Protein AF-0000000086528792 (afdb_homodimer)

Secondary structure (DSSP, 8-state):
--S-S-SEEEEEEE-SS-TT-HHHHHHHHHHHHHEEEEEEEEESS--TT-TT----SS-B-EEEEETTEEEESS-HHHHHHHIIIIITTTS--SEEEEEEEES---TTHHHH-HHHHHHHHHHHTT--EEEEEE--SSTTS--HHHHHHHHHHHHHHHHHH---TT-EEEEEE-SS-GGG--EEEE-B----SEEEEEEEEEE-TTS-EEEEEEEEE------TTBHHHHHHTTEEEEEEE-S--B-HHHHHHHHHHH-/-TT-S-SEEEEEEE-SS-TT-HHHHHHHHHHHTTEEEEEEEEESS--TT-TT----SS-B-EEEEETTEEEESS-HHHHHHHIIIIITTTS--SEEEEEEEES---TTHHHH-HHHHHHHHHHHTT--EEEEEE--SSTTS--HHHHHHHHHHHHHHHHHH---TT-EEEEEE-SS-GGG--EEEE-B----SEEEEEEEEEE-TTS-EEEEEEEEE------TTBHHHHHHTTEEEEEEE-S--B-HHHHHHHHHHH-

Organism: NCBI:txid488447

Structure (mmCIF, N/CA/C/O backbone):
data_AF-0000000086528792-model_v1
#
loop_
_entity.id
_entity.type
_entity.pdbx_description
1 polymer "5'-nucleotidase SurE"
#
loop_
_atom_site.group_PDB
_atom_site.id
_atom_site.type_symbol
_atom_site.label_atom_id
_atom_site.label_alt_id
_atom_site.label_comp_id
_atom_site.label_asym_id
_atom_site.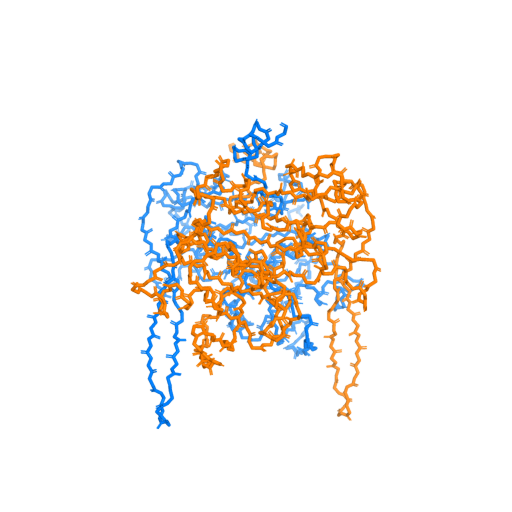label_entity_id
_atom_site.label_seq_id
_atom_site.pdbx_PDB_ins_code
_atom_site.Cartn_x
_atom_site.Cartn_y
_atom_site.Cartn_z
_atom_site.occupancy
_atom_site.B_iso_or_equiv
_atom_site.auth_seq_id
_atom_site.auth_comp_id
_atom_site.auth_asym_id
_atom_site.auth_atom_id
_atom_site.pdbx_PDB_model_num
ATOM 1 N N . MET A 1 1 ? -2.377 -44.906 -7.41 1 34.69 1 MET A N 1
ATOM 2 C CA . MET A 1 1 ? -2.549 -43.844 -8.383 1 34.69 1 MET A CA 1
ATOM 3 C C . MET A 1 1 ? -2.898 -42.531 -7.691 1 34.69 1 MET A C 1
ATOM 5 O O . MET A 1 1 ? -3.914 -41.906 -8.008 1 34.69 1 MET A O 1
ATOM 9 N N . GLN A 1 2 ? -2.846 -42.281 -6.426 1 41.78 2 GLN A N 1
ATOM 10 C CA . GLN A 1 2 ? -3.35 -41.562 -5.27 1 41.78 2 GLN A CA 1
ATOM 11 C C . GLN A 1 2 ? -3.084 -40.062 -5.406 1 41.78 2 GLN A C 1
ATOM 13 O O . GLN A 1 2 ? -3.379 -39.281 -4.496 1 41.78 2 GLN A O 1
ATOM 18 N N . GLU A 1 3 ? -1.89 -39.5 -6.199 1 46.59 3 GLU A N 1
ATOM 19 C CA . GLU A 1 3 ? -0.98 -38.469 -6.652 1 46.59 3 GLU A CA 1
ATOM 20 C C . GLU A 1 3 ? -1.749 -37.281 -7.25 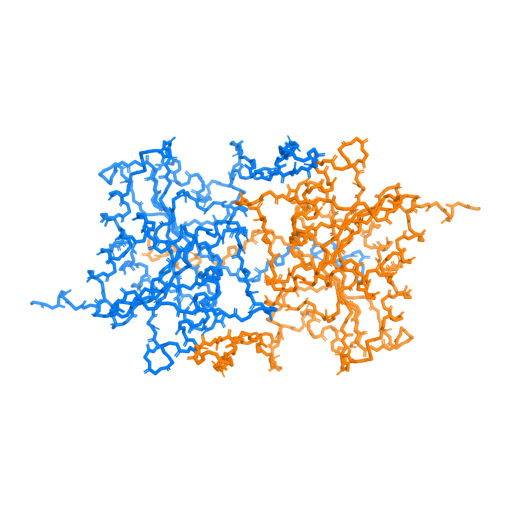1 46.59 3 GLU A C 1
ATOM 22 O O . GLU A 1 3 ? -1.312 -36.125 -7.148 1 46.59 3 GLU A O 1
ATOM 27 N N . ASN A 1 4 ? -2.588 -37.531 -8.414 1 55.22 4 ASN A N 1
ATOM 28 C CA . ASN A 1 4 ? -2.959 -36.625 -9.492 1 55.22 4 ASN A CA 1
ATOM 29 C C . ASN A 1 4 ? -4.043 -35.625 -9.047 1 55.22 4 ASN A C 1
ATOM 31 O O . ASN A 1 4 ? -4.844 -35.188 -9.867 1 55.22 4 ASN A O 1
ATOM 35 N N . ARG A 1 5 ? -4.355 -35.625 -7.895 1 74.75 5 ARG A N 1
ATOM 36 C CA . ARG A 1 5 ? -5.465 -34.75 -7.52 1 74.75 5 ARG A CA 1
ATOM 37 C C . ARG A 1 5 ? -5.02 -33.312 -7.465 1 74.75 5 ARG A C 1
ATOM 39 O O . ARG A 1 5 ? -3.98 -33 -6.879 1 74.75 5 ARG A O 1
ATOM 46 N N . PRO A 1 6 ? -5.785 -32.594 -8.047 1 91.69 6 PRO A N 1
ATOM 47 C CA . PRO A 1 6 ? -5.457 -31.156 -7.992 1 91.69 6 PRO A CA 1
ATOM 48 C C . PRO A 1 6 ? -5.383 -30.625 -6.562 1 91.69 6 PRO A C 1
ATOM 50 O O . PRO A 1 6 ? -6.133 -31.078 -5.691 1 91.69 6 PRO A O 1
ATOM 53 N N . LEU A 1 7 ? -4.355 -30 -6.277 1 96.94 7 LEU A N 1
ATOM 54 C CA . LEU A 1 7 ? -4.152 -29.375 -4.973 1 96.94 7 LEU A CA 1
ATOM 55 C C . LEU A 1 7 ? -5.301 -28.422 -4.641 1 96.94 7 LEU A C 1
ATOM 57 O O . LEU A 1 7 ? -5.688 -28.297 -3.477 1 96.94 7 LEU A O 1
ATOM 61 N N . PHE A 1 8 ? -5.852 -27.75 -5.668 1 98.19 8 PHE A N 1
ATOM 62 C CA . PHE A 1 8 ? -6.93 -26.781 -5.52 1 98.19 8 PHE A CA 1
ATOM 63 C C . PHE A 1 8 ? -8.086 -27.109 -6.457 1 98.19 8 PHE A C 1
ATOM 65 O O . PHE A 1 8 ? -7.875 -27.625 -7.555 1 98.19 8 PHE A O 1
ATOM 72 N N . ASP A 1 9 ? -9.305 -26.828 -6.016 1 97.94 9 ASP A N 1
ATOM 73 C CA . ASP A 1 9 ? -10.422 -26.859 -6.949 1 97.94 9 ASP A CA 1
ATOM 74 C C . ASP A 1 9 ? -10.383 -25.672 -7.902 1 97.94 9 ASP A C 1
ATOM 76 O O . ASP A 1 9 ? -10.461 -25.844 -9.125 1 97.94 9 ASP A O 1
ATOM 80 N N . ARG A 1 10 ? -10.203 -24.438 -7.281 1 98.38 10 ARG A N 1
ATOM 81 C CA . ARG A 1 10 ? -10.18 -23.203 -8.062 1 98.38 10 ARG A CA 1
ATOM 82 C C . ARG A 1 10 ? -9.062 -22.281 -7.598 1 98.38 10 ARG A C 1
ATOM 84 O O . ARG A 1 10 ? -8.883 -22.062 -6.398 1 98.38 10 ARG A O 1
ATOM 91 N N . VAL A 1 11 ? -8.352 -21.734 -8.555 1 98.75 11 VAL A N 1
ATOM 92 C CA . VAL A 1 11 ? -7.32 -20.75 -8.242 1 98.75 11 VAL A CA 1
ATOM 93 C C . VAL A 1 11 ? -7.574 -19.469 -9.047 1 98.75 11 VAL A C 1
ATOM 95 O O . VAL A 1 11 ? -8.109 -19.531 -10.156 1 98.75 11 VAL A O 1
ATOM 98 N N . LEU A 1 12 ? -7.324 -18.328 -8.453 1 98.94 12 LEU A N 1
ATOM 99 C CA . LEU A 1 12 ? -7.348 -17.031 -9.133 1 98.94 12 LEU A CA 1
ATOM 100 C C . LEU A 1 12 ? -5.93 -16.516 -9.352 1 98.94 12 LEU A C 1
ATOM 102 O O . LEU A 1 12 ? -5.152 -16.406 -8.398 1 98.94 12 LEU A O 1
ATOM 106 N N . LEU A 1 13 ? -5.617 -16.266 -10.609 1 98.94 13 LEU A N 1
ATOM 107 C CA . LEU A 1 13 ? -4.328 -15.672 -10.969 1 98.94 13 LEU A CA 1
ATOM 108 C C . LEU A 1 13 ? -4.48 -14.188 -11.289 1 98.94 13 LEU A C 1
ATOM 110 O O . LEU A 1 13 ? -5.457 -13.781 -11.922 1 98.94 13 LEU A O 1
ATOM 114 N N . THR A 1 14 ? -3.521 -13.406 -10.852 1 98.81 14 THR A N 1
ATOM 115 C CA . THR A 1 14 ? -3.379 -12.008 -11.242 1 98.81 14 THR A CA 1
ATOM 116 C C . THR A 1 14 ? -1.906 -11.609 -11.305 1 98.81 14 THR A C 1
ATOM 118 O O . THR A 1 14 ? -1.024 -12.469 -11.242 1 98.81 14 THR A O 1
ATOM 121 N N . ASN A 1 15 ? -1.61 -10.406 -11.695 1 96.88 15 ASN A N 1
ATOM 122 C CA . ASN A 1 15 ? -0.267 -9.844 -11.781 1 96.88 15 ASN A CA 1
ATOM 123 C C . ASN A 1 15 ? -0.305 -8.336 -12.016 1 96.88 15 ASN A C 1
ATOM 125 O O . ASN A 1 15 ? -1.295 -7.805 -12.523 1 96.88 15 ASN A O 1
ATOM 129 N N . ASP A 1 16 ? 0.797 -7.676 -11.594 1 97.38 16 ASP A N 1
ATOM 130 C CA . ASP A 1 16 ? 0.776 -6.234 -11.82 1 97.38 16 ASP A CA 1
ATOM 131 C C . ASP A 1 16 ? 1.464 -5.883 -13.141 1 97.38 16 ASP A C 1
ATOM 133 O O . ASP A 1 16 ? 1.341 -4.758 -13.625 1 97.38 16 ASP A O 1
ATOM 137 N N . ASP A 1 17 ? 2.043 -6.867 -13.844 1 97.38 17 ASP A N 1
ATOM 138 C CA . ASP A 1 17 ? 2.771 -6.586 -15.078 1 97.38 17 ASP A CA 1
ATOM 139 C C . ASP A 1 17 ? 1.818 -6.469 -16.266 1 97.38 17 ASP A C 1
ATOM 141 O O . ASP A 1 17 ? 2.227 -6.074 -17.359 1 97.38 17 ASP A O 1
ATOM 145 N N . GLY A 1 18 ? 0.584 -6.816 -16.031 1 97.62 18 GLY A N 1
ATOM 146 C CA . GLY A 1 18 ? -0.399 -6.738 -17.094 1 97.62 18 GLY A CA 1
ATOM 147 C C . GLY A 1 18 ? -0.848 -8.102 -17.594 1 97.62 18 GLY A C 1
ATOM 148 O O . GLY A 1 18 ? -0.172 -9.109 -17.359 1 97.62 18 GLY A O 1
ATOM 149 N N . PHE A 1 19 ? -1.94 -8.164 -18.328 1 98.44 19 PHE A N 1
ATOM 150 C CA . PHE A 1 19 ? -2.641 -9.383 -18.719 1 98.44 19 PHE A CA 1
ATOM 151 C C . PHE A 1 19 ? -1.787 -10.219 -19.672 1 98.44 19 PHE A C 1
ATOM 153 O O . PHE A 1 19 ? -1.825 -11.445 -19.625 1 98.44 19 PHE A O 1
ATOM 160 N N . ASP A 1 20 ? -0.999 -9.555 -20.5 1 97.81 20 ASP A N 1
ATOM 161 C CA . ASP A 1 20 ? -0.251 -10.258 -21.531 1 97.81 20 ASP A CA 1
ATOM 162 C C . ASP A 1 20 ? 1.207 -10.453 -21.125 1 97.81 20 ASP A C 1
ATOM 164 O O . ASP A 1 20 ? 2.053 -10.789 -21.953 1 97.81 20 ASP A O 1
ATOM 168 N N . ALA A 1 21 ? 1.5 -10.242 -19.922 1 97.88 21 ALA A N 1
ATOM 169 C CA . ALA A 1 21 ? 2.881 -10.32 -19.453 1 97.88 21 ALA A CA 1
ATOM 170 C C . ALA A 1 21 ? 3.373 -11.766 -19.438 1 97.88 21 ALA A C 1
ATOM 172 O O . ALA A 1 21 ? 2.621 -12.68 -19.094 1 97.88 21 ALA A O 1
ATOM 173 N N . PRO A 1 22 ? 4.629 -12.023 -19.781 1 98.19 22 PRO A N 1
ATOM 174 C CA . PRO A 1 22 ? 5.18 -13.383 -19.812 1 98.19 22 PRO A CA 1
ATOM 175 C C . PRO A 1 22 ? 5.102 -14.07 -18.453 1 98.19 22 PRO A C 1
ATOM 177 O O . PRO A 1 22 ? 4.906 -15.289 -18.375 1 98.19 22 PRO A O 1
ATOM 180 N N . GLY A 1 23 ? 5.246 -13.336 -17.375 1 98.62 23 GLY A N 1
ATOM 181 C CA . GLY A 1 23 ? 5.191 -13.922 -16.047 1 98.62 23 GLY A CA 1
ATOM 182 C C . GLY A 1 23 ? 3.842 -14.539 -15.719 1 98.62 23 GLY A C 1
ATOM 183 O O . GLY A 1 23 ? 3.766 -15.539 -15.008 1 98.62 23 GLY A O 1
ATOM 184 N N . LEU A 1 24 ? 2.773 -13.898 -16.219 1 98.75 24 LEU A N 1
ATOM 185 C CA . LEU A 1 24 ? 1.44 -14.453 -16.016 1 98.75 24 LEU A CA 1
ATOM 186 C C . LEU A 1 24 ? 1.272 -15.773 -16.766 1 98.75 24 LEU A C 1
ATOM 188 O O . LEU A 1 24 ? 0.606 -16.688 -16.281 1 98.75 24 LEU A O 1
ATOM 192 N N . ASP A 1 25 ? 1.879 -15.883 -17.906 1 98.56 25 ASP A N 1
ATOM 193 C CA . ASP A 1 25 ? 1.882 -17.141 -18.656 1 98.56 25 ASP A CA 1
ATOM 194 C C . ASP A 1 25 ? 2.572 -18.25 -17.875 1 98.56 25 ASP A C 1
ATOM 196 O O . ASP A 1 25 ? 2.082 -19.375 -17.812 1 98.56 25 ASP A O 1
ATOM 200 N N . VAL A 1 26 ? 3.688 -17.906 -17.359 1 98.81 26 VAL A N 1
ATOM 201 C CA . VAL A 1 26 ? 4.414 -18.859 -16.516 1 98.81 26 VAL A CA 1
ATOM 202 C C . VAL A 1 26 ? 3.531 -19.312 -15.359 1 98.81 26 VAL A C 1
ATOM 204 O O . VAL A 1 26 ? 3.438 -20.5 -15.062 1 98.81 26 VAL A O 1
ATOM 207 N N . LEU A 1 27 ? 2.877 -18.391 -14.727 1 98.88 27 LEU A N 1
ATOM 208 C CA . LEU A 1 27 ? 2.033 -18.688 -13.578 1 98.88 27 LEU A CA 1
ATOM 209 C C . LEU A 1 27 ? 0.869 -19.578 -13.977 1 98.88 27 LEU A C 1
ATOM 211 O O . LEU A 1 27 ? 0.477 -20.469 -13.211 1 98.88 27 LEU A O 1
ATOM 215 N N . GLU A 1 28 ? 0.305 -19.328 -15.07 1 98.81 28 GLU A N 1
ATOM 216 C CA . GLU A 1 28 ? -0.781 -20.172 -15.555 1 98.81 28 GLU A CA 1
ATOM 217 C C . GLU A 1 28 ? -0.314 -21.609 -15.758 1 98.81 28 GLU A C 1
ATOM 219 O O . GLU A 1 28 ? -1.024 -22.547 -15.398 1 98.81 28 GLU A O 1
ATOM 224 N N . GLN A 1 29 ? 0.833 -21.766 -16.344 1 98.75 29 GLN A N 1
ATOM 225 C CA . GLN A 1 29 ? 1.393 -23.094 -16.531 1 98.75 29 GLN A CA 1
ATOM 226 C C . GLN A 1 29 ? 1.563 -23.812 -15.188 1 98.75 29 GLN A C 1
ATOM 228 O O . GLN A 1 29 ? 1.266 -25 -15.07 1 98.75 29 GLN A O 1
ATOM 233 N N . VAL A 1 30 ? 2.014 -23.094 -14.25 1 98.69 30 VAL A N 1
ATOM 234 C CA . VAL A 1 30 ? 2.176 -23.625 -12.906 1 98.69 30 VAL A CA 1
ATOM 235 C C . VAL A 1 30 ? 0.813 -24 -12.328 1 98.69 30 VAL A C 1
ATOM 237 O O . VAL A 1 30 ? 0.62 -25.125 -11.852 1 98.69 30 VAL A O 1
ATOM 240 N N . ALA A 1 31 ? -0.137 -23.094 -12.406 1 98.75 31 ALA A N 1
ATOM 241 C CA . ALA A 1 31 ? -1.45 -23.266 -11.789 1 98.75 31 ALA A CA 1
ATOM 242 C C . ALA A 1 31 ? -2.209 -24.438 -12.406 1 98.75 31 ALA A C 1
ATOM 244 O O . ALA A 1 31 ? -2.957 -25.125 -11.719 1 98.75 31 ALA A O 1
ATOM 245 N N . THR A 1 32 ? -2.039 -24.656 -13.656 1 98.06 32 THR A N 1
ATOM 246 C CA . THR A 1 32 ? -2.742 -25.719 -14.359 1 98.06 32 THR A CA 1
ATOM 247 C C . THR A 1 32 ? -2.322 -27.094 -13.828 1 98.06 32 THR A C 1
ATOM 249 O O . THR A 1 32 ? -3.094 -28.047 -13.891 1 98.06 32 THR A O 1
ATOM 252 N N . GLN A 1 33 ? -1.165 -27.156 -13.297 1 97.69 33 GLN A N 1
ATOM 253 C CA . GLN A 1 33 ? -0.684 -28.391 -12.711 1 97.69 33 GLN A CA 1
ATOM 254 C C . GLN A 1 33 ? -1.29 -28.609 -11.328 1 97.69 33 GLN A C 1
ATOM 256 O O . GLN A 1 33 ? -1.263 -29.734 -10.805 1 97.69 33 GLN A O 1
ATOM 261 N N . LEU A 1 34 ? -1.803 -27.594 -10.766 1 98.31 34 LEU A N 1
ATOM 262 C CA . LEU A 1 34 ? -2.102 -27.641 -9.336 1 98.31 34 LEU A CA 1
ATOM 263 C C . LEU A 1 34 ? -3.605 -27.578 -9.094 1 98.31 34 LEU A C 1
ATOM 265 O O . LEU A 1 34 ? -4.078 -27.906 -8 1 98.31 34 LEU A O 1
ATOM 269 N N . ALA A 1 35 ? -4.352 -27.078 -10.078 1 98.31 35 ALA A N 1
ATOM 270 C CA . ALA A 1 35 ? -5.754 -26.766 -9.812 1 98.31 35 ALA A CA 1
ATOM 271 C C . ALA A 1 35 ? -6.664 -27.375 -10.883 1 98.31 35 ALA A C 1
ATOM 273 O O . ALA A 1 35 ? -6.262 -27.531 -12.031 1 98.31 35 ALA A O 1
ATOM 274 N N . ARG A 1 36 ? -7.91 -27.625 -10.531 1 97.75 36 ARG A N 1
ATOM 275 C CA . ARG A 1 36 ? -8.922 -28.078 -11.484 1 97.75 36 ARG A CA 1
ATOM 276 C C . ARG A 1 36 ? -9.367 -26.922 -12.383 1 97.75 36 ARG A C 1
ATOM 278 O O . ARG A 1 36 ? -9.516 -27.109 -13.594 1 97.75 36 ARG A O 1
ATOM 285 N N . GLU A 1 37 ? -9.617 -25.797 -11.758 1 97.69 37 GLU A N 1
ATOM 286 C CA . GLU A 1 37 ? -10.039 -24.594 -12.484 1 97.69 37 GLU A CA 1
ATOM 287 C C . GLU A 1 37 ? -9.062 -23.453 -12.258 1 97.69 37 GLU A C 1
ATOM 289 O O . GLU A 1 37 ? -8.703 -23.141 -11.117 1 97.69 37 GLU A O 1
ATOM 294 N N . VAL A 1 38 ? -8.688 -22.859 -13.367 1 98.62 38 VAL A N 1
ATOM 295 C CA . VAL A 1 38 ? -7.793 -21.719 -13.312 1 98.62 38 VAL A CA 1
ATOM 296 C C . VAL A 1 38 ? -8.5 -20.484 -13.859 1 98.62 38 VAL A C 1
ATOM 298 O O . VAL A 1 38 ? -8.969 -20.484 -15 1 98.62 38 VAL A O 1
ATOM 301 N N . TRP A 1 39 ? -8.648 -19.453 -12.992 1 98.81 39 TRP A N 1
ATOM 302 C CA . TRP A 1 39 ? -9.188 -18.156 -13.383 1 98.81 39 TRP A CA 1
ATOM 303 C C . TRP A 1 39 ? -8.07 -17.109 -13.492 1 98.81 39 TRP A C 1
ATOM 305 O O . TRP A 1 39 ? -7.168 -17.078 -12.656 1 98.81 39 TRP A O 1
ATOM 315 N N . ILE A 1 40 ? -8.156 -16.312 -14.555 1 98.88 40 ILE A N 1
ATOM 316 C CA . ILE A 1 40 ? -7.215 -15.211 -14.734 1 98.88 40 ILE A CA 1
ATOM 317 C C . ILE A 1 40 ? -7.977 -13.883 -14.773 1 98.88 40 ILE A C 1
ATOM 319 O O . ILE A 1 40 ? -8.82 -13.672 -15.641 1 98.88 40 ILE A O 1
ATOM 323 N N . VAL A 1 41 ? -7.773 -13.047 -13.812 1 98.88 41 VAL A N 1
ATOM 324 C CA . VAL A 1 41 ? -8.242 -11.664 -13.781 1 98.88 41 VAL A CA 1
ATOM 325 C C . VAL A 1 41 ? -7.07 -10.727 -13.492 1 98.88 41 VAL A C 1
ATOM 327 O O . VAL A 1 41 ? -6.566 -10.68 -12.367 1 98.88 41 VAL A O 1
ATOM 330 N N . ALA A 1 42 ? -6.633 -9.984 -14.453 1 98.88 42 ALA A N 1
ATOM 331 C CA . ALA A 1 42 ? -5.418 -9.18 -14.336 1 98.88 42 ALA A CA 1
ATOM 332 C C . ALA A 1 42 ? -5.598 -7.816 -15.008 1 98.88 42 ALA A C 1
ATOM 334 O O . ALA A 1 42 ? -6.488 -7.641 -15.836 1 98.88 42 ALA A O 1
ATOM 335 N N . PRO A 1 43 ? -4.773 -6.863 -14.578 1 98.62 43 PRO A N 1
ATOM 336 C CA . PRO A 1 43 ? -4.848 -5.555 -15.234 1 98.62 43 PRO A CA 1
ATOM 337 C C . PRO A 1 43 ? -4.586 -5.637 -16.734 1 98.62 43 PRO A C 1
ATOM 339 O O . PRO A 1 43 ? -3.725 -6.402 -17.172 1 98.62 43 PRO A O 1
ATOM 342 N N . ALA A 1 44 ? -5.27 -4.805 -17.438 1 97.88 44 ALA A N 1
ATOM 343 C CA . ALA A 1 44 ? -5.098 -4.773 -18.891 1 97.88 44 ALA A CA 1
ATOM 344 C C . ALA A 1 44 ? -3.691 -4.312 -19.266 1 97.88 44 ALA A C 1
ATOM 346 O O . ALA A 1 44 ? -3.125 -4.773 -20.266 1 97.88 44 ALA A O 1
ATOM 347 N N . GLU A 1 45 ? -3.178 -3.447 -18.469 1 96.19 45 GLU A N 1
ATOM 348 C CA . GLU A 1 45 ? -1.859 -2.871 -18.719 1 96.19 45 GLU A CA 1
ATOM 349 C C . GLU A 1 45 ? -0.954 -3.012 -17.5 1 96.19 45 GLU A C 1
ATOM 351 O O . GLU A 1 45 ? -1.414 -3.383 -16.422 1 96.19 45 GLU A O 1
ATOM 356 N N . ASP A 1 46 ? 0.343 -2.752 -17.75 1 95.81 46 ASP A N 1
ATOM 357 C CA . ASP A 1 46 ? 1.313 -2.773 -16.656 1 95.81 46 ASP A CA 1
ATOM 358 C C . ASP A 1 46 ? 0.921 -1.795 -15.555 1 95.81 46 ASP A C 1
ATOM 360 O O . ASP A 1 46 ? 0.664 -0.619 -15.82 1 95.81 46 ASP A O 1
ATOM 364 N N . GLN A 1 47 ? 0.872 -2.27 -14.336 1 95.5 47 GLN A N 1
ATOM 365 C CA . GLN A 1 47 ? 0.466 -1.498 -13.172 1 95.5 47 GLN A CA 1
ATOM 366 C C . GLN A 1 47 ? 1.533 -1.55 -12.078 1 95.5 47 GLN A C 1
ATOM 368 O O . GLN A 1 47 ? 1.211 -1.59 -10.891 1 95.5 47 GLN A O 1
ATOM 373 N N . SER A 1 48 ? 2.738 -1.639 -12.5 1 93.25 48 SER A N 1
ATOM 374 C CA . SER A 1 48 ? 3.824 -1.604 -11.523 1 93.25 48 SER A CA 1
ATOM 375 C C . SER A 1 48 ? 3.779 -0.33 -10.688 1 93.25 48 SER A C 1
ATOM 377 O O . SER A 1 48 ? 3.498 0.751 -11.211 1 93.25 48 SER A O 1
ATOM 379 N N . GLY A 1 49 ? 4.055 -0.447 -9.352 1 94.5 49 GLY A N 1
ATOM 380 C CA . GLY A 1 49 ? 4.113 0.711 -8.477 1 94.5 49 GLY A CA 1
ATOM 381 C C . GLY A 1 49 ? 2.77 1.078 -7.879 1 94.5 49 GLY A C 1
ATOM 382 O O . GLY A 1 49 ? 2.674 2.018 -7.086 1 94.5 49 GLY A O 1
ATOM 383 N N . THR A 1 50 ? 1.717 0.264 -8.102 1 95.81 50 THR A N 1
ATOM 384 C CA . THR A 1 50 ? 0.375 0.645 -7.672 1 95.81 50 THR A CA 1
ATOM 385 C C . THR A 1 50 ? 0.123 0.22 -6.23 1 95.81 50 THR A C 1
ATOM 387 O O . THR A 1 50 ? -0.893 0.589 -5.637 1 95.81 50 THR A O 1
ATOM 390 N N . SER A 1 51 ? 1.055 -0.506 -5.699 1 97.38 51 SER A N 1
ATOM 391 C CA . SER A 1 51 ? 0.923 -0.915 -4.305 1 97.38 51 SER A CA 1
ATOM 392 C C . SER A 1 51 ? -0.413 -1.605 -4.055 1 97.38 51 SER A C 1
ATOM 394 O O . SER A 1 51 ? -0.83 -2.465 -4.836 1 97.38 51 SER A O 1
ATOM 396 N N . HIS A 1 52 ? -1.081 -1.3 -2.871 1 97.31 52 HIS A N 1
ATOM 397 C CA . HIS A 1 52 ? -2.365 -1.878 -2.488 1 97.31 52 HIS A CA 1
ATOM 398 C C . HIS A 1 52 ? -3.523 -1.001 -2.949 1 97.31 52 HIS A C 1
ATOM 400 O O . HIS A 1 52 ? -4.59 -0.997 -2.33 1 97.31 52 HIS A O 1
ATOM 406 N N . SER A 1 53 ? -3.338 -0.345 -4.016 1 97.31 53 SER A N 1
ATOM 407 C CA . SER A 1 53 ? -4.297 0.663 -4.457 1 97.31 53 SER A CA 1
ATOM 408 C C . SER A 1 53 ? -5.594 0.021 -4.938 1 97.31 53 SER A C 1
ATOM 410 O O . SER A 1 53 ? -5.57 -1.023 -5.59 1 97.31 53 SER A O 1
ATOM 412 N N . LEU A 1 54 ? -6.715 0.621 -4.602 1 97.19 54 LEU A N 1
ATOM 413 C CA . LEU A 1 54 ? -8.062 0.304 -5.074 1 97.19 54 LEU A CA 1
ATOM 414 C C . LEU A 1 54 ? -8.703 1.52 -5.73 1 97.19 54 LEU A C 1
ATOM 416 O O . LEU A 1 54 ? -8.594 2.639 -5.227 1 97.19 54 LEU A O 1
ATOM 420 N N . SER A 1 55 ? -9.289 1.328 -6.875 1 95.56 55 SER A N 1
ATOM 421 C CA . SER A 1 55 ? -9.984 2.398 -7.582 1 95.56 55 SER A CA 1
ATOM 422 C C . SER A 1 55 ? -11.344 2.686 -6.953 1 95.56 55 SER A C 1
ATOM 424 O O . SER A 1 55 ? -12.336 2.023 -7.273 1 95.56 55 SER A O 1
ATOM 426 N N . LEU A 1 56 ? -11.367 3.734 -6.191 1 93.94 56 LEU A N 1
ATOM 427 C CA . LEU A 1 56 ? -12.594 4.023 -5.461 1 93.94 56 LEU A CA 1
ATOM 428 C C . LEU A 1 56 ? -13.383 5.145 -6.137 1 93.94 56 LEU A C 1
ATOM 430 O O . LEU A 1 56 ? -14.562 5.352 -5.84 1 93.94 56 LEU A O 1
ATOM 434 N N . HIS A 1 57 ? -12.742 5.875 -7.098 1 91 57 HIS A N 1
ATOM 435 C CA . HIS A 1 57 ? -13.359 7.09 -7.625 1 91 57 HIS A CA 1
ATOM 436 C C . HIS A 1 57 ? -13.797 6.898 -9.07 1 91 57 HIS A C 1
ATOM 438 O O . HIS A 1 57 ? -14.391 7.797 -9.672 1 91 57 HIS A O 1
ATOM 444 N N . GLU A 1 58 ? -13.438 5.867 -9.617 1 91.5 58 GLU A N 1
ATOM 445 C CA . GLU A 1 58 ? -13.828 5.559 -10.992 1 91.5 58 GLU A CA 1
ATOM 446 C C . GLU A 1 58 ? -14.336 4.125 -11.109 1 91.5 58 GLU A C 1
ATOM 448 O O . GLU A 1 58 ? -13.844 3.227 -10.422 1 91.5 58 GLU A O 1
ATOM 453 N N . PRO A 1 59 ? -15.336 3.969 -11.961 1 95.62 59 PRO A N 1
ATOM 454 C CA . PRO A 1 59 ? -15.797 2.596 -12.172 1 95.62 59 PRO A CA 1
ATOM 455 C C . PRO A 1 59 ? -14.789 1.752 -12.953 1 95.62 59 PRO A C 1
ATOM 457 O O . PRO A 1 59 ? -14.008 2.289 -13.75 1 95.62 59 PRO A O 1
ATOM 460 N N . LEU A 1 60 ? -14.875 0.505 -12.742 1 96.94 60 LEU A N 1
ATOM 461 C CA . LEU A 1 60 ? -14.008 -0.442 -13.438 1 96.94 60 LEU A CA 1
ATOM 462 C 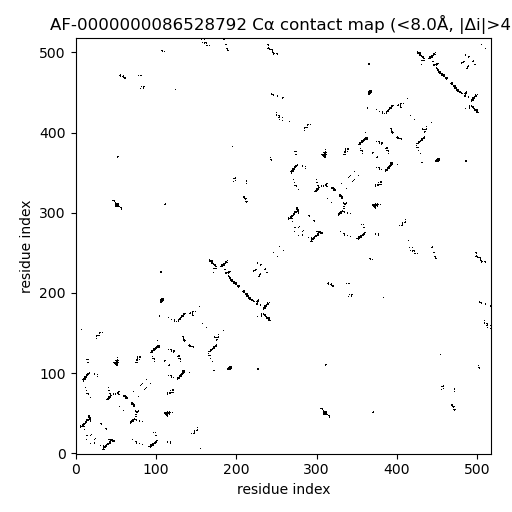C . LEU A 1 60 ? -14.719 -1.064 -14.633 1 96.94 60 LEU A C 1
ATOM 464 O O . LEU A 1 60 ? -15.93 -1.299 -14.586 1 96.94 60 LEU A O 1
ATOM 468 N N . ARG A 1 61 ? -13.977 -1.278 -15.633 1 96.88 61 ARG A N 1
ATOM 469 C CA . ARG A 1 61 ? -14.438 -2.029 -16.797 1 96.88 61 ARG A CA 1
ATOM 470 C C . ARG A 1 61 ? -13.703 -3.363 -16.906 1 96.88 61 ARG A C 1
ATOM 472 O O . ARG A 1 61 ? -12.484 -3.418 -16.781 1 96.88 61 ARG A O 1
ATOM 479 N N . VAL A 1 62 ? -14.461 -4.41 -17.078 1 97.69 62 VAL A N 1
ATOM 480 C CA . VAL A 1 62 ? -13.93 -5.766 -17.203 1 97.69 62 VAL A CA 1
ATOM 481 C C . VAL A 1 62 ? -14.109 -6.262 -18.641 1 97.69 62 VAL A C 1
ATOM 483 O O . VAL A 1 62 ? -15.219 -6.242 -19.172 1 97.69 62 VAL A O 1
ATOM 486 N N . HIS A 1 63 ? -13.008 -6.699 -19.219 1 97.5 63 HIS A N 1
ATOM 487 C CA . HIS A 1 63 ? -13.039 -7.219 -20.578 1 97.5 63 HIS A CA 1
ATOM 488 C C . HIS A 1 63 ? -12.805 -8.727 -20.594 1 97.5 63 HIS A C 1
ATOM 490 O O . HIS A 1 63 ? -11.742 -9.195 -20.172 1 97.5 63 HIS A O 1
ATOM 496 N N . ARG A 1 64 ? -13.734 -9.43 -21.172 1 97.56 64 ARG A N 1
ATOM 497 C CA . ARG A 1 64 ? -13.586 -10.875 -21.312 1 97.56 64 ARG A CA 1
ATOM 498 C C . ARG A 1 64 ? -12.609 -11.227 -22.422 1 97.56 64 ARG A C 1
ATOM 500 O O . ARG A 1 64 ? -12.773 -10.781 -23.562 1 97.56 64 ARG A O 1
ATOM 507 N N . LYS A 1 65 ? -11.641 -12.062 -22.062 1 98 65 LYS A N 1
ATOM 508 C CA . LYS A 1 65 ? -10.602 -12.461 -23.016 1 98 65 LYS A CA 1
ATOM 509 C C . LYS A 1 65 ? -10.734 -13.938 -23.375 1 98 65 LYS A C 1
ATOM 511 O O . LYS A 1 65 ? -10.039 -14.43 -24.266 1 98 65 LYS A O 1
ATOM 516 N N . GLY A 1 66 ? -11.602 -14.711 -22.75 1 97.25 66 GLY A N 1
ATOM 517 C CA . GLY A 1 66 ? -11.828 -16.141 -22.875 1 97.25 66 GLY A CA 1
ATOM 518 C C . GLY A 1 66 ? -12.523 -16.75 -21.672 1 97.25 66 GLY A C 1
ATOM 519 O O . GLY A 1 66 ? -13.039 -16.031 -20.812 1 97.25 66 GLY A O 1
ATOM 520 N N . GLU A 1 67 ? -12.562 -18.062 -21.734 1 97.38 67 GLU A N 1
ATOM 521 C CA . GLU A 1 67 ? -13.156 -18.75 -20.578 1 97.38 67 GLU A CA 1
ATOM 522 C C . GLU A 1 67 ? -12.344 -18.5 -19.312 1 97.38 67 GLU A C 1
ATOM 524 O O . GLU A 1 67 ? -11.156 -18.828 -19.266 1 97.38 67 GLU A O 1
ATOM 529 N N . ARG A 1 68 ? -12.945 -17.922 -18.297 1 97.94 68 ARG A N 1
ATOM 530 C CA . ARG A 1 68 ? -12.336 -17.641 -17 1 97.94 68 ARG A CA 1
ATOM 531 C C . ARG A 1 68 ? -11.133 -16.719 -17.141 1 97.94 68 ARG A C 1
ATOM 533 O O . ARG A 1 68 ? -10.18 -16.797 -16.359 1 97.94 68 ARG A O 1
ATOM 540 N N . ARG A 1 69 ? -11.164 -15.914 -18.203 1 98.56 69 ARG A N 1
ATOM 541 C CA . ARG A 1 69 ? -10.07 -14.984 -18.484 1 98.56 69 ARG A CA 1
ATOM 542 C C . ARG A 1 69 ? -10.602 -13.562 -18.672 1 98.56 69 ARG A C 1
ATOM 544 O O . ARG A 1 69 ? -11.414 -13.312 -19.562 1 98.56 69 ARG A O 1
ATOM 551 N N . PHE A 1 70 ? -10.117 -12.641 -17.812 1 98.75 70 PHE A N 1
ATOM 552 C CA . PHE A 1 70 ? -10.641 -11.281 -17.844 1 98.75 70 PHE A CA 1
ATOM 553 C C . PHE A 1 70 ? -9.523 -10.258 -17.672 1 98.75 70 PHE A C 1
ATOM 555 O O . PHE A 1 70 ? -8.648 -10.422 -16.828 1 98.75 70 PHE A O 1
ATOM 562 N N . ALA A 1 71 ? -9.508 -9.25 -18.484 1 98.75 71 ALA A N 1
ATOM 563 C CA . ALA A 1 71 ? -8.656 -8.07 -18.328 1 98.75 71 ALA A CA 1
ATOM 564 C C . ALA A 1 71 ? -9.438 -6.91 -17.719 1 98.75 71 ALA A C 1
ATOM 566 O O . ALA A 1 71 ? -10.555 -6.621 -18.141 1 98.75 71 ALA A O 1
ATOM 567 N N . VAL A 1 72 ? -8.875 -6.305 -16.75 1 98.38 72 VAL A N 1
ATOM 568 C CA . VAL A 1 72 ? -9.531 -5.211 -16.047 1 98.38 72 VAL A CA 1
ATOM 569 C C . VAL A 1 72 ? -8.75 -3.914 -16.25 1 98.38 72 VAL A C 1
ATOM 571 O O . VAL A 1 72 ? -7.523 -3.898 -16.125 1 98.38 72 VAL A O 1
ATOM 574 N N . ARG A 1 73 ? -9.398 -2.875 -16.625 1 96.62 73 ARG A N 1
ATOM 575 C CA . ARG A 1 73 ? -8.781 -1.558 -16.547 1 96.62 73 ARG A CA 1
ATOM 576 C C . ARG A 1 73 ? -8.75 -1.05 -15.109 1 96.62 73 ARG A C 1
ATOM 578 O O . ARG A 1 73 ? -9.641 -0.305 -14.695 1 96.62 73 ARG A O 1
ATOM 585 N N . GLY A 1 74 ? -7.742 -1.359 -14.398 1 97.06 74 GLY A N 1
ATOM 586 C CA . GLY A 1 74 ? -7.59 -1.092 -12.977 1 97.06 74 GLY A CA 1
ATOM 587 C C . GLY A 1 74 ? -6.305 -1.646 -12.398 1 97.06 74 GLY A C 1
ATOM 588 O O . GLY A 1 74 ? -5.418 -2.072 -13.141 1 97.06 74 GLY A O 1
ATOM 589 N N . THR A 1 75 ? -6.176 -1.552 -11.117 1 97.75 75 THR A N 1
ATOM 590 C CA . THR A 1 75 ? -4.992 -2.014 -10.406 1 97.75 75 THR A CA 1
ATOM 591 C C . THR A 1 75 ? -5.078 -3.512 -10.125 1 97.75 75 THR A C 1
ATOM 593 O O . THR A 1 75 ? -6.145 -4.113 -10.266 1 97.75 75 THR A O 1
ATOM 596 N N . PRO A 1 76 ? -3.932 -4.141 -9.773 1 98.5 76 PRO A N 1
ATOM 597 C CA . PRO A 1 76 ? -4.008 -5.547 -9.383 1 98.5 76 PRO A CA 1
ATOM 598 C C . PRO A 1 76 ? -4.953 -5.781 -8.203 1 98.5 76 PRO A C 1
ATOM 600 O O . PRO A 1 76 ? -5.641 -6.805 -8.156 1 98.5 76 PRO A O 1
ATOM 603 N N . GLY A 1 77 ? -4.965 -4.82 -7.242 1 98.25 77 GLY A N 1
ATOM 604 C CA . GLY A 1 77 ? -5.945 -4.902 -6.168 1 98.25 77 GLY A CA 1
ATOM 605 C C . GLY A 1 77 ? -7.379 -4.898 -6.668 1 98.25 77 GLY A C 1
ATOM 606 O O . GLY A 1 77 ? -8.211 -5.656 -6.172 1 98.25 77 GLY A O 1
ATOM 607 N N . ASP A 1 78 ? -7.672 -4.066 -7.645 1 98.38 78 ASP A N 1
ATOM 608 C CA . ASP A 1 78 ? -8.992 -4.035 -8.273 1 98.38 78 ASP A CA 1
ATOM 609 C C . ASP A 1 78 ? -9.359 -5.395 -8.859 1 98.38 78 ASP A C 1
ATOM 611 O O . ASP A 1 78 ? -10.492 -5.852 -8.719 1 98.38 78 ASP A O 1
ATOM 615 N N . CYS A 1 79 ? -8.406 -5.98 -9.523 1 98.75 79 CYS A N 1
ATOM 616 C CA . CYS A 1 79 ? -8.633 -7.262 -10.188 1 98.75 79 CYS A CA 1
ATOM 617 C C . CYS A 1 79 ? -9.039 -8.328 -9.172 1 98.75 79 CYS A C 1
ATOM 619 O O . CYS A 1 79 ? -9.992 -9.07 -9.406 1 98.75 79 CYS A O 1
ATOM 621 N N . VAL A 1 80 ? -8.336 -8.359 -8.094 1 98.69 80 VAL A N 1
ATOM 622 C CA . VAL A 1 80 ? -8.641 -9.336 -7.055 1 98.69 80 VAL A CA 1
ATOM 623 C C . VAL A 1 80 ? -10.023 -9.055 -6.469 1 98.69 80 VAL A C 1
ATOM 625 O O . VAL A 1 80 ? -10.844 -9.969 -6.336 1 98.69 80 VAL A O 1
ATOM 628 N N . ALA A 1 81 ? -10.273 -7.812 -6.16 1 97.75 81 ALA A N 1
ATOM 629 C CA . ALA A 1 81 ? -11.539 -7.43 -5.543 1 97.75 81 ALA A CA 1
ATOM 630 C C . ALA A 1 81 ? -12.719 -7.785 -6.449 1 97.75 81 ALA A C 1
ATOM 632 O O . ALA A 1 81 ? -13.68 -8.406 -6.008 1 97.75 81 ALA A O 1
ATOM 633 N N . ILE A 1 82 ? -12.617 -7.434 -7.703 1 97.69 82 ILE A N 1
ATOM 634 C CA . ILE A 1 82 ? -13.742 -7.648 -8.609 1 97.69 82 ILE A CA 1
ATOM 635 C C . ILE A 1 82 ? -13.898 -9.141 -8.891 1 97.69 82 ILE A C 1
ATOM 637 O O . ILE A 1 82 ? -15.016 -9.641 -9.047 1 97.69 82 ILE A O 1
ATOM 641 N N . ALA A 1 83 ? -12.766 -9.859 -9.016 1 98.5 83 ALA A N 1
ATOM 642 C CA . ALA A 1 83 ? -12.836 -11.297 -9.258 1 98.5 83 ALA A CA 1
ATOM 643 C C . ALA A 1 83 ? -13.586 -12.008 -8.141 1 98.5 83 ALA A C 1
ATOM 645 O O . ALA A 1 83 ? -14.578 -12.703 -8.383 1 98.5 83 ALA A O 1
ATOM 646 N N . ILE A 1 84 ? -13.164 -11.766 -6.938 1 97.5 84 ILE A N 1
ATOM 647 C CA . ILE A 1 84 ? -13.648 -12.539 -5.801 1 97.5 84 ILE A CA 1
ATOM 648 C C . ILE A 1 84 ? -15.055 -12.07 -5.422 1 97.5 84 ILE A C 1
ATOM 650 O O . ILE A 1 84 ? -15.922 -12.883 -5.082 1 97.5 84 ILE A O 1
ATOM 654 N N . SER A 1 85 ? -15.281 -10.773 -5.504 1 94.5 85 SER A N 1
ATOM 655 C CA . SER A 1 85 ? -16.531 -10.227 -4.984 1 94.5 85 SER A CA 1
ATOM 656 C C . SER A 1 85 ? -17.609 -10.164 -6.074 1 94.5 85 SER A C 1
ATOM 658 O O . SER A 1 85 ? -18.781 -9.914 -5.785 1 94.5 85 SER A O 1
ATOM 660 N N . HIS A 1 86 ? -17.25 -10.43 -7.332 1 95.12 86 HIS A N 1
ATOM 661 C CA . HIS A 1 86 ? -18.25 -10.297 -8.391 1 95.12 86 HIS A CA 1
ATOM 662 C C . HIS A 1 86 ? -18.156 -11.453 -9.383 1 95.12 86 HIS A C 1
ATOM 664 O O . HIS A 1 86 ? -19.062 -12.281 -9.461 1 95.12 86 HIS A O 1
ATOM 670 N N . LEU A 1 87 ? -17.047 -11.602 -10.086 1 97 87 LEU A N 1
ATOM 671 C CA . LEU A 1 87 ? -16.938 -12.578 -11.164 1 97 87 LEU A CA 1
ATOM 672 C C . LEU A 1 87 ? -17.062 -14 -10.625 1 97 87 LEU A C 1
ATOM 674 O O . LEU A 1 87 ? -17.625 -14.867 -11.289 1 97 87 LEU A O 1
ATOM 678 N N . MET A 1 88 ? -16.484 -14.203 -9.445 1 97 88 MET A N 1
ATOM 679 C CA . MET A 1 88 ? -16.406 -15.547 -8.875 1 97 88 MET A CA 1
ATOM 680 C C . MET A 1 88 ? -17.281 -15.656 -7.637 1 97 88 MET A C 1
ATOM 682 O O . MET A 1 88 ? -17.016 -16.453 -6.742 1 97 88 MET A O 1
ATOM 686 N N . LYS A 1 89 ? -18.25 -14.836 -7.484 1 92.31 89 LYS A N 1
ATOM 687 C CA . LYS A 1 89 ? -19.062 -14.742 -6.277 1 92.31 89 LYS A CA 1
ATOM 688 C C . LYS A 1 89 ? -19.672 -16.094 -5.914 1 92.31 89 LYS A C 1
ATOM 690 O O . LYS A 1 89 ? -19.828 -16.406 -4.734 1 92.31 89 LYS A O 1
ATOM 695 N N . ASP A 1 90 ? -20.016 -16.922 -6.895 1 93.25 90 ASP A N 1
ATOM 696 C CA . ASP A 1 90 ? -20.656 -18.203 -6.652 1 93.25 90 ASP A CA 1
ATOM 697 C C . ASP A 1 90 ? -19.641 -19.344 -6.711 1 93.25 90 ASP A C 1
ATOM 699 O O . ASP A 1 90 ? -20 -20.516 -6.57 1 93.25 90 ASP A O 1
ATOM 703 N N . ALA A 1 91 ? -18.453 -19.109 -7.027 1 93.81 91 ALA A N 1
ATOM 704 C CA . ALA A 1 91 ? -17.359 -20.062 -7.117 1 93.81 91 ALA A CA 1
ATOM 705 C C . ALA A 1 91 ? -16.047 -19.438 -6.633 1 93.81 91 ALA A C 1
ATOM 707 O O . ALA A 1 91 ? -15.109 -19.266 -7.414 1 93.81 91 ALA A O 1
ATOM 708 N N . ARG A 1 92 ? -15.992 -19.203 -5.375 1 96.88 92 ARG A N 1
ATOM 709 C CA . ARG A 1 92 ? -14.836 -18.5 -4.816 1 96.88 92 ARG A CA 1
ATOM 710 C C . ARG A 1 92 ? -13.562 -19.312 -4.992 1 96.88 92 ARG A C 1
ATOM 712 O O . ARG A 1 92 ? -13.586 -20.547 -4.93 1 96.88 92 ARG A O 1
ATOM 719 N N . PRO A 1 93 ? -12.477 -18.703 -5.242 1 98.62 93 PRO A N 1
ATOM 720 C CA . PRO A 1 93 ? -11.219 -19.438 -5.355 1 98.62 93 PRO A CA 1
ATOM 721 C C . PRO A 1 93 ? -10.711 -19.953 -4.008 1 98.62 93 PRO A C 1
ATOM 723 O O . PRO A 1 93 ? -11.008 -19.359 -2.967 1 98.62 93 PRO A O 1
ATOM 726 N N . ASP A 1 94 ? -9.938 -21.031 -4.086 1 98.38 94 ASP A N 1
ATOM 727 C CA . ASP A 1 94 ? -9.273 -21.562 -2.904 1 98.38 94 ASP A CA 1
ATOM 728 C C . ASP A 1 94 ? -8.062 -20.734 -2.521 1 98.38 94 ASP A C 1
ATOM 730 O O . ASP A 1 94 ? -7.688 -20.656 -1.349 1 98.38 94 ASP A O 1
ATOM 73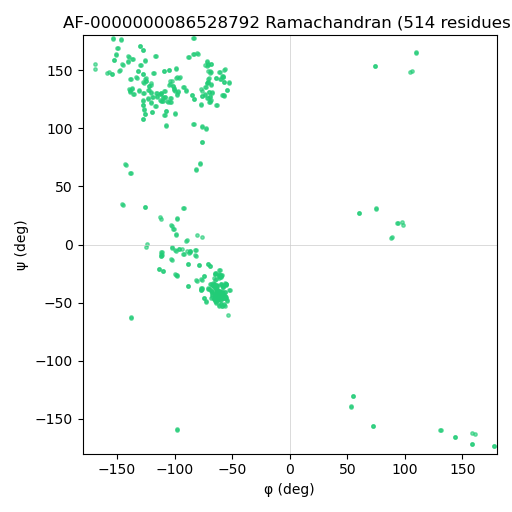4 N N . ILE A 1 95 ? -7.469 -20.141 -3.514 1 98.75 95 ILE A N 1
ATOM 735 C CA . ILE A 1 95 ? -6.242 -19.391 -3.305 1 98.75 95 ILE A CA 1
ATOM 736 C C . ILE A 1 95 ? -6.055 -18.391 -4.438 1 98.75 95 ILE A C 1
ATOM 738 O O . ILE A 1 95 ? -6.531 -18.609 -5.555 1 98.75 95 ILE A O 1
ATOM 742 N N . VAL A 1 96 ? -5.453 -17.266 -4.117 1 98.88 96 VAL A N 1
ATOM 743 C CA . VAL A 1 96 ? -5.004 -16.312 -5.125 1 98.88 96 VAL A CA 1
ATOM 744 C C . VAL A 1 96 ? -3.492 -16.422 -5.301 1 98.88 96 VAL A C 1
ATOM 746 O O . VAL A 1 96 ? -2.744 -16.406 -4.32 1 98.88 96 VAL A O 1
ATOM 749 N N . LEU A 1 97 ? -3.064 -16.609 -6.488 1 98.94 97 LEU A N 1
ATOM 750 C CA . LEU A 1 97 ? -1.656 -16.531 -6.859 1 98.94 97 LEU A CA 1
ATOM 751 C C . LEU A 1 97 ? -1.386 -15.258 -7.672 1 98.94 97 LEU A C 1
ATOM 753 O O . LEU A 1 97 ? -1.926 -15.094 -8.766 1 98.94 97 LEU A O 1
ATOM 757 N N . SER A 1 98 ? -0.612 -14.383 -7.137 1 98.94 98 SER A N 1
ATOM 758 C CA . SER A 1 98 ? -0.248 -13.133 -7.793 1 98.94 98 SER A CA 1
ATOM 759 C C . SER A 1 98 ? 1.172 -13.195 -8.344 1 98.94 98 SER A C 1
ATOM 761 O O . SER A 1 98 ? 2.127 -13.414 -7.602 1 98.94 98 SER A O 1
ATOM 763 N N . GLY A 1 99 ? 1.415 -12.992 -9.609 1 98.44 99 GLY A N 1
ATOM 764 C CA . GLY A 1 99 ? 2.711 -13.094 -10.266 1 98.44 99 GLY A CA 1
ATOM 765 C C . GLY A 1 99 ? 2.678 -13.93 -11.531 1 98.44 99 GLY A C 1
ATOM 766 O O . GLY A 1 99 ? 1.648 -14 -12.203 1 98.44 99 GLY A O 1
ATOM 767 N N . VAL A 1 100 ? 3.73 -14.461 -12.047 1 98.81 100 VAL A N 1
ATOM 768 C CA . VAL A 1 100 ? 5.078 -14.273 -11.516 1 98.81 100 VAL A CA 1
ATOM 769 C C . VAL A 1 100 ? 5.598 -12.891 -11.906 1 98.81 100 VAL A C 1
ATOM 771 O O . VAL A 1 100 ? 5.676 -12.562 -13.094 1 98.81 100 VAL A O 1
ATOM 774 N N . ASN A 1 101 ? 5.906 -12.117 -10.977 1 98.75 101 ASN A N 1
ATOM 775 C CA . ASN A 1 101 ? 6.387 -10.758 -11.203 1 98.75 101 ASN A CA 1
ATOM 776 C C . ASN A 1 101 ? 7.77 -10.758 -11.852 1 98.75 101 ASN A C 1
ATOM 778 O O . ASN A 1 101 ? 8.633 -11.547 -11.477 1 98.75 101 ASN A O 1
ATOM 782 N N . ARG A 1 102 ? 7.941 -9.836 -12.859 1 98.19 102 ARG A N 1
ATOM 783 C CA . ARG A 1 102 ? 9.258 -9.594 -13.43 1 98.19 102 ARG A CA 1
ATOM 784 C C . ARG A 1 102 ? 10.141 -8.82 -12.461 1 98.19 102 ARG A C 1
ATOM 786 O O . ARG A 1 102 ? 10.117 -7.586 -12.438 1 98.19 102 ARG A O 1
ATOM 793 N N . GLY A 1 103 ? 11.031 -9.539 -11.734 1 97.31 103 GLY A N 1
ATOM 794 C CA . GLY A 1 103 ? 11.867 -8.938 -10.711 1 97.31 103 GLY A CA 1
ATOM 795 C C . GLY A 1 103 ? 11.422 -9.281 -9.305 1 97.31 103 GLY A C 1
ATOM 796 O O . GLY A 1 103 ? 10.227 -9.414 -9.039 1 97.31 103 GLY A O 1
ATOM 797 N N . GLY A 1 104 ? 12.352 -9.344 -8.438 1 97.5 104 GLY A N 1
ATOM 798 C CA . GLY A 1 104 ? 12.062 -9.68 -7.051 1 97.5 104 GLY A CA 1
ATOM 799 C C . GLY A 1 104 ? 11.328 -8.586 -6.305 1 97.5 104 GLY A C 1
ATOM 800 O O . GLY A 1 104 ? 11.406 -7.414 -6.676 1 97.5 104 GLY A O 1
ATOM 801 N N . ASN A 1 105 ? 10.523 -8.93 -5.359 1 97.94 105 ASN A N 1
ATOM 802 C CA . ASN A 1 105 ? 9.922 -8.039 -4.375 1 97.94 105 ASN A CA 1
ATOM 803 C C . ASN A 1 105 ? 10.547 -8.227 -2.992 1 97.94 105 ASN A C 1
ATOM 805 O O . ASN A 1 105 ? 10.164 -9.141 -2.258 1 97.94 105 ASN A O 1
ATOM 809 N N . LEU A 1 106 ? 11.422 -7.309 -2.646 1 98.19 106 LEU A N 1
ATOM 810 C CA . LEU A 1 106 ? 12.289 -7.496 -1.483 1 98.19 106 LEU A CA 1
ATOM 811 C C . LEU A 1 106 ? 12.188 -6.305 -0.536 1 98.19 106 LEU A C 1
ATOM 813 O O . LEU A 1 106 ? 12.188 -5.152 -0.977 1 98.19 106 LEU A O 1
ATOM 817 N N . GLY A 1 107 ? 12.164 -6.637 0.747 1 97.81 107 GLY A N 1
ATOM 818 C CA . GLY A 1 107 ? 12.242 -5.598 1.763 1 97.81 107 GLY A CA 1
ATOM 819 C C . GLY A 1 107 ? 11.172 -4.531 1.606 1 97.81 107 GLY A C 1
ATOM 820 O O . GLY A 1 107 ? 9.984 -4.848 1.487 1 97.81 107 GLY A O 1
ATOM 821 N N . THR A 1 108 ? 11.602 -3.293 1.64 1 97.06 108 THR A N 1
ATOM 822 C CA . THR A 1 108 ? 10.734 -2.123 1.588 1 97.06 108 THR A CA 1
ATOM 823 C C . THR A 1 108 ? 9.945 -2.096 0.284 1 97.06 108 THR A C 1
ATOM 825 O O . THR A 1 108 ? 8.805 -1.626 0.255 1 97.06 108 THR A O 1
ATOM 828 N N . GLU A 1 109 ? 10.469 -2.699 -0.707 1 96.25 109 GLU A N 1
ATOM 829 C CA . GLU A 1 109 ? 9.828 -2.695 -2.018 1 96.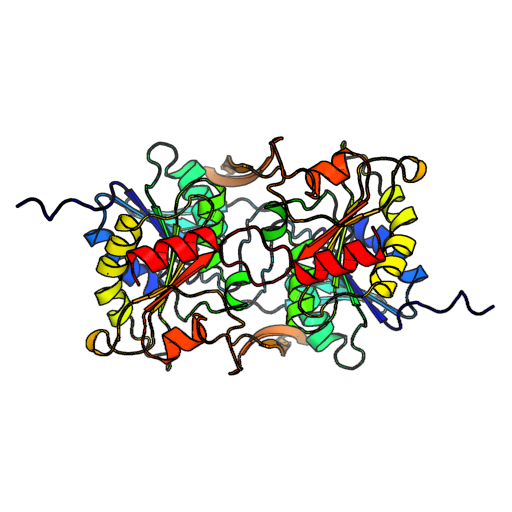25 109 GLU A CA 1
ATOM 830 C C . GLU A 1 109 ? 8.484 -3.422 -1.979 1 96.25 109 GLU A C 1
ATOM 832 O O . GLU A 1 109 ? 7.598 -3.145 -2.789 1 96.25 109 GLU A O 1
ATOM 837 N N . THR A 1 110 ? 8.273 -4.34 -1.041 1 97.88 110 THR A N 1
ATOM 838 C CA . THR A 1 110 ? 7.031 -5.098 -0.934 1 97.88 110 THR A CA 1
ATOM 839 C C . THR A 1 110 ? 5.852 -4.164 -0.674 1 97.88 110 THR A C 1
ATOM 841 O O . THR A 1 110 ? 4.723 -4.461 -1.066 1 97.88 110 THR A O 1
ATOM 844 N N . VAL A 1 111 ? 6.102 -3.014 -0.061 1 97.12 111 VAL A N 1
ATOM 845 C CA . VAL A 1 111 ? 5.059 -2.062 0.307 1 97.12 111 VAL A CA 1
ATOM 846 C C . VAL A 1 111 ? 4.566 -1.327 -0.938 1 97.12 111 VAL A C 1
ATOM 848 O O . VAL A 1 111 ? 3.395 -0.953 -1.022 1 97.12 111 VAL A O 1
ATOM 851 N N . PHE A 1 112 ? 5.379 -1.191 -1.948 1 96.31 112 PHE A N 1
ATOM 852 C CA . PHE A 1 112 ? 5.059 -0.427 -3.148 1 96.31 112 PHE A CA 1
ATOM 853 C C . PHE A 1 112 ? 4.68 -1.355 -4.297 1 96.31 112 PHE A C 1
ATOM 855 O O . PHE A 1 112 ? 4.32 -0.894 -5.383 1 96.31 112 PHE A O 1
ATOM 862 N N . SER A 1 113 ? 4.734 -2.596 -4.125 1 97.75 113 SER A N 1
ATOM 863 C CA . SER A 1 113 ? 4.59 -3.609 -5.168 1 97.75 113 SER A CA 1
ATOM 864 C C . SER A 1 113 ? 3.119 -3.924 -5.426 1 97.75 113 SER A C 1
ATOM 866 O O . SER A 1 113 ? 2.387 -4.305 -4.512 1 97.75 113 SER A O 1
ATOM 868 N N . GLY A 1 114 ? 2.742 -3.863 -6.656 1 98.31 114 GLY A N 1
ATOM 869 C CA . GLY A 1 114 ? 1.403 -4.285 -7.039 1 98.31 114 GLY A CA 1
ATOM 870 C C . GLY A 1 114 ? 1.188 -5.781 -6.906 1 98.31 114 GLY A C 1
ATOM 871 O O . GLY A 1 114 ? 0.08 -6.23 -6.609 1 98.31 114 GLY A O 1
ATOM 872 N N . THR A 1 115 ? 2.215 -6.633 -7.156 1 98.69 115 THR A N 1
ATOM 873 C CA . THR A 1 115 ? 2.156 -8.086 -6.996 1 98.69 115 THR A CA 1
ATOM 874 C C . THR A 1 115 ? 1.827 -8.453 -5.555 1 98.69 115 THR A C 1
ATOM 876 O O . THR A 1 115 ? 0.882 -9.203 -5.301 1 98.69 115 THR A O 1
ATOM 879 N N . VAL A 1 116 ? 2.557 -7.898 -4.621 1 98.75 116 VAL A N 1
ATOM 880 C CA . VAL A 1 116 ? 2.312 -8.141 -3.205 1 98.75 116 VAL A CA 1
ATOM 881 C C . VAL A 1 116 ? 0.998 -7.488 -2.785 1 98.75 116 VAL A C 1
ATOM 883 O O . VAL A 1 116 ? 0.247 -8.047 -1.982 1 98.75 116 VAL A O 1
ATOM 886 N N . GLY A 1 117 ? 0.765 -6.309 -3.342 1 98.5 117 GLY A N 1
ATOM 887 C CA . GLY A 1 117 ? -0.488 -5.629 -3.057 1 98.5 117 GLY A CA 1
ATOM 888 C C . GLY A 1 117 ? -1.71 -6.461 -3.395 1 98.5 117 GLY A C 1
ATOM 889 O O . GLY A 1 117 ? -2.697 -6.453 -2.656 1 98.5 117 GLY A O 1
ATOM 890 N N . ALA A 1 118 ? -1.673 -7.152 -4.5 1 98.75 118 ALA A N 1
ATOM 891 C CA . ALA A 1 118 ? -2.781 -8.016 -4.895 1 98.75 118 ALA A CA 1
ATOM 892 C C . ALA A 1 118 ? -2.99 -9.141 -3.881 1 98.75 118 ALA A C 1
ATOM 894 O O . ALA A 1 118 ? -4.125 -9.438 -3.504 1 98.75 118 ALA A O 1
ATOM 895 N N . ALA A 1 119 ? -1.908 -9.719 -3.465 1 98.62 119 ALA A N 1
ATOM 896 C CA . ALA A 1 119 ? -1.987 -10.781 -2.463 1 98.62 119 ALA A CA 1
ATOM 897 C C . ALA A 1 119 ? -2.576 -10.25 -1.156 1 98.62 119 ALA A C 1
ATOM 899 O O . ALA A 1 119 ? -3.402 -10.922 -0.527 1 98.62 119 ALA A O 1
ATOM 900 N N . MET A 1 120 ? -2.184 -9.086 -0.797 1 97.62 120 MET A N 1
ATOM 901 C CA . MET A 1 120 ? -2.684 -8.484 0.434 1 97.62 120 MET A CA 1
ATOM 902 C C . MET A 1 120 ? -4.168 -8.148 0.313 1 97.62 120 MET A C 1
ATOM 904 O O . MET A 1 120 ? -4.926 -8.32 1.269 1 97.62 120 MET A O 1
ATOM 908 N N . THR A 1 121 ? -4.559 -7.656 -0.851 1 97.75 121 THR A N 1
ATOM 909 C CA . THR A 1 121 ? -5.973 -7.395 -1.082 1 97.75 121 THR A CA 1
ATOM 910 C C . THR A 1 121 ? -6.785 -8.68 -0.969 1 97.75 121 THR A C 1
ATOM 912 O O . THR A 1 121 ? -7.898 -8.68 -0.434 1 97.75 121 THR A O 1
ATOM 915 N N . SER A 1 122 ? -6.223 -9.758 -1.495 1 98 122 SER A N 1
ATOM 916 C CA . SER A 1 122 ? -6.879 -11.055 -1.371 1 98 122 SER A CA 1
ATOM 917 C C . SER A 1 122 ? -7.141 -11.406 0.09 1 98 122 SER A C 1
ATOM 919 O O . SER A 1 122 ? -8.234 -11.859 0.438 1 98 122 SER A O 1
ATOM 921 N N . MET A 1 123 ? -6.16 -11.18 0.934 1 96.19 123 MET A N 1
ATOM 922 C CA . MET A 1 123 ? -6.316 -11.414 2.367 1 96.19 123 MET A CA 1
ATOM 923 C C . MET A 1 123 ? -7.449 -10.57 2.936 1 96.19 123 MET A C 1
ATOM 925 O O . MET A 1 123 ? -8.211 -11.031 3.781 1 96.19 123 MET A O 1
ATOM 929 N N . LEU A 1 124 ? -7.523 -9.375 2.48 1 95.25 124 LEU A N 1
ATOM 930 C CA . LEU A 1 124 ? -8.57 -8.477 2.945 1 95.25 124 LEU A CA 1
ATOM 931 C C . LEU A 1 124 ? -9.953 -9.047 2.664 1 95.25 124 LEU A C 1
ATOM 933 O O . LEU A 1 124 ? -10.875 -8.883 3.469 1 95.25 124 LEU A O 1
ATOM 937 N N . VAL A 1 125 ? -10.062 -9.742 1.521 1 94.88 125 VAL A N 1
ATOM 938 C CA . VAL A 1 125 ? -11.375 -10.25 1.143 1 94.88 125 VAL A CA 1
ATOM 939 C C . VAL A 1 125 ? -11.5 -11.719 1.54 1 94.88 125 VAL A C 1
ATOM 941 O O . VAL A 1 125 ? -12.398 -12.422 1.075 1 94.88 125 VAL A O 1
ATOM 944 N N . GLY A 1 126 ? -10.555 -12.266 2.279 1 95 126 GLY A N 1
ATOM 945 C CA . GLY A 1 126 ? -10.719 -13.516 2.996 1 95 126 GLY A CA 1
ATOM 946 C C . GLY A 1 126 ? -10.227 -14.719 2.217 1 95 126 GLY A C 1
ATOM 947 O O . GLY A 1 126 ? -10.688 -15.844 2.438 1 95 126 GLY A O 1
ATOM 948 N N . VAL A 1 127 ? -9.422 -14.578 1.239 1 97.81 127 VAL A N 1
ATOM 949 C CA . VAL A 1 127 ? -8.867 -15.68 0.466 1 97.81 127 VAL A CA 1
ATOM 950 C C . VAL A 1 127 ? -7.355 -15.742 0.653 1 97.81 127 VAL A C 1
ATOM 952 O O . VAL A 1 127 ? -6.668 -14.727 0.53 1 97.81 127 VAL A O 1
ATOM 955 N N . PRO A 1 128 ? -6.781 -16.953 1.032 1 98.31 128 PRO A N 1
ATOM 956 C CA . PRO A 1 128 ? -5.324 -17.062 1.139 1 98.31 128 PRO A CA 1
ATOM 957 C C . PRO A 1 128 ? -4.609 -16.703 -0.161 1 98.31 128 PRO A C 1
ATOM 959 O O . PRO A 1 128 ? -5.16 -16.891 -1.248 1 98.31 128 PRO A O 1
ATOM 962 N N . ALA A 1 129 ? -3.381 -16.188 -0.018 1 98.75 129 ALA A N 1
ATOM 963 C CA . ALA A 1 129 ? -2.725 -15.727 -1.235 1 98.75 129 ALA A CA 1
ATOM 964 C C . ALA A 1 129 ? -1.213 -15.914 -1.151 1 98.75 129 ALA A C 1
ATOM 966 O O . ALA A 1 129 ? -0.635 -15.875 -0.063 1 98.75 129 ALA A O 1
ATOM 967 N N . ILE A 1 130 ? -0.584 -16.125 -2.23 1 98.88 130 ILE A N 1
ATOM 968 C CA . ILE A 1 130 ? 0.86 -16.172 -2.428 1 98.88 130 ILE A CA 1
ATOM 969 C C . ILE A 1 130 ? 1.26 -15.234 -3.559 1 98.88 130 ILE A C 1
ATOM 971 O O . ILE A 1 130 ? 0.69 -15.289 -4.652 1 98.88 130 ILE A O 1
ATOM 975 N N . ALA A 1 131 ? 2.123 -14.328 -3.287 1 98.94 131 ALA A N 1
ATOM 976 C CA . ALA A 1 131 ? 2.783 -13.539 -4.324 1 98.94 131 ALA A CA 1
ATOM 977 C C . ALA A 1 131 ? 4.074 -14.211 -4.785 1 98.94 131 ALA A C 1
ATOM 979 O O . ALA A 1 131 ? 4.879 -14.656 -3.965 1 98.94 131 ALA A O 1
ATOM 980 N N . LEU A 1 132 ? 4.273 -14.305 -6.078 1 98.94 132 LEU A N 1
ATOM 981 C CA . LEU A 1 132 ? 5.453 -14.961 -6.637 1 98.94 132 LEU A CA 1
ATOM 982 C C . LEU A 1 132 ? 6.227 -14 -7.535 1 98.94 132 LEU A C 1
ATOM 984 O O . LEU A 1 132 ? 5.637 -13.297 -8.359 1 98.94 132 LEU A O 1
ATOM 988 N N . SER A 1 133 ? 7.543 -14 -7.398 1 98.94 133 SER A N 1
ATOM 989 C CA . SER A 1 133 ? 8.414 -13.133 -8.18 1 98.94 133 SER A CA 1
ATOM 990 C C . SER A 1 133 ? 9.656 -13.883 -8.648 1 98.94 133 SER A C 1
ATOM 992 O O . SER A 1 133 ? 10.195 -14.727 -7.93 1 98.94 133 SER A O 1
ATOM 994 N N . GLN A 1 134 ? 10.094 -13.602 -9.828 1 98.94 134 GLN A N 1
ATOM 995 C CA . GLN A 1 134 ? 11.352 -14.109 -10.367 1 98.94 134 GLN A CA 1
ATOM 996 C C . GLN A 1 134 ? 12.391 -13 -10.469 1 98.94 134 GLN A C 1
ATOM 998 O O . GLN A 1 134 ? 12.266 -12.094 -11.297 1 98.94 134 GLN A O 1
ATOM 1003 N N . ALA A 1 135 ? 13.43 -13.117 -9.617 1 98.56 135 ALA A N 1
ATOM 1004 C CA . ALA A 1 135 ? 14.547 -12.18 -9.719 1 98.56 135 ALA A CA 1
ATOM 1005 C C . ALA A 1 135 ? 15.328 -12.398 -11.008 1 98.56 135 ALA A C 1
ATOM 1007 O O . ALA A 1 135 ? 15.297 -13.492 -11.586 1 98.56 135 ALA A O 1
ATOM 1008 N N . PHE A 1 136 ? 16.031 -11.32 -11.469 1 97.94 136 PHE A N 1
ATOM 1009 C CA . PHE A 1 136 ? 16.875 -11.422 -12.656 1 97.94 136 PHE A CA 1
ATOM 1010 C C . PHE A 1 136 ? 18.109 -10.539 -12.523 1 97.94 136 PHE A C 1
ATOM 1012 O O . PHE A 1 136 ? 18.141 -9.633 -11.688 1 97.94 136 PHE A O 1
ATOM 1019 N N . THR A 1 137 ? 19.125 -10.875 -13.203 1 95.56 137 THR A N 1
ATOM 1020 C CA . THR A 1 137 ? 20.312 -10.031 -13.336 1 95.56 137 THR A CA 1
ATOM 1021 C C . THR A 1 137 ? 20.266 -9.25 -14.648 1 95.56 137 THR A C 1
ATOM 1023 O O . THR A 1 137 ? 20.859 -8.172 -14.758 1 95.56 137 THR A O 1
ATOM 1026 N N . ASP A 1 138 ? 19.594 -9.773 -15.625 1 95.38 138 ASP A N 1
ATOM 1027 C CA . ASP A 1 138 ? 19.375 -9.156 -16.938 1 95.38 138 ASP A CA 1
ATOM 1028 C C . ASP A 1 138 ? 17.891 -9.086 -17.266 1 95.38 138 ASP A C 1
ATOM 1030 O O . ASP A 1 138 ? 17.234 -10.109 -17.484 1 95.38 138 ASP A O 1
ATOM 1034 N N . ARG A 1 139 ? 17.406 -7.902 -17.312 1 92.31 139 ARG A N 1
ATOM 1035 C CA . ARG A 1 139 ? 15.969 -7.68 -17.5 1 92.31 139 ARG A CA 1
ATOM 1036 C C . ARG A 1 139 ? 15.492 -8.273 -18.812 1 92.31 139 ARG A C 1
ATOM 1038 O O . ARG A 1 139 ? 14.312 -8.609 -18.953 1 92.31 139 ARG A O 1
ATOM 1045 N N . ASN A 1 140 ? 16.312 -8.367 -19.781 1 94.31 140 ASN A N 1
ATOM 1046 C CA . ASN A 1 140 ? 15.961 -8.883 -21.109 1 94.31 140 ASN A CA 1
ATOM 1047 C C . ASN A 1 140 ? 16.094 -10.398 -21.172 1 94.31 140 ASN A C 1
ATOM 1049 O O . ASN A 1 140 ? 15.734 -11.016 -22.172 1 94.31 140 ASN A O 1
ATOM 1053 N N . ALA A 1 141 ? 16.578 -10.945 -20.125 1 96.25 141 ALA A N 1
ATOM 1054 C CA . ALA A 1 141 ? 16.75 -12.391 -20.062 1 96.25 141 ALA A CA 1
ATOM 1055 C C . ALA A 1 141 ? 16.344 -12.945 -18.703 1 96.25 141 ALA A C 1
ATOM 1057 O O . ALA A 1 141 ? 17.125 -13.586 -18.016 1 96.25 141 ALA A O 1
ATOM 1058 N N . VAL A 1 142 ? 15.125 -12.766 -18.391 1 97.62 142 VAL A N 1
ATOM 1059 C CA . VAL A 1 142 ? 14.586 -13.242 -17.109 1 97.62 142 VAL A CA 1
ATOM 1060 C C . VAL A 1 142 ? 14.539 -14.766 -17.109 1 97.62 142 VAL A C 1
ATOM 1062 O O . VAL A 1 142 ? 14.039 -15.375 -18.062 1 97.62 142 VAL A O 1
ATOM 1065 N N . PRO A 1 143 ? 15.094 -15.406 -16.125 1 98.38 143 PRO A N 1
ATOM 1066 C CA . PRO A 1 143 ? 15.055 -16.859 -16.078 1 98.38 143 PRO A CA 1
ATOM 1067 C C . PRO A 1 143 ? 13.703 -17.406 -15.617 1 98.38 143 PRO A C 1
ATOM 1069 O O . PRO A 1 143 ? 13.633 -18.078 -14.586 1 98.38 143 PRO A O 1
ATOM 1072 N N . TRP A 1 144 ? 12.695 -17.25 -16.438 1 98.56 144 TRP A N 1
ATOM 1073 C CA . TRP A 1 144 ? 11.336 -17.656 -16.109 1 98.56 144 TRP A CA 1
ATOM 1074 C C . TRP A 1 144 ? 11.258 -19.156 -15.805 1 98.56 144 TRP A C 1
ATOM 1076 O O . TRP A 1 144 ? 10.398 -19.594 -15.039 1 98.56 144 TRP A O 1
ATOM 1086 N N . ASP A 1 145 ? 12.172 -19.891 -16.375 1 98.5 145 ASP A N 1
ATOM 1087 C CA . ASP A 1 145 ? 12.164 -21.344 -16.219 1 98.5 145 ASP A CA 1
ATOM 1088 C C . ASP A 1 145 ? 12.391 -21.75 -14.773 1 98.5 145 ASP A C 1
ATOM 1090 O O . ASP A 1 145 ? 11.906 -22.797 -14.336 1 98.5 145 ASP A O 1
ATOM 1094 N N . THR A 1 146 ? 13.125 -20.938 -14.039 1 98.81 146 THR A N 1
ATOM 1095 C CA . THR A 1 146 ? 13.359 -21.25 -12.633 1 98.81 146 THR A CA 1
ATOM 1096 C C . THR A 1 146 ? 12.047 -21.281 -11.859 1 98.81 146 THR A C 1
ATOM 1098 O O . THR A 1 146 ? 11.711 -22.281 -11.234 1 98.81 146 THR A O 1
ATOM 1101 N N . ALA A 1 147 ? 11.273 -20.219 -11.961 1 98.88 147 ALA A N 1
ATOM 1102 C CA . ALA A 1 147 ? 9.969 -20.203 -11.305 1 98.88 147 ALA A CA 1
ATOM 1103 C C . ALA A 1 147 ? 9.055 -21.281 -11.859 1 98.88 147 ALA A C 1
ATOM 1105 O O . ALA A 1 147 ? 8.375 -21.984 -11.094 1 98.88 147 ALA A O 1
ATOM 1106 N N . ARG A 1 148 ? 9.039 -21.453 -13.164 1 98.75 148 ARG A N 1
ATOM 1107 C CA . ARG A 1 148 ? 8.18 -22.438 -13.797 1 98.75 148 ARG A CA 1
ATOM 1108 C C . ARG A 1 148 ? 8.453 -23.828 -13.242 1 98.75 148 ARG A C 1
ATOM 1110 O O . ARG A 1 148 ? 7.52 -24.578 -12.945 1 98.75 148 ARG A O 1
ATOM 1117 N N . ALA A 1 149 ? 9.664 -24.141 -13.109 1 98.75 149 ALA A N 1
ATOM 1118 C CA . ALA A 1 149 ? 10.078 -25.484 -12.711 1 98.75 149 ALA A CA 1
ATOM 1119 C C . ALA A 1 149 ? 9.859 -25.703 -11.219 1 98.75 149 ALA A C 1
ATOM 1121 O O . ALA A 1 149 ? 9.469 -26.797 -10.797 1 98.75 149 ALA A O 1
ATOM 1122 N N . LEU A 1 150 ? 10.102 -24.688 -10.391 1 98.88 150 LEU A N 1
ATOM 1123 C CA . LEU A 1 150 ? 10.188 -24.906 -8.953 1 98.88 150 LEU A CA 1
ATOM 1124 C C . LEU A 1 150 ? 8.867 -24.547 -8.273 1 98.88 150 LEU A C 1
ATOM 1126 O O . LEU A 1 150 ? 8.555 -25.094 -7.203 1 98.88 150 LEU A O 1
ATOM 1130 N N . ALA A 1 151 ? 8.055 -23.656 -8.844 1 98.88 151 ALA A N 1
ATOM 1131 C CA . ALA A 1 151 ? 6.898 -23.078 -8.164 1 98.88 151 ALA A CA 1
ATOM 1132 C C . ALA A 1 151 ? 5.891 -24.172 -7.781 1 98.88 151 ALA A C 1
ATOM 1134 O O . ALA A 1 151 ? 5.316 -24.141 -6.691 1 98.88 151 ALA A O 1
ATOM 1135 N N . PRO A 1 152 ? 5.594 -25.156 -8.68 1 98.62 152 PRO A N 1
ATOM 1136 C CA . PRO A 1 152 ? 4.613 -26.172 -8.289 1 98.62 152 PRO A CA 1
ATOM 1137 C C . PRO A 1 152 ? 4.969 -26.859 -6.977 1 98.62 152 PRO A C 1
ATOM 1139 O O . PRO A 1 152 ? 4.125 -26.984 -6.082 1 98.62 152 PRO A O 1
ATOM 1142 N N . ASP A 1 153 ? 6.164 -27.281 -6.852 1 98.12 153 ASP A N 1
ATOM 1143 C CA . ASP A 1 153 ? 6.598 -27.969 -5.637 1 98.12 153 ASP A CA 1
ATOM 1144 C C . ASP A 1 153 ? 6.613 -27.016 -4.441 1 98.12 153 ASP A C 1
ATOM 1146 O O . ASP A 1 153 ? 6.23 -27.391 -3.334 1 98.12 153 ASP A O 1
ATOM 1150 N N . VAL A 1 154 ? 7.121 -25.797 -4.625 1 98.56 154 VAL A N 1
ATOM 1151 C CA . VAL A 1 154 ? 7.152 -24.797 -3.561 1 98.56 154 VAL A CA 1
ATOM 1152 C C . VAL A 1 154 ? 5.742 -24.562 -3.027 1 98.56 154 VAL A C 1
ATOM 1154 O O . VAL A 1 154 ? 5.516 -24.594 -1.815 1 98.56 154 VAL A O 1
ATOM 1157 N N . ILE A 1 155 ? 4.777 -24.406 -3.918 1 98.69 155 ILE A N 1
ATOM 1158 C CA . ILE A 1 155 ? 3.398 -24.141 -3.527 1 98.69 155 ILE A CA 1
ATOM 1159 C C . ILE A 1 155 ? 2.832 -25.344 -2.775 1 98.69 155 ILE A C 1
ATOM 1161 O O . ILE A 1 155 ? 2.174 -25.188 -1.745 1 98.69 155 ILE A O 1
ATOM 1165 N N . ARG A 1 156 ? 3.059 -26.562 -3.277 1 98.06 156 ARG A N 1
ATOM 1166 C CA . ARG A 1 156 ? 2.594 -27.766 -2.596 1 98.06 156 ARG A CA 1
ATOM 1167 C C . ARG A 1 156 ? 3.121 -27.812 -1.166 1 98.06 156 ARG A C 1
ATOM 1169 O O . ARG A 1 156 ? 2.373 -28.109 -0.233 1 98.06 156 ARG A O 1
ATOM 1176 N N . ARG A 1 157 ? 4.402 -27.531 -1.009 1 97.94 157 ARG A N 1
ATOM 1177 C CA . ARG A 1 157 ? 5.031 -27.594 0.308 1 97.94 157 ARG A CA 1
ATOM 1178 C C . ARG A 1 157 ? 4.438 -26.531 1.235 1 97.94 157 ARG A C 1
ATOM 1180 O O . ARG A 1 157 ? 4.223 -26.797 2.422 1 97.94 157 ARG A O 1
ATOM 1187 N N . LEU A 1 158 ? 4.246 -25.359 0.733 1 98.31 158 LEU A N 1
ATOM 1188 C CA . LEU A 1 158 ? 3.674 -24.297 1.536 1 98.31 158 LEU A CA 1
ATOM 1189 C C . LEU A 1 158 ? 2.256 -24.641 1.976 1 98.31 158 LEU A C 1
ATOM 1191 O O . LEU A 1 158 ? 1.891 -24.422 3.133 1 98.31 158 LEU A O 1
ATOM 1195 N N . VAL A 1 159 ? 1.461 -25.156 1.072 1 97.25 159 VAL A N 1
ATOM 1196 C CA . VAL A 1 159 ? 0.082 -25.531 1.375 1 97.25 159 VAL A CA 1
ATOM 1197 C C . VAL A 1 159 ? 0.062 -26.641 2.418 1 97.25 159 VAL A C 1
ATOM 1199 O O . VAL A 1 159 ? -0.752 -26.625 3.344 1 97.25 159 VAL A O 1
ATOM 1202 N N . ALA A 1 160 ? 0.929 -27.578 2.244 1 96.5 160 ALA A N 1
ATOM 1203 C CA . ALA A 1 160 ? 1.015 -28.672 3.203 1 96.5 160 ALA A CA 1
ATOM 1204 C C . ALA A 1 160 ? 1.393 -28.172 4.59 1 96.5 160 ALA A C 1
ATOM 1206 O O . ALA A 1 160 ? 0.863 -28.641 5.598 1 96.5 160 ALA A O 1
ATOM 1207 N N . ALA A 1 161 ? 2.34 -27.25 4.688 1 96.56 161 ALA A N 1
ATOM 1208 C CA . ALA A 1 161 ? 2.762 -26.672 5.957 1 96.56 161 ALA A CA 1
ATOM 1209 C C . ALA A 1 161 ? 1.639 -25.859 6.586 1 96.56 161 ALA A C 1
ATOM 1211 O O . ALA A 1 161 ? 1.462 -25.859 7.809 1 96.56 161 ALA A O 1
ATOM 1212 N N . GLY A 1 162 ? 0.894 -25.203 5.766 1 94.75 162 GLY A N 1
ATOM 1213 C CA . GLY A 1 162 ? -0.162 -24.328 6.242 1 94.75 162 GLY A CA 1
ATOM 1214 C C . GLY A 1 162 ? 0.36 -23.031 6.828 1 94.75 162 GLY A C 1
ATOM 1215 O O . GLY A 1 162 ? 1.513 -22.953 7.262 1 94.75 162 GLY A O 1
ATOM 1216 N N . TRP A 1 163 ? -0.453 -22 6.781 1 92.06 163 TRP A N 1
ATOM 1217 C CA . TRP A 1 163 ? -0.12 -20.766 7.457 1 92.06 163 TRP A CA 1
ATOM 1218 C C . TRP A 1 163 ? -1.381 -20.031 7.918 1 92.06 163 TRP A C 1
ATOM 1220 O O . TRP A 1 163 ? -2.494 -20.438 7.566 1 92.06 163 TRP A O 1
ATOM 1230 N N . ASP A 1 164 ? -1.187 -19.016 8.742 1 92.75 164 ASP A N 1
ATOM 1231 C CA . ASP A 1 164 ? -2.279 -18.266 9.352 1 92.75 164 ASP A CA 1
ATOM 1232 C C . ASP A 1 164 ? -3.037 -17.453 8.312 1 92.75 164 ASP A C 1
ATOM 1234 O O . ASP A 1 164 ? -2.436 -16.922 7.375 1 92.75 164 ASP A O 1
ATOM 1238 N N . SER A 1 165 ? -4.355 -17.281 8.555 1 93.25 165 SER A N 1
ATOM 1239 C CA . SER A 1 165 ? -5.223 -16.609 7.598 1 93.25 165 SER A CA 1
ATOM 1240 C C . SER A 1 165 ? -4.922 -15.109 7.547 1 93.25 165 SER A C 1
ATOM 1242 O O . SER A 1 165 ? -5.344 -14.414 6.621 1 93.25 165 SER A O 1
ATOM 1244 N N . ASP A 1 166 ? -4.254 -14.57 8.5 1 95.25 166 ASP A N 1
ATOM 1245 C CA . ASP A 1 166 ? -3.963 -13.133 8.531 1 95.25 166 ASP A CA 1
ATOM 1246 C C . ASP A 1 166 ? -2.557 -12.852 8.008 1 95.25 166 ASP A C 1
ATOM 1248 O O . ASP A 1 166 ? -1.944 -11.844 8.375 1 95.25 166 ASP A O 1
ATOM 1252 N N . ALA A 1 167 ? -2.033 -13.805 7.219 1 97.94 167 ALA A N 1
ATOM 1253 C CA . ALA A 1 167 ? -0.77 -13.617 6.512 1 97.94 167 ALA A CA 1
ATOM 1254 C C . ALA A 1 167 ? -0.896 -14.016 5.047 1 97.94 167 ALA A C 1
ATOM 1256 O O . ALA A 1 167 ? -1.714 -14.875 4.699 1 97.94 167 ALA A O 1
ATOM 1257 N N . CYS A 1 168 ? -0.177 -13.406 4.254 1 98.12 168 CYS A N 1
ATOM 1258 C CA . CYS A 1 168 ? 0.07 -13.898 2.9 1 98.12 168 CYS A CA 1
ATOM 1259 C C . CYS A 1 168 ? 1.545 -14.219 2.699 1 98.12 168 CYS A C 1
ATOM 1261 O O . CYS A 1 168 ? 2.385 -13.852 3.523 1 98.12 168 CYS A O 1
ATOM 1263 N N . LEU A 1 169 ? 1.849 -14.977 1.694 1 98.88 169 LEU A N 1
ATOM 1264 C CA . LEU A 1 169 ? 3.225 -15.414 1.479 1 98.88 169 LEU A CA 1
ATOM 1265 C C . LEU A 1 169 ? 3.834 -14.711 0.27 1 98.88 169 LEU A C 1
ATOM 1267 O O . LEU A 1 169 ? 3.211 -14.641 -0.792 1 98.88 169 LEU A O 1
ATOM 1271 N N . ASN A 1 170 ? 4.957 -14.125 0.509 1 98.94 170 ASN A N 1
ATOM 1272 C CA . ASN A 1 170 ? 5.785 -13.531 -0.537 1 98.94 170 ASN A CA 1
ATOM 1273 C C . ASN A 1 170 ? 6.93 -14.453 -0.94 1 98.94 170 ASN A C 1
ATOM 1275 O O . ASN A 1 170 ? 7.859 -14.672 -0.163 1 98.94 170 ASN A O 1
ATOM 1279 N N . VAL A 1 171 ? 6.879 -14.953 -2.15 1 98.94 171 VAL A N 1
ATOM 1280 C CA . VAL A 1 171 ? 7.863 -15.922 -2.625 1 98.94 171 VAL A CA 1
ATOM 1281 C C . VAL A 1 171 ? 8.727 -15.289 -3.715 1 98.94 171 VAL A C 1
ATOM 1283 O O . VAL A 1 171 ? 8.203 -14.734 -4.684 1 98.94 171 VAL A O 1
ATOM 1286 N N . ASN A 1 172 ? 10.016 -15.383 -3.592 1 98.94 172 ASN A N 1
ATOM 1287 C CA . ASN A 1 172 ? 10.977 -14.891 -4.578 1 98.94 172 ASN A CA 1
ATOM 1288 C C . ASN A 1 172 ? 11.898 -16.016 -5.059 1 98.94 172 ASN A C 1
ATOM 1290 O O . ASN A 1 172 ? 12.547 -16.688 -4.25 1 98.94 172 ASN A O 1
ATOM 1294 N N . PHE A 1 173 ? 11.961 -16.203 -6.32 1 98.94 173 PHE A N 1
ATOM 1295 C CA . PHE A 1 173 ? 12.891 -17.156 -6.926 1 98.94 173 PHE A CA 1
ATOM 1296 C C . PHE A 1 173 ? 14.195 -16.469 -7.312 1 98.94 173 PHE A C 1
ATOM 1298 O O . PHE A 1 173 ? 14.18 -15.367 -7.867 1 98.94 173 PHE A O 1
ATOM 1305 N N . PRO A 1 174 ? 15.367 -17.078 -7.031 1 98.81 174 PRO A N 1
ATOM 1306 C CA . PRO A 1 174 ? 16.656 -16.453 -7.312 1 98.81 174 PRO A CA 1
ATOM 1307 C C . PRO A 1 174 ? 16.969 -16.406 -8.805 1 98.81 174 PRO A C 1
ATOM 1309 O O . PRO A 1 174 ? 16.406 -17.172 -9.586 1 98.81 174 PRO A O 1
ATOM 1312 N N . PRO A 1 175 ? 17.844 -15.484 -9.211 1 98.31 175 PRO A N 1
ATOM 1313 C CA . PRO A 1 175 ? 18.203 -15.336 -10.625 1 98.31 175 PRO A CA 1
ATOM 1314 C C . PRO A 1 175 ? 19.25 -16.344 -11.078 1 98.31 175 PRO A C 1
ATOM 1316 O O . PRO A 1 175 ? 20.328 -15.969 -11.516 1 98.31 175 PRO A O 1
ATOM 1319 N N . ARG A 1 176 ? 18.906 -17.562 -11.055 1 97.62 176 ARG A N 1
ATOM 1320 C CA . ARG A 1 176 ? 19.766 -18.641 -11.508 1 97.62 176 ARG A CA 1
ATOM 1321 C C . ARG A 1 176 ? 18.938 -19.812 -12.047 1 97.62 176 ARG A C 1
ATOM 1323 O O . ARG A 1 176 ? 17.734 -19.891 -11.797 1 97.62 176 ARG A O 1
ATOM 1330 N N . PRO A 1 177 ? 19.594 -20.703 -12.789 1 98 177 PRO A N 1
ATOM 1331 C CA . PRO A 1 177 ? 18.859 -21.875 -13.289 1 98 177 PRO A CA 1
ATOM 1332 C C . PRO A 1 177 ? 18.312 -22.75 -12.164 1 98 177 PRO A C 1
ATOM 1334 O O . PRO A 1 177 ? 18.938 -22.859 -11.109 1 98 177 PRO A O 1
ATOM 1337 N N . ALA A 1 178 ? 17.188 -23.375 -12.445 1 98.56 178 ALA A N 1
ATOM 1338 C CA . ALA A 1 178 ? 16.484 -24.172 -11.445 1 98.56 178 ALA A CA 1
ATOM 1339 C C . ALA A 1 178 ? 17.438 -25.188 -10.797 1 98.56 178 ALA A C 1
ATOM 1341 O O . ALA A 1 178 ? 17.375 -25.406 -9.578 1 98.56 178 ALA A O 1
ATOM 1342 N N . GLN A 1 179 ? 18.312 -25.781 -11.586 1 98.12 179 GLN A N 1
ATOM 1343 C CA . GLN A 1 179 ? 19.188 -26.828 -11.094 1 98.12 179 GLN A CA 1
ATOM 1344 C C . GLN A 1 179 ? 20.234 -26.266 -10.125 1 98.12 179 GLN A C 1
ATOM 1346 O O . GLN A 1 179 ? 20.844 -27.016 -9.367 1 98.12 179 GLN A O 1
ATOM 1351 N N . ASP A 1 180 ? 20.453 -24.922 -10.164 1 98.38 180 ASP A N 1
ATOM 1352 C CA . ASP A 1 180 ? 21.469 -24.297 -9.328 1 98.38 180 ASP A CA 1
ATOM 1353 C C . ASP A 1 180 ? 20.859 -23.734 -8.055 1 98.38 180 ASP A C 1
ATOM 1355 O O . ASP A 1 180 ? 21.562 -23.156 -7.215 1 98.38 180 ASP A O 1
ATOM 1359 N N . VAL A 1 181 ? 19.562 -23.812 -7.926 1 98.69 181 VAL A N 1
ATOM 1360 C CA . VAL A 1 181 ? 18.875 -23.312 -6.734 1 98.69 181 VAL A CA 1
ATOM 1361 C C . VAL A 1 181 ? 19.141 -24.266 -5.562 1 98.69 181 VAL A C 1
ATOM 1363 O O . VAL A 1 181 ? 19.047 -25.484 -5.711 1 98.69 181 VAL A O 1
ATOM 1366 N N . ARG A 1 182 ? 19.438 -23.719 -4.398 1 98.31 182 ARG A N 1
ATOM 1367 C CA . ARG A 1 182 ? 19.969 -24.484 -3.271 1 98.31 182 ARG A CA 1
ATOM 1368 C C . ARG A 1 182 ? 18.828 -25.047 -2.418 1 98.31 182 ARG A C 1
ATOM 1370 O O . ARG A 1 182 ? 19.047 -25.953 -1.614 1 98.31 182 ARG A O 1
ATOM 1377 N N . GLY A 1 183 ? 17.656 -24.547 -2.572 1 98.06 183 GLY A N 1
ATOM 1378 C CA . GLY A 1 183 ? 16.531 -24.969 -1.761 1 98.06 183 GLY A CA 1
ATOM 1379 C C . GLY A 1 183 ? 15.586 -23.828 -1.425 1 98.06 183 GLY A C 1
ATOM 1380 O O . GLY A 1 183 ? 15.547 -22.812 -2.133 1 98.06 183 GLY A O 1
ATOM 1381 N N . LEU A 1 184 ? 14.758 -24.094 -0.498 1 98.31 184 LEU A N 1
ATOM 1382 C CA . LEU A 1 184 ? 13.773 -23.141 -0.005 1 98.31 184 LEU A CA 1
ATOM 1383 C C . LEU A 1 184 ? 14.141 -22.656 1.39 1 98.31 184 LEU A C 1
ATOM 1385 O O . LEU A 1 184 ? 14.562 -23.438 2.24 1 98.31 184 LEU A O 1
ATOM 1389 N N . LYS A 1 185 ? 14.102 -21.391 1.589 1 98.38 185 LYS A N 1
ATOM 1390 C CA . LYS A 1 185 ? 14.359 -20.797 2.896 1 98.38 185 LYS A CA 1
ATOM 1391 C C . LYS A 1 185 ? 13.219 -19.859 3.307 1 98.38 185 LYS A C 1
ATOM 1393 O O . LYS A 1 185 ? 12.773 -19.031 2.516 1 98.38 185 LYS A O 1
ATOM 1398 N N . VAL A 1 186 ? 12.703 -20.047 4.562 1 98.69 186 VAL A N 1
ATOM 1399 C CA . VAL A 1 186 ? 11.727 -19.125 5.137 1 98.69 186 VAL A CA 1
ATOM 1400 C C . VAL A 1 186 ? 12.438 -17.922 5.754 1 98.69 186 VAL A C 1
ATOM 1402 O O . VAL A 1 186 ? 13.359 -18.094 6.559 1 98.69 186 VAL A O 1
ATOM 1405 N N . THR A 1 187 ? 12.055 -16.75 5.344 1 98.75 187 THR A N 1
ATOM 1406 C CA . THR A 1 187 ? 12.805 -15.547 5.668 1 98.75 187 THR A CA 1
ATOM 1407 C C . THR A 1 187 ? 11.891 -14.508 6.324 1 98.75 187 THR A C 1
ATOM 1409 O O . THR A 1 187 ? 10.664 -14.633 6.273 1 98.75 187 THR A O 1
ATOM 1412 N N . ASN A 1 188 ? 12.516 -13.57 7.066 1 98.56 188 ASN A N 1
ATOM 1413 C CA . ASN A 1 188 ? 11.844 -12.336 7.445 1 98.56 188 ASN A CA 1
ATOM 1414 C C . ASN A 1 188 ? 12.008 -11.258 6.383 1 98.56 188 ASN A C 1
ATOM 1416 O O . ASN A 1 188 ? 12.867 -11.367 5.504 1 98.56 188 ASN A O 1
ATOM 1420 N N . GLN A 1 189 ? 11.141 -10.25 6.445 1 98.62 189 GLN A N 1
ATOM 1421 C CA . GLN A 1 189 ? 11.305 -9.094 5.566 1 98.62 189 GLN A CA 1
ATOM 1422 C C . GLN A 1 189 ? 12.5 -8.25 5.988 1 98.62 189 GLN A C 1
ATOM 1424 O O . GLN A 1 189 ? 12.609 -7.852 7.152 1 98.62 189 GLN A O 1
ATOM 1429 N N . GLY A 1 190 ? 13.43 -7.961 5.109 1 98 190 GLY A N 1
ATOM 1430 C CA . GLY A 1 190 ? 14.562 -7.078 5.348 1 98 190 GLY A CA 1
ATOM 1431 C C . GLY A 1 190 ? 14.344 -5.672 4.824 1 98 190 GLY A C 1
ATOM 1432 O O . GLY A 1 190 ? 13.203 -5.215 4.707 1 98 190 GLY A O 1
ATOM 1433 N N . ALA A 1 191 ? 15.477 -4.98 4.625 1 96.31 191 ALA A N 1
ATOM 1434 C CA . ALA A 1 191 ? 15.438 -3.633 4.059 1 96.31 191 ALA A CA 1
ATOM 1435 C C . ALA A 1 191 ? 15.312 -3.678 2.541 1 96.31 191 ALA A C 1
ATOM 1437 O O . ALA A 1 191 ? 14.664 -2.818 1.939 1 96.31 191 ALA A O 1
ATOM 1438 N N . GLY A 1 192 ? 15.883 -4.742 1.965 1 97.06 192 GLY A N 1
ATOM 1439 C CA . GLY A 1 192 ? 15.914 -4.852 0.515 1 97.06 192 GLY A CA 1
ATOM 1440 C C . GLY A 1 192 ? 16.891 -3.883 -0.135 1 97.06 192 GLY A C 1
ATOM 1441 O O . GLY A 1 192 ? 17.906 -3.525 0.459 1 97.06 192 GLY A O 1
ATOM 1442 N N . THR A 1 193 ? 16.625 -3.566 -1.437 1 95.81 193 THR A N 1
ATOM 1443 C CA . THR A 1 193 ? 17.578 -2.766 -2.191 1 95.81 193 THR A CA 1
ATOM 1444 C C . THR A 1 193 ? 17 -1.387 -2.504 1 95.81 193 THR A C 1
ATOM 1446 O O . THR A 1 193 ? 17.734 -0.489 -2.938 1 95.81 193 THR A O 1
ATOM 1449 N N . LEU A 1 194 ? 15.758 -1.176 -2.271 1 94.81 194 LEU A N 1
ATOM 1450 C CA . LEU A 1 194 ? 15.125 0.099 -2.584 1 94.81 194 LEU A CA 1
ATOM 1451 C C . LEU A 1 194 ? 15.633 1.201 -1.661 1 94.81 194 LEU A C 1
ATOM 1453 O O . LEU A 1 194 ? 15.531 1.088 -0.438 1 94.81 194 LEU A O 1
ATOM 1457 N N . GLN A 1 195 ? 16.203 2.33 -2.207 1 89.94 195 GLN A N 1
ATOM 1458 C CA . GLN A 1 195 ? 16.812 3.363 -1.378 1 89.94 195 GLN A CA 1
ATOM 1459 C C . GLN A 1 195 ? 16.188 4.727 -1.651 1 89.94 195 GLN A C 1
ATOM 1461 O O . GLN A 1 195 ? 16.469 5.699 -0.949 1 89.94 195 GLN A O 1
ATOM 1466 N N . GLY A 1 196 ? 15.242 4.84 -2.527 1 92.62 196 GLY A N 1
ATOM 1467 C CA . GLY A 1 196 ? 14.633 6.141 -2.76 1 92.62 196 GLY A CA 1
ATOM 1468 C C . GLY A 1 196 ? 13.945 6.246 -4.109 1 92.62 196 GLY A C 1
ATOM 1469 O O . GLY A 1 196 ? 13.523 5.234 -4.676 1 92.62 196 GLY A O 1
ATOM 1470 N N . VAL A 1 197 ? 13.719 7.566 -4.477 1 94.19 197 VAL A N 1
ATOM 1471 C CA . VAL A 1 197 ? 13.055 7.883 -5.734 1 94.19 197 VAL A CA 1
ATOM 1472 C C . VAL A 1 197 ? 13.852 8.945 -6.488 1 94.19 197 VAL A C 1
ATOM 1474 O O . VAL A 1 197 ? 14.328 9.914 -5.891 1 94.19 197 VAL A O 1
ATOM 1477 N N . GLU A 1 198 ? 14.055 8.727 -7.703 1 94.88 198 GLU A N 1
ATOM 1478 C CA . GLU A 1 198 ? 14.695 9.688 -8.594 1 94.88 198 GLU A CA 1
ATOM 1479 C C . GLU A 1 198 ? 13.68 10.352 -9.516 1 94.88 198 GLU A C 1
ATOM 1481 O O . GLU A 1 198 ? 12.672 9.742 -9.883 1 94.88 198 GLU A O 1
ATOM 1486 N N . ILE A 1 199 ? 14 11.594 -9.883 1 95.88 199 ILE A N 1
ATOM 1487 C CA . ILE A 1 199 ? 13.141 12.352 -10.781 1 95.88 199 ILE A CA 1
ATOM 1488 C C . ILE A 1 199 ? 13.914 12.711 -12.047 1 95.88 199 ILE A C 1
ATOM 1490 O O . ILE A 1 199 ? 15.039 13.211 -11.977 1 95.88 199 ILE A O 1
ATOM 1494 N N . VAL A 1 200 ? 13.352 12.375 -13.141 1 95.88 200 VAL A N 1
ATOM 1495 C CA . VAL A 1 200 ? 13.867 12.82 -14.43 1 95.88 200 VAL A CA 1
ATOM 1496 C C . VAL A 1 200 ? 12.883 13.797 -15.078 1 95.88 200 VAL A C 1
ATOM 1498 O O . VAL A 1 200 ? 11.719 13.453 -15.305 1 95.88 200 VAL A O 1
ATOM 1501 N N . SER A 1 201 ? 13.422 15 -15.391 1 96.06 201 SER A N 1
ATOM 1502 C CA . SER A 1 201 ? 12.539 16.047 -15.914 1 96.06 201 SER A CA 1
ATOM 1503 C C . SER A 1 201 ? 12.812 16.297 -17.391 1 96.06 201 SER A C 1
ATOM 1505 O O . SER A 1 201 ? 13.906 16.016 -17.891 1 96.06 201 SER A O 1
ATOM 1507 N N . GLY A 1 202 ? 11.766 16.672 -18.031 1 95.75 202 GLY A N 1
ATOM 1508 C CA . GLY A 1 202 ? 11.844 17.094 -19.422 1 95.75 202 GLY A CA 1
ATOM 1509 C C . GLY A 1 202 ? 10.742 18.062 -19.797 1 95.75 202 GLY A C 1
ATOM 1510 O O . GLY A 1 202 ? 10.031 18.578 -18.938 1 95.75 202 GLY A O 1
ATOM 1511 N N . ARG A 1 203 ? 10.766 18.531 -21.047 1 96.25 203 ARG A N 1
ATOM 1512 C CA . ARG A 1 203 ? 9.734 19.375 -21.641 1 96.25 203 ARG A CA 1
ATOM 1513 C C . ARG A 1 203 ? 9.117 18.734 -22.875 1 96.25 203 ARG A C 1
ATOM 1515 O O . ARG A 1 203 ? 9.82 18.109 -23.656 1 96.25 203 ARG A O 1
ATOM 1522 N N . ASP A 1 204 ? 7.887 18.859 -22.922 1 94.75 204 ASP A N 1
ATOM 1523 C CA . ASP A 1 204 ? 7.207 18.281 -24.062 1 94.75 204 ASP A CA 1
ATOM 1524 C C . ASP A 1 204 ? 7.254 19.219 -25.266 1 94.75 204 ASP A C 1
ATOM 1526 O O . ASP A 1 204 ? 7.828 20.297 -25.188 1 94.75 204 ASP A O 1
ATOM 1530 N N . PRO A 1 205 ? 6.637 18.719 -26.5 1 95.31 205 PRO A N 1
ATOM 1531 C CA . PRO A 1 205 ? 6.719 19.547 -27.703 1 95.31 205 PRO A CA 1
ATOM 1532 C C . PRO A 1 205 ? 6.027 20.906 -27.531 1 95.31 205 PRO A C 1
ATOM 1534 O O . PRO A 1 205 ? 6.293 21.828 -28.312 1 95.31 205 PRO A O 1
ATOM 1537 N N . ARG A 1 206 ? 5.148 21.125 -26.688 1 96.06 206 ARG A N 1
ATOM 1538 C CA . ARG A 1 206 ? 4.484 22.406 -26.406 1 96.06 206 ARG A CA 1
ATOM 1539 C C . ARG A 1 206 ? 5.246 23.188 -25.344 1 96.06 206 ARG A C 1
ATOM 1541 O O . ARG A 1 206 ? 4.719 24.156 -24.781 1 96.06 206 ARG A O 1
ATOM 1548 N N . ASP A 1 207 ? 6.316 22.719 -24.922 1 95.19 207 ASP A N 1
ATOM 1549 C CA . ASP A 1 207 ? 7.238 23.359 -23.984 1 95.19 207 ASP A CA 1
ATOM 1550 C C . ASP A 1 207 ? 6.684 23.312 -22.562 1 95.19 207 ASP A C 1
ATOM 1552 O O . ASP A 1 207 ? 6.922 24.234 -21.781 1 95.19 207 ASP A O 1
ATOM 1556 N N . ILE A 1 208 ? 5.98 22.328 -22.281 1 94.56 208 ILE A N 1
ATOM 1557 C CA . ILE A 1 208 ? 5.441 22.141 -20.938 1 94.56 208 ILE A CA 1
ATOM 1558 C C . ILE A 1 208 ? 6.285 21.125 -20.188 1 94.56 208 ILE A C 1
ATOM 1560 O O . ILE A 1 208 ? 6.566 20.031 -20.703 1 94.56 208 ILE A O 1
ATOM 1564 N N . GLU A 1 209 ? 6.598 21.453 -19.016 1 95.38 209 GLU A N 1
ATOM 1565 C CA . GLU A 1 209 ? 7.465 20.625 -18.188 1 95.38 209 GLU A CA 1
ATOM 1566 C C . GLU A 1 209 ? 6.746 19.359 -17.734 1 95.38 209 GLU A C 1
ATOM 1568 O O . GLU A 1 209 ? 5.555 19.391 -17.422 1 95.38 209 GLU A O 1
ATOM 1573 N N . TYR A 1 210 ? 7.438 18.188 -17.734 1 96.44 210 TYR A N 1
ATOM 1574 C CA . TYR A 1 210 ? 6.953 16.922 -17.172 1 96.44 210 TYR A CA 1
ATOM 1575 C C . TYR A 1 210 ? 8.055 16.234 -16.375 1 96.44 210 TYR A C 1
ATOM 1577 O O . TYR A 1 210 ? 9.234 16.531 -16.531 1 96.44 210 TYR A O 1
ATOM 1585 N N . HIS A 1 211 ? 7.629 15.32 -15.477 1 97.44 211 HIS A N 1
ATOM 1586 C CA . HIS A 1 211 ? 8.562 14.664 -14.562 1 97.44 211 HIS A CA 1
ATOM 1587 C C . HIS A 1 211 ? 8.281 13.164 -14.477 1 97.44 211 HIS A C 1
ATOM 1589 O O . HIS A 1 211 ? 7.148 12.75 -14.25 1 97.44 211 HIS A O 1
ATOM 1595 N N . TRP A 1 212 ? 9.328 12.375 -14.656 1 97.06 212 TRP A N 1
ATOM 1596 C CA . TRP A 1 212 ? 9.25 10.922 -14.484 1 97.06 212 TRP A CA 1
ATOM 1597 C C . TRP A 1 212 ? 9.836 10.5 -13.141 1 97.06 212 TRP A C 1
ATOM 1599 O O . TRP A 1 212 ? 10.875 11.016 -12.719 1 97.06 212 TRP A O 1
ATOM 1609 N N . LEU A 1 213 ? 9.109 9.602 -12.523 1 96.62 213 LEU A N 1
ATOM 1610 C CA . LEU A 1 213 ? 9.641 8.992 -11.305 1 96.62 213 LEU A CA 1
ATOM 1611 C C . LEU A 1 213 ? 10.312 7.66 -11.617 1 96.62 213 LEU A C 1
ATOM 1613 O O . LEU A 1 213 ? 9.812 6.891 -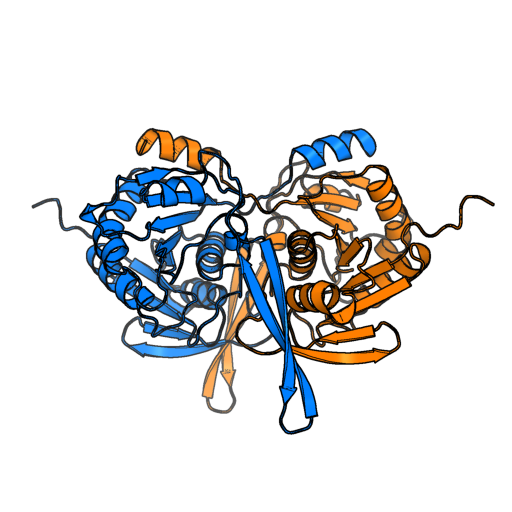12.445 1 96.62 213 LEU A O 1
ATOM 1617 N N . LYS A 1 214 ? 11.359 7.441 -10.898 1 93.94 214 LYS A N 1
ATOM 1618 C CA . LYS A 1 214 ? 12.062 6.16 -10.961 1 93.94 214 LYS A CA 1
ATOM 1619 C C . LYS A 1 214 ? 12.484 5.699 -9.562 1 93.94 214 LYS A C 1
ATOM 1621 O O . LYS A 1 214 ? 13.008 6.488 -8.773 1 93.94 214 LYS A O 1
ATOM 1626 N N . LEU A 1 215 ? 12.172 4.426 -9.289 1 93.75 215 LEU A N 1
ATOM 1627 C CA . LEU A 1 215 ? 12.656 3.863 -8.039 1 93.75 215 LEU A CA 1
ATOM 1628 C C . LEU A 1 215 ? 14.172 3.66 -8.086 1 93.75 215 LEU A C 1
ATOM 1630 O O . LEU A 1 215 ? 14.703 3.156 -9.078 1 93.75 215 LEU A O 1
ATOM 1634 N N . ALA A 1 216 ? 14.797 4.133 -7.047 1 94.56 216 ALA A N 1
ATOM 1635 C CA . ALA A 1 216 ? 16.25 3.998 -6.949 1 94.56 216 ALA A CA 1
ATOM 1636 C C . ALA A 1 216 ? 16.625 2.805 -6.078 1 94.56 216 ALA A C 1
ATOM 1638 O O . ALA A 1 216 ? 16.125 2.654 -4.961 1 94.56 216 ALA A O 1
ATOM 1639 N N . ARG A 1 217 ? 17.516 1.95 -6.625 1 93.62 217 ARG A N 1
ATOM 1640 C CA . ARG A 1 217 ? 17.953 0.741 -5.934 1 93.62 217 ARG A CA 1
ATOM 1641 C C . ARG A 1 217 ? 19.469 0.695 -5.816 1 93.62 217 ARG A C 1
ATOM 1643 O O . ARG A 1 217 ? 20.188 1.136 -6.723 1 93.62 217 ARG A O 1
ATOM 1650 N N . SER A 1 218 ? 19.906 0.243 -4.688 1 92.44 218 SER A N 1
ATOM 1651 C CA . SER A 1 218 ? 21.328 0.014 -4.461 1 92.44 218 SER A CA 1
ATOM 1652 C C . SER A 1 218 ? 21.547 -1.05 -3.391 1 92.44 218 SER A C 1
ATOM 1654 O O . SER A 1 218 ? 20.734 -1.203 -2.479 1 92.44 218 SER A O 1
ATOM 1656 N N . PRO A 1 219 ? 22.625 -1.787 -3.609 1 90.38 219 PRO A N 1
ATOM 1657 C CA . PRO A 1 219 ? 22.922 -2.764 -2.559 1 90.38 219 PRO A CA 1
ATOM 1658 C C . PRO A 1 219 ? 23.109 -2.119 -1.187 1 90.38 219 PRO A C 1
ATOM 1660 O O . PRO A 1 219 ? 23.625 -1.002 -1.089 1 90.38 219 PRO A O 1
ATOM 1663 N N . ARG A 1 220 ? 22.672 -2.807 -0.175 1 91.19 220 ARG A N 1
ATOM 1664 C CA . ARG A 1 220 ? 22.875 -2.393 1.209 1 91.19 220 ARG A CA 1
ATOM 1665 C C . ARG A 1 220 ? 22.891 -3.596 2.145 1 91.19 220 ARG A C 1
ATOM 1667 O O . ARG A 1 220 ? 22.438 -4.68 1.776 1 91.19 220 ARG A O 1
ATOM 1674 N N . ASP A 1 221 ? 23.5 -3.367 3.307 1 92.75 221 ASP A N 1
ATOM 1675 C CA . ASP A 1 221 ? 23.469 -4.414 4.324 1 92.75 221 ASP A CA 1
ATOM 1676 C C . ASP A 1 221 ? 22.031 -4.746 4.719 1 92.75 221 ASP A C 1
ATOM 1678 O O . ASP A 1 221 ? 21.172 -3.859 4.762 1 92.75 221 ASP A O 1
ATOM 1682 N N . ASP A 1 222 ? 21.797 -6.078 4.953 1 96.25 222 ASP A N 1
ATOM 1683 C CA . ASP A 1 222 ? 20.469 -6.555 5.324 1 96.25 222 ASP A CA 1
ATOM 1684 C C . ASP A 1 222 ? 20.562 -7.629 6.406 1 96.25 222 ASP A C 1
ATOM 1686 O O . ASP A 1 222 ? 21.641 -8.164 6.676 1 96.25 222 ASP A O 1
ATOM 1690 N N . ASP A 1 223 ? 19.438 -7.844 7.066 1 96.12 223 ASP A N 1
ATOM 1691 C CA . ASP A 1 223 ? 19.375 -8.938 8.031 1 96.12 223 ASP A CA 1
ATOM 1692 C C . ASP A 1 223 ? 19.828 -10.258 7.402 1 96.12 223 ASP A C 1
ATOM 1694 O O . ASP A 1 223 ? 19.484 -10.547 6.254 1 96.12 223 ASP A O 1
ATOM 1698 N N . ALA A 1 224 ? 20.578 -11.062 8.109 1 97.12 224 ALA A N 1
ATOM 1699 C CA . ALA A 1 224 ? 21.125 -12.312 7.594 1 97.12 224 ALA A CA 1
ATOM 1700 C C . ALA A 1 224 ? 20 -13.258 7.168 1 97.12 224 ALA A C 1
ATOM 1702 O O . ALA A 1 224 ? 20.172 -14.07 6.254 1 97.12 224 ALA A O 1
ATOM 1703 N N . ASP A 1 225 ? 18.797 -13.156 7.746 1 97.44 225 ASP A N 1
ATOM 1704 C CA . ASP A 1 225 ? 17.688 -14.055 7.449 1 97.44 225 ASP A CA 1
ATOM 1705 C C . ASP A 1 225 ? 16.672 -13.383 6.535 1 97.44 225 ASP A C 1
ATOM 1707 O O . ASP A 1 225 ? 15.531 -13.844 6.426 1 97.44 225 ASP A O 1
ATOM 1711 N N . SER A 1 226 ? 17.062 -12.312 5.902 1 98.44 226 SER A N 1
ATOM 1712 C CA . SER A 1 226 ? 16.172 -11.57 5.023 1 98.44 226 SER A CA 1
ATOM 1713 C C . SER A 1 226 ? 16.062 -12.234 3.654 1 98.44 226 SER A C 1
ATOM 1715 O O . SER A 1 226 ? 16.906 -13.062 3.297 1 98.44 226 SER A O 1
ATOM 1717 N N . GLU A 1 227 ? 15.062 -11.859 2.879 1 98.19 227 GLU A N 1
ATOM 1718 C CA . GLU A 1 227 ? 14.852 -12.359 1.521 1 98.19 227 GLU A CA 1
ATOM 1719 C C . GLU A 1 227 ? 16.047 -12.047 0.631 1 98.19 227 GLU A C 1
ATOM 1721 O O . GLU A 1 227 ? 16.469 -12.883 -0.174 1 98.19 227 GLU A O 1
ATOM 1726 N N . THR A 1 228 ? 16.531 -10.82 0.811 1 98.19 228 THR A N 1
ATOM 1727 C CA . THR A 1 228 ? 17.609 -10.352 -0.059 1 98.19 228 THR A CA 1
ATOM 1728 C C . THR A 1 228 ? 18.844 -11.242 0.084 1 98.19 228 THR A C 1
ATOM 1730 O O . THR A 1 228 ? 19.438 -11.664 -0.915 1 98.19 228 THR A O 1
ATOM 1733 N N . VAL A 1 229 ? 19.188 -11.531 1.303 1 98.38 229 VAL A N 1
ATOM 1734 C CA . VAL A 1 229 ? 20.375 -12.352 1.566 1 98.38 229 VAL A CA 1
ATOM 1735 C C . VAL A 1 229 ? 20.125 -13.781 1.082 1 98.38 229 VAL A C 1
ATOM 1737 O O . VAL A 1 229 ? 20.969 -14.359 0.395 1 98.38 229 VAL A O 1
ATOM 1740 N N . ALA A 1 230 ? 18.969 -14.375 1.379 1 98.5 230 ALA A N 1
ATOM 1741 C CA . ALA A 1 230 ? 18.625 -15.734 0.954 1 98.5 230 ALA A CA 1
ATOM 1742 C C . ALA A 1 230 ? 18.672 -15.859 -0.566 1 98.5 230 ALA A C 1
ATOM 1744 O O . ALA A 1 230 ? 19.234 -16.812 -1.102 1 98.5 230 ALA A O 1
ATOM 1745 N N . LEU A 1 231 ? 18.109 -14.93 -1.236 1 98.25 231 LEU A N 1
ATOM 1746 C CA . LEU A 1 231 ? 18.094 -14.945 -2.695 1 98.25 231 LEU A CA 1
ATOM 1747 C C . LEU A 1 231 ? 19.5 -14.883 -3.26 1 98.25 231 LEU A C 1
ATOM 1749 O O . LEU A 1 231 ? 19.828 -15.586 -4.219 1 98.25 231 LEU A O 1
ATOM 1753 N N . GLY A 1 232 ? 20.25 -13.945 -2.701 1 97.19 232 GLY A N 1
ATOM 1754 C CA . GLY A 1 232 ? 21.641 -13.828 -3.115 1 97.19 232 GLY A CA 1
ATOM 1755 C C . GLY A 1 232 ? 22.422 -15.117 -2.959 1 97.19 232 GLY A C 1
ATOM 1756 O O . GLY A 1 232 ? 23.312 -15.414 -3.764 1 97.19 232 GLY A O 1
ATOM 1757 N N . ASP A 1 233 ? 22.078 -15.883 -1.928 1 97.88 233 ASP A N 1
ATOM 1758 C CA . ASP A 1 233 ? 22.75 -17.141 -1.639 1 97.88 233 ASP A CA 1
ATOM 1759 C C . ASP A 1 233 ? 22.188 -18.281 -2.508 1 97.88 233 ASP A C 1
ATOM 1761 O O . ASP A 1 233 ? 22.672 -19.406 -2.441 1 97.88 233 ASP A O 1
ATOM 1765 N N . GLY A 1 234 ? 21.156 -18.031 -3.295 1 98.44 234 GLY A N 1
ATOM 1766 C CA . GLY A 1 234 ? 20.672 -19 -4.262 1 98.44 234 GLY A CA 1
ATOM 1767 C C . GLY A 1 234 ? 19.469 -19.781 -3.762 1 98.44 234 GLY A C 1
ATOM 1768 O O . GLY A 1 234 ? 19.188 -20.875 -4.27 1 98.44 234 GLY A O 1
ATOM 1769 N N . TYR A 1 235 ? 18.812 -19.312 -2.756 1 98.75 235 TYR A N 1
ATOM 1770 C CA . TYR A 1 235 ? 17.641 -19.984 -2.229 1 98.75 235 TYR A CA 1
ATOM 1771 C C . TYR A 1 235 ? 16.359 -19.344 -2.768 1 98.75 235 TYR A C 1
ATOM 1773 O O . TYR A 1 235 ? 16.344 -18.172 -3.115 1 98.75 235 TYR A O 1
ATOM 1781 N N . VAL A 1 236 ? 15.266 -20.141 -2.887 1 98.88 236 VAL A N 1
ATOM 1782 C CA . VAL A 1 236 ? 13.93 -19.562 -2.949 1 98.88 236 VAL A CA 1
ATOM 1783 C C . VAL A 1 236 ? 13.547 -18.984 -1.591 1 98.88 236 VAL A C 1
ATOM 1785 O O . VAL A 1 236 ? 13.633 -19.672 -0.569 1 98.88 236 VAL A O 1
ATOM 1788 N N . ALA A 1 237 ? 13.227 -17.734 -1.566 1 98.88 237 ALA A N 1
ATOM 1789 C CA . ALA A 1 237 ? 12.875 -17.078 -0.307 1 98.88 237 ALA A CA 1
ATOM 1790 C C . ALA A 1 237 ? 11.367 -17.016 -0.121 1 98.88 237 ALA A C 1
ATOM 1792 O O . ALA A 1 237 ? 10.633 -16.625 -1.038 1 98.88 237 ALA A O 1
ATOM 1793 N N . VAL A 1 238 ? 10.828 -17.406 1.05 1 98.88 238 VAL A N 1
ATOM 1794 C CA . VAL A 1 238 ? 9.422 -17.297 1.421 1 98.88 238 VAL A CA 1
ATOM 1795 C C . VAL A 1 238 ? 9.273 -16.438 2.668 1 98.88 238 VAL A C 1
ATOM 1797 O O . VAL A 1 238 ? 9.844 -16.734 3.717 1 98.88 238 VAL A O 1
ATOM 1800 N N . THR A 1 239 ? 8.539 -15.414 2.572 1 98.88 239 THR A N 1
ATOM 1801 C CA . THR A 1 239 ? 8.352 -14.484 3.682 1 98.88 239 THR A CA 1
ATOM 1802 C C . THR A 1 239 ? 6.871 -14.281 3.977 1 98.88 239 THR A C 1
ATOM 1804 O O . THR A 1 239 ? 6.125 -13.789 3.127 1 98.88 239 THR A O 1
ATOM 1807 N N . PRO A 1 240 ? 6.352 -14.672 5.168 1 98.88 240 PRO A N 1
ATOM 1808 C CA . PRO A 1 240 ? 4.973 -14.344 5.531 1 98.88 240 PRO A CA 1
ATOM 1809 C C . PRO A 1 240 ? 4.793 -12.875 5.898 1 98.88 240 PRO A C 1
ATOM 1811 O O . PRO A 1 240 ? 5.57 -12.328 6.688 1 98.88 240 PRO A O 1
ATOM 1814 N N . LEU A 1 241 ? 3.836 -12.234 5.289 1 98.75 241 LEU A N 1
ATOM 1815 C CA . LEU A 1 241 ? 3.584 -10.812 5.496 1 98.75 241 LEU A CA 1
ATOM 1816 C C . LEU A 1 241 ? 2.195 -10.594 6.086 1 98.75 241 LEU A C 1
ATOM 1818 O O . LEU A 1 241 ? 1.254 -11.32 5.766 1 98.75 241 LEU A O 1
ATOM 1822 N N . LYS A 1 242 ? 2.055 -9.547 6.918 1 98.44 242 LYS A N 1
ATOM 1823 C CA . LYS A 1 242 ? 0.788 -9.195 7.551 1 98.44 242 LYS A CA 1
ATOM 1824 C C . LYS A 1 242 ? 0.471 -7.715 7.355 1 98.44 242 LYS A C 1
ATOM 1826 O O . LYS A 1 242 ? 1.312 -6.953 6.867 1 98.44 242 LYS A O 1
ATOM 1831 N N . PHE A 1 243 ? -0.768 -7.301 7.734 1 97.56 243 PHE A N 1
ATOM 1832 C CA . PHE A 1 243 ? -1.191 -5.91 7.633 1 97.56 243 PHE A CA 1
ATOM 1833 C C . PHE A 1 243 ? -0.595 -5.078 8.758 1 97.56 243 PHE A C 1
ATOM 1835 O O . PHE A 1 243 ? -0.196 -3.93 8.547 1 97.56 243 PHE A O 1
ATOM 1842 N N . GLU A 1 244 ? -0.542 -5.668 9.945 1 97.62 244 GLU A N 1
ATOM 1843 C CA . GLU A 1 244 ? -0.113 -4.949 11.141 1 97.62 244 GLU A CA 1
ATOM 1844 C C . GLU A 1 244 ? 1.364 -4.578 11.062 1 97.62 244 GLU A C 1
ATOM 1846 O O . GLU A 1 244 ? 2.207 -5.422 10.75 1 97.62 244 GLU A O 1
ATOM 1851 N N . ARG A 1 245 ? 1.694 -3.283 11.352 1 97.44 245 ARG A N 1
ATOM 1852 C CA . ARG A 1 245 ? 3.078 -2.865 11.156 1 97.44 245 ARG A CA 1
ATOM 1853 C C . ARG A 1 245 ? 3.492 -1.839 12.203 1 97.44 245 ARG A C 1
ATOM 1855 O O . ARG A 1 245 ? 4.258 -0.918 11.914 1 97.44 245 ARG A O 1
ATOM 1862 N N . THR A 1 246 ? 3.002 -1.957 13.383 1 98.5 246 THR A N 1
ATOM 1863 C CA . THR A 1 246 ? 3.438 -1.121 14.492 1 98.5 246 THR A CA 1
ATOM 1864 C C . THR A 1 246 ? 4.953 -1.198 14.664 1 98.5 246 THR A C 1
ATOM 1866 O O . THR A 1 246 ? 5.531 -2.285 14.625 1 98.5 246 THR A O 1
ATOM 1869 N N . HIS A 1 247 ? 5.566 -0.035 14.812 1 98.44 247 HIS A N 1
ATOM 1870 C CA . HIS A 1 247 ? 6.973 0.024 15.195 1 98.44 247 HIS A CA 1
ATOM 1871 C C . HIS A 1 247 ? 7.141 -0.089 16.703 1 98.44 247 HIS A C 1
ATOM 1873 O O . HIS A 1 247 ? 7.074 0.915 17.422 1 98.44 247 HIS A O 1
ATOM 1879 N N . ASP A 1 248 ? 7.547 -1.188 17.219 1 97.31 248 ASP A N 1
ATOM 1880 C CA . ASP A 1 248 ? 7.492 -1.503 18.641 1 97.31 248 ASP A CA 1
ATOM 1881 C C . ASP A 1 248 ? 8.453 -0.624 19.438 1 97.31 248 ASP A C 1
ATOM 1883 O O . ASP A 1 248 ? 8.133 -0.172 20.531 1 97.31 248 ASP A O 1
ATOM 1887 N N . GLN A 1 249 ? 9.617 -0.388 18.922 1 97.06 249 GLN A N 1
ATOM 1888 C CA . GLN A 1 249 ? 10.586 0.434 19.641 1 97.06 249 GLN A CA 1
ATOM 1889 C C . GLN A 1 249 ? 10.102 1.875 19.766 1 97.06 249 GLN A C 1
ATOM 1891 O O . GLN A 1 249 ? 10.188 2.471 20.844 1 97.06 249 GLN A O 1
ATOM 1896 N N . ALA A 1 250 ? 9.641 2.412 18.672 1 97.62 250 ALA A N 1
ATOM 1897 C CA . ALA A 1 250 ? 9.086 3.764 18.703 1 97.62 250 ALA A CA 1
ATOM 1898 C C . ALA A 1 250 ? 7.879 3.838 19.641 1 97.62 250 ALA A C 1
ATOM 1900 O O . ALA A 1 250 ? 7.699 4.824 20.359 1 97.62 250 ALA A O 1
ATOM 1901 N N . LEU A 1 251 ? 7.055 2.84 19.609 1 98.19 251 LEU A N 1
ATOM 1902 C CA . LEU A 1 251 ? 5.895 2.77 20.484 1 98.19 251 LEU A CA 1
ATOM 1903 C C . LEU A 1 251 ? 6.309 2.861 21.938 1 98.19 251 LEU A C 1
ATOM 1905 O O . LEU A 1 251 ? 5.746 3.652 22.703 1 98.19 251 LEU A O 1
ATOM 1909 N N . ALA A 1 252 ? 7.234 2.053 22.344 1 97.5 252 ALA A N 1
ATOM 1910 C CA . ALA A 1 252 ? 7.711 2.031 23.719 1 97.5 252 ALA A CA 1
ATOM 1911 C C . ALA A 1 252 ? 8.273 3.389 24.125 1 97.5 252 ALA A C 1
ATOM 1913 O O . ALA A 1 252 ? 7.988 3.881 25.219 1 97.5 252 ALA A O 1
ATOM 1914 N N . ARG A 1 253 ? 9.031 3.996 23.25 1 96.38 253 ARG A N 1
ATOM 1915 C CA . ARG A 1 253 ? 9.641 5.293 23.531 1 96.38 253 ARG A CA 1
ATOM 1916 C C . ARG A 1 253 ? 8.57 6.371 23.703 1 96.38 253 ARG A C 1
ATOM 1918 O O . ARG A 1 253 ? 8.625 7.16 24.656 1 96.38 253 ARG A O 1
ATOM 1925 N N . LEU A 1 254 ? 7.688 6.375 22.781 1 97.56 254 LEU A N 1
ATOM 1926 C CA . LEU A 1 254 ? 6.629 7.379 22.828 1 97.56 254 LEU A CA 1
ATOM 1927 C C . LEU A 1 254 ? 5.766 7.195 24.078 1 97.56 254 LEU A C 1
ATOM 1929 O O . LEU A 1 254 ? 5.344 8.18 24.688 1 97.56 254 LEU A O 1
ATOM 1933 N N . ARG A 1 255 ? 5.473 5.969 24.453 1 97.06 255 ARG A N 1
ATOM 1934 C CA . ARG A 1 255 ? 4.688 5.711 25.656 1 97.06 255 ARG A CA 1
ATOM 1935 C C . ARG A 1 255 ? 5.418 6.195 26.906 1 97.06 255 ARG A C 1
ATOM 1937 O O . ARG A 1 255 ? 4.797 6.723 27.828 1 97.06 255 ARG A O 1
ATOM 1944 N N . SER A 1 256 ? 6.672 6.004 26.891 1 95.94 256 SER A N 1
ATOM 1945 C CA . SER A 1 256 ? 7.469 6.438 28.031 1 95.94 256 SER A CA 1
ATOM 1946 C C . SER A 1 256 ? 7.48 7.961 28.141 1 95.94 256 SER A C 1
ATOM 1948 O O . SER A 1 256 ? 7.477 8.5 29.25 1 95.94 256 SER A O 1
ATOM 1950 N N . SER A 1 257 ? 7.461 8.648 27.062 1 94.69 257 SER A N 1
ATOM 1951 C CA . SER A 1 257 ? 7.594 10.102 27.031 1 94.69 257 SER A CA 1
ATOM 1952 C C . SER A 1 257 ? 6.234 10.781 27.172 1 94.69 257 SER A C 1
ATOM 1954 O O . SER A 1 257 ? 6.137 11.883 27.719 1 94.69 257 SER A O 1
ATOM 1956 N N . LEU A 1 258 ? 5.234 10.172 26.594 1 94.69 258 LEU A N 1
ATOM 1957 C CA . LEU A 1 258 ? 3.951 10.852 26.453 1 94.69 258 LEU A CA 1
ATOM 1958 C C . LEU A 1 258 ? 2.9 10.211 27.359 1 94.69 258 LEU A C 1
ATOM 1960 O O . LEU A 1 258 ? 1.816 10.766 27.547 1 94.69 258 LEU A O 1
ATOM 1964 N N . GLY A 1 259 ? 3.135 8.906 27.75 1 79.88 259 GLY A N 1
ATOM 1965 C CA . GLY A 1 259 ? 2.186 8.195 28.578 1 79.88 259 GLY A CA 1
ATOM 1966 C C . GLY A 1 259 ? 2.266 8.586 30.047 1 79.88 259 GLY A C 1
ATOM 1967 O O . GLY A 1 259 ? 3.221 9.242 30.469 1 79.88 259 GLY A O 1
ATOM 1968 N N . MET B 1 1 ? 10.734 35.812 26.031 1 34.75 1 MET B N 1
ATOM 1969 C CA . MET B 1 1 ? 10.141 35.906 24.703 1 34.75 1 MET B CA 1
ATOM 1970 C C . MET B 1 1 ? 10.445 34.656 23.859 1 34.75 1 MET B C 1
ATOM 1972 O O . MET B 1 1 ? 10.562 34.75 22.641 1 34.75 1 MET B O 1
ATOM 1976 N N . GLN B 1 2 ? 11.109 33.625 24.281 1 42.44 2 GLN B N 1
ATOM 1977 C CA . GLN B 1 2 ? 11.922 32.438 23.953 1 42.44 2 GLN B CA 1
ATOM 1978 C C . GLN B 1 2 ? 11.133 31.438 23.109 1 42.44 2 GLN B C 1
ATOM 1980 O O . GLN B 1 2 ? 11.648 30.375 22.75 1 42.44 2 GLN B O 1
ATOM 1985 N N . GLU B 1 3 ? 9.602 31.297 23.203 1 47.09 3 GLU B N 1
ATOM 1986 C CA . GLU B 1 3 ? 8.32 30.656 22.906 1 47.09 3 GLU B CA 1
ATOM 1987 C C . GLU B 1 3 ? 8.094 30.562 21.406 1 47.09 3 GLU B C 1
ATOM 1989 O O . GLU B 1 3 ? 7.414 29.656 20.922 1 47.09 3 GLU B O 1
ATOM 1994 N N . ASN B 1 4 ? 8.219 31.781 20.625 1 55.53 4 ASN B N 1
ATOM 1995 C CA . ASN B 1 4 ? 7.633 32.031 19.297 1 55.53 4 ASN B CA 1
ATOM 1996 C C . ASN B 1 4 ? 8.461 31.406 18.188 1 55.53 4 ASN B C 1
ATOM 1998 O O . ASN B 1 4 ? 8.477 31.891 17.062 1 55.53 4 ASN B O 1
ATOM 2002 N N . ARG B 1 5 ? 9.391 30.672 18.516 1 74.56 5 ARG B N 1
ATOM 2003 C CA . ARG B 1 5 ? 10.219 30.141 17.422 1 74.56 5 ARG B CA 1
ATOM 2004 C C . ARG B 1 5 ? 9.508 29 16.703 1 74.56 5 ARG B C 1
ATOM 2006 O O . ARG B 1 5 ? 8.969 28.094 17.328 1 74.56 5 ARG B O 1
ATOM 2013 N N . PRO B 1 6 ? 9.586 29.141 15.508 1 91.62 6 PRO B N 1
ATOM 2014 C CA . PRO B 1 6 ? 8.984 28.047 14.734 1 91.62 6 PRO B CA 1
ATOM 2015 C C . PRO B 1 6 ? 9.609 26.688 15.031 1 91.62 6 PRO B C 1
ATOM 2017 O O . PRO B 1 6 ? 10.812 26.609 15.289 1 91.62 6 PRO B O 1
ATOM 2020 N N . LEU B 1 7 ? 8.812 25.781 15.305 1 96.94 7 LEU B N 1
ATOM 2021 C CA . LEU B 1 7 ? 9.25 24.406 15.555 1 96.94 7 LEU B CA 1
ATOM 2022 C C . LEU B 1 7 ? 10.055 23.875 14.375 1 96.94 7 LEU B C 1
ATOM 2024 O O . LEU B 1 7 ? 10.992 23.094 14.562 1 96.94 7 LEU B O 1
ATOM 2028 N N . PHE B 1 8 ? 9.695 24.281 13.141 1 98.12 8 PHE B N 1
ATOM 2029 C CA . PHE B 1 8 ? 10.336 23.844 11.906 1 98.12 8 PHE B CA 1
ATOM 2030 C C . PHE B 1 8 ? 10.766 25.031 11.062 1 98.12 8 PHE B C 1
ATOM 2032 O O . PHE B 1 8 ? 10.109 26.078 11.07 1 98.12 8 PHE B O 1
ATOM 2039 N N . ASP B 1 9 ? 11.875 24.875 10.344 1 97.94 9 ASP B N 1
ATOM 2040 C CA . ASP B 1 9 ? 12.195 25.859 9.312 1 97.94 9 ASP B CA 1
ATOM 2041 C C . ASP B 1 9 ? 11.273 25.719 8.102 1 97.94 9 ASP B C 1
ATOM 2043 O O . ASP B 1 9 ? 10.68 26.703 7.648 1 97.94 9 ASP B O 1
ATOM 2047 N N . ARG B 1 10 ? 11.148 24.422 7.637 1 98.38 10 ARG B N 1
ATOM 2048 C CA . ARG B 1 10 ? 10.336 24.125 6.461 1 98.38 10 ARG B CA 1
ATOM 2049 C C . ARG B 1 10 ? 9.492 22.875 6.668 1 98.38 10 ARG B C 1
ATOM 2051 O O . ARG B 1 10 ? 9.992 21.859 7.137 1 98.38 10 ARG B O 1
ATOM 2058 N N . VAL B 1 11 ? 8.242 22.984 6.297 1 98.75 11 VAL B N 1
ATOM 2059 C CA . VAL B 1 11 ? 7.359 21.812 6.34 1 98.75 11 VAL B CA 1
ATOM 2060 C C . VAL B 1 11 ? 6.727 21.594 4.969 1 98.75 11 VAL B C 1
ATOM 2062 O O . VAL B 1 11 ? 6.516 22.547 4.215 1 98.75 11 VAL B O 1
ATOM 2065 N N . LEU B 1 12 ? 6.551 20.344 4.578 1 98.94 12 LEU B N 1
ATOM 2066 C CA . LEU B 1 12 ? 5.809 19.969 3.381 1 98.94 12 LEU B CA 1
ATOM 2067 C C . LEU B 1 12 ? 4.453 19.375 3.748 1 98.94 12 LEU B C 1
ATOM 2069 O O . LEU B 1 12 ? 4.379 18.422 4.539 1 98.94 12 LEU B O 1
ATOM 2073 N N . LEU B 1 13 ? 3.41 19.984 3.207 1 98.94 13 LEU B N 1
ATOM 2074 C CA . LEU B 1 13 ? 2.055 19.469 3.398 1 98.94 13 LEU B CA 1
ATOM 2075 C C . LEU B 1 13 ? 1.562 18.75 2.148 1 98.94 13 LEU B C 1
ATOM 2077 O O . LEU B 1 13 ? 1.825 19.188 1.026 1 98.94 13 LEU B O 1
ATOM 2081 N N . THR B 1 14 ? 0.858 17.656 2.357 1 98.81 14 THR B N 1
ATOM 2082 C CA . THR B 1 14 ? 0.125 16.953 1.309 1 98.81 14 THR B CA 1
ATOM 2083 C C . THR B 1 14 ? -1.143 16.328 1.87 1 98.81 14 THR B C 1
ATOM 2085 O O . THR B 1 14 ? -1.52 16.578 3.016 1 98.81 14 THR B O 1
ATOM 2088 N N . ASN B 1 15 ? -1.944 15.734 1.028 1 96.94 15 ASN B N 1
ATOM 2089 C CA . ASN B 1 15 ? -3.174 15.039 1.393 1 96.94 15 ASN B CA 1
ATOM 2090 C C . ASN B 1 15 ? -3.727 14.227 0.223 1 96.94 15 ASN B C 1
ATOM 2092 O O . ASN B 1 15 ? -3.531 14.594 -0.938 1 96.94 15 ASN B O 1
ATOM 2096 N N . ASP B 1 16 ? -4.438 13.141 0.576 1 97.38 16 ASP B N 1
ATOM 2097 C CA . ASP B 1 16 ? -4.969 12.344 -0.528 1 97.38 16 ASP B CA 1
ATOM 2098 C C . ASP B 1 16 ? -6.355 12.836 -0.939 1 97.38 16 ASP B C 1
ATOM 2100 O O . ASP B 1 16 ? -6.859 12.461 -2.002 1 97.38 16 ASP B O 1
ATOM 2104 N N . ASP B 1 17 ? -6.941 13.805 -0.208 1 97.31 17 ASP B N 1
ATOM 2105 C CA . ASP B 1 17 ? -8.289 14.273 -0.513 1 97.31 17 ASP B CA 1
ATOM 2106 C C . ASP B 1 17 ? -8.266 15.289 -1.655 1 97.31 17 ASP B C 1
ATOM 2108 O O . ASP B 1 17 ? -9.32 15.664 -2.176 1 97.31 17 ASP B O 1
ATOM 2112 N N . GLY B 1 18 ? -7.098 15.703 -2.016 1 97.56 18 GLY B N 1
ATOM 2113 C CA . GLY B 1 18 ? -6.977 16.656 -3.1 1 97.56 18 GLY B CA 1
ATOM 2114 C C . GLY B 1 18 ? -6.547 18.047 -2.631 1 97.56 18 GLY B C 1
ATOM 2115 O O . GLY B 1 18 ? -6.652 18.359 -1.445 1 97.56 18 GLY B O 1
ATOM 2116 N N . PHE B 1 19 ? -6.133 18.875 -3.535 1 98.44 19 PHE B N 1
ATOM 2117 C CA . PHE B 1 19 ? -5.488 20.156 -3.271 1 98.44 19 PHE B CA 1
ATOM 2118 C C . PHE B 1 19 ? -6.465 21.125 -2.611 1 98.44 19 PHE B C 1
ATOM 2120 O O . PHE B 1 19 ? -6.07 21.938 -1.771 1 98.44 19 PHE B O 1
ATOM 2127 N N . ASP B 1 20 ? -7.742 21.047 -2.982 1 97.69 20 ASP B N 1
ATOM 2128 C CA . ASP B 1 20 ? -8.719 22.031 -2.51 1 97.69 20 ASP B CA 1
ATOM 2129 C C . ASP B 1 20 ? -9.539 21.469 -1.354 1 97.69 20 ASP B C 1
ATOM 2131 O O . ASP B 1 20 ? -10.578 22.016 -0.991 1 97.69 20 ASP B O 1
ATOM 2135 N N . ALA B 1 21 ? -9.125 20.406 -0.812 1 97.81 21 ALA B N 1
ATOM 2136 C CA . ALA B 1 21 ? -9.883 19.75 0.248 1 97.81 21 ALA B CA 1
ATOM 2137 C C . ALA B 1 21 ? -9.844 20.578 1.537 1 97.81 21 ALA B C 1
ATOM 2139 O O . ALA B 1 21 ? -8.82 21.156 1.881 1 97.81 21 ALA B O 1
ATOM 2140 N N . PRO B 1 22 ? -10.93 20.625 2.307 1 98.19 22 PRO B N 1
ATOM 2141 C CA . PRO B 1 22 ? -10.984 21.391 3.553 1 98.19 22 PRO B CA 1
ATOM 2142 C C . PRO B 1 22 ? -9.945 20.938 4.574 1 98.19 22 PRO B C 1
ATOM 2144 O O . PRO B 1 22 ? -9.414 21.766 5.332 1 98.19 22 PRO B O 1
ATOM 2147 N N . GLY B 1 23 ? -9.641 19.672 4.609 1 98.62 23 GLY B N 1
ATOM 2148 C CA . GLY B 1 23 ? -8.656 19.156 5.559 1 98.62 23 GLY B CA 1
ATOM 2149 C C . GLY B 1 23 ? -7.266 19.719 5.336 1 98.62 23 GLY B C 1
ATOM 2150 O O . GLY B 1 23 ? -6.512 19.922 6.289 1 98.62 23 GLY B O 1
ATOM 2151 N N . LEU B 1 24 ? -6.918 19.938 4.062 1 98.75 24 LEU B N 1
ATOM 2152 C CA . LEU B 1 24 ? -5.621 20.531 3.76 1 98.75 24 LEU B CA 1
ATOM 2153 C C . LEU B 1 24 ? -5.559 21.984 4.242 1 98.75 24 LEU B C 1
ATOM 2155 O O . LEU B 1 24 ? -4.512 22.438 4.699 1 98.75 24 LEU B O 1
ATOM 2159 N N . ASP B 1 25 ? -6.66 22.672 4.168 1 98.56 25 ASP B N 1
ATOM 2160 C CA . ASP B 1 25 ? -6.742 24.031 4.711 1 98.56 25 ASP B CA 1
ATOM 2161 C C . ASP B 1 25 ? -6.5 24.031 6.219 1 98.56 25 ASP B C 1
ATOM 2163 O O . ASP B 1 25 ? -5.777 24.891 6.734 1 98.56 25 ASP B O 1
ATOM 2167 N N . VAL B 1 26 ? -7.148 23.141 6.863 1 98.81 26 VAL B N 1
ATOM 2168 C CA . VAL B 1 26 ? -6.953 23 8.305 1 98.81 26 VAL B CA 1
ATOM 2169 C C . VAL B 1 26 ? -5.477 22.75 8.594 1 98.81 26 VAL B C 1
ATOM 2171 O O . VAL B 1 26 ? -4.898 23.359 9.492 1 98.81 26 VAL B O 1
ATOM 2174 N N . LEU B 1 27 ? -4.871 21.875 7.855 1 98.88 27 LEU B N 1
ATOM 2175 C CA . LEU B 1 27 ? -3.473 21.516 8.07 1 98.88 27 LEU B CA 1
ATOM 2176 C C . LEU B 1 27 ? -2.561 22.719 7.84 1 98.88 27 LEU B C 1
ATOM 2178 O O . LEU B 1 27 ? -1.567 22.891 8.555 1 98.88 27 LEU B O 1
ATOM 2182 N N . GLU B 1 28 ? -2.84 23.453 6.859 1 98.81 28 GLU B N 1
ATOM 2183 C CA . GLU B 1 28 ? -2.053 24.656 6.602 1 98.81 28 GLU B CA 1
ATOM 2184 C C . GLU B 1 28 ? -2.119 25.625 7.781 1 98.81 28 GLU B C 1
ATOM 2186 O O . GLU B 1 28 ? -1.105 26.203 8.172 1 98.81 28 GLU B O 1
ATOM 2191 N N . GLN B 1 29 ? -3.297 25.812 8.297 1 98.69 29 GLN B N 1
ATOM 2192 C CA . GLN B 1 29 ? -3.453 26.672 9.469 1 98.69 29 GLN B CA 1
ATOM 2193 C C . GLN B 1 29 ? -2.607 26.172 10.633 1 98.69 29 GLN B C 1
ATOM 2195 O O . GLN B 1 29 ? -1.975 26.969 11.336 1 98.69 29 GLN B O 1
ATOM 2200 N N . VAL B 1 30 ? -2.611 24.922 10.805 1 98.69 30 VAL B N 1
ATOM 2201 C CA . VAL B 1 30 ? -1.803 24.312 11.852 1 98.69 30 VAL B CA 1
ATOM 2202 C C . VAL B 1 30 ? -0.321 24.547 11.57 1 98.69 30 VAL B C 1
ATOM 2204 O O . VAL B 1 30 ? 0.418 25.016 12.438 1 98.69 30 VAL B O 1
ATOM 2207 N N . ALA B 1 31 ? 0.107 24.25 10.352 1 98.75 31 ALA B N 1
ATOM 2208 C CA . ALA B 1 31 ? 1.514 24.312 9.969 1 98.75 31 ALA B CA 1
ATOM 2209 C C . ALA B 1 31 ? 2.062 25.719 10.07 1 98.75 31 ALA B C 1
ATOM 2211 O O . ALA B 1 31 ? 3.232 25.922 10.414 1 98.75 31 ALA B O 1
ATOM 2212 N N . THR B 1 32 ? 1.269 26.703 9.789 1 98.12 32 THR B N 1
ATOM 2213 C CA . THR B 1 32 ? 1.7 28.094 9.812 1 98.12 32 THR B CA 1
ATOM 2214 C C . THR B 1 32 ? 2.068 28.516 11.234 1 98.12 32 THR B C 1
ATOM 2216 O O . THR B 1 32 ? 2.891 29.422 11.422 1 98.12 32 THR B O 1
ATOM 2219 N N . GLN B 1 33 ? 1.51 27.859 12.164 1 97.69 33 GLN B N 1
ATOM 2220 C CA . GLN B 1 33 ? 1.833 28.141 13.562 1 97.69 33 GLN B CA 1
ATOM 2221 C C . GLN B 1 33 ? 3.16 27.5 13.961 1 97.69 33 GLN B C 1
ATOM 2223 O O . GLN B 1 33 ? 3.754 27.875 14.977 1 97.69 33 GLN B O 1
ATOM 2228 N N . LEU B 1 34 ? 3.594 26.578 13.195 1 98.31 34 LEU B N 1
ATOM 2229 C CA . LEU B 1 34 ? 4.664 25.703 13.672 1 98.31 34 LEU B CA 1
ATOM 2230 C C . LEU B 1 34 ? 5.938 25.922 12.859 1 98.31 34 LEU B C 1
ATOM 2232 O O . LEU B 1 34 ? 7.023 25.516 13.289 1 98.31 34 LEU B O 1
ATOM 2236 N N . ALA B 1 35 ? 5.797 26.469 11.656 1 98.31 35 ALA B N 1
ATOM 2237 C CA . ALA B 1 35 ? 6.934 26.469 10.734 1 98.31 35 ALA B CA 1
ATOM 2238 C C . ALA B 1 35 ? 7.18 27.875 10.172 1 98.31 35 ALA B C 1
ATOM 2240 O O . ALA B 1 35 ? 6.242 28.656 10.016 1 98.31 35 ALA B O 1
ATOM 2241 N N . ARG B 1 36 ? 8.414 28.141 9.766 1 97.75 36 ARG B N 1
ATOM 2242 C CA . ARG B 1 36 ? 8.758 29.375 9.078 1 97.75 36 ARG B CA 1
ATOM 2243 C C . ARG B 1 36 ? 8.258 29.359 7.641 1 97.75 36 ARG B C 1
ATOM 2245 O O . ARG B 1 36 ? 7.711 30.359 7.156 1 97.75 36 ARG B O 1
ATOM 2252 N N . GLU B 1 37 ? 8.492 28.25 6.977 1 97.69 37 GLU B N 1
ATOM 2253 C CA . GLU B 1 37 ? 8.055 28.062 5.598 1 97.69 37 GLU B CA 1
ATOM 2254 C C . GLU B 1 37 ? 7.121 26.875 5.465 1 97.69 37 GLU B C 1
ATOM 2256 O O . GLU B 1 37 ? 7.426 25.781 5.957 1 97.69 37 GLU B O 1
ATOM 2261 N N . VAL B 1 38 ? 6.023 27.156 4.801 1 98.62 38 VAL B N 1
ATOM 2262 C CA . VAL B 1 38 ? 5.051 26.094 4.555 1 98.62 38 VAL B CA 1
ATOM 2263 C C . VAL B 1 38 ? 4.922 25.844 3.053 1 98.62 38 VAL B C 1
ATOM 2265 O O . VAL B 1 38 ? 4.617 26.766 2.293 1 98.62 38 VAL B O 1
ATOM 2268 N N . TRP B 1 39 ? 5.254 24.609 2.635 1 98.81 39 TRP B N 1
ATOM 2269 C CA . TRP B 1 39 ? 5.07 24.172 1.258 1 98.81 39 TRP B CA 1
ATOM 2270 C C . TRP B 1 39 ? 3.863 23.25 1.141 1 98.81 39 TRP B C 1
ATOM 2272 O O . TRP B 1 39 ? 3.643 22.391 2 1 98.81 39 TRP B O 1
ATOM 2282 N N . ILE B 1 40 ? 3.084 23.469 0.074 1 98.88 40 ILE B N 1
ATOM 2283 C CA . ILE B 1 40 ? 1.954 22.594 -0.217 1 98.88 40 ILE B CA 1
ATOM 2284 C C . ILE B 1 40 ? 2.139 21.938 -1.591 1 98.88 40 ILE B C 1
ATOM 2286 O O . ILE B 1 40 ? 2.219 22.641 -2.604 1 98.88 40 ILE B O 1
ATOM 2290 N N . VAL B 1 41 ? 2.305 20.672 -1.634 1 98.88 41 VAL B N 1
ATOM 2291 C CA . VAL B 1 41 ? 2.295 19.859 -2.846 1 98.88 41 VAL B CA 1
ATOM 2292 C C . VAL B 1 41 ? 1.304 18.703 -2.689 1 98.88 41 VAL B C 1
ATOM 2294 O O . VAL B 1 41 ? 1.561 17.75 -1.95 1 98.88 41 VAL B O 1
ATOM 2297 N N . ALA B 1 42 ? 0.195 18.75 -3.365 1 98.88 42 ALA B N 1
ATOM 2298 C CA . ALA B 1 42 ? -0.892 17.797 -3.166 1 98.88 42 ALA B CA 1
ATOM 2299 C C . ALA B 1 42 ? -1.526 17.406 -4.496 1 98.88 42 ALA B C 1
ATOM 2301 O O . ALA B 1 42 ? -1.381 18.109 -5.496 1 98.88 42 ALA B O 1
ATOM 2302 N N . PRO B 1 43 ? -2.172 16.234 -4.496 1 98.62 43 PRO B N 1
ATOM 2303 C CA . PRO B 1 43 ? -2.867 15.844 -5.723 1 98.62 43 PRO B CA 1
ATOM 2304 C C . PRO B 1 43 ? -3.916 16.859 -6.164 1 98.62 43 PRO B C 1
ATOM 2306 O O . PRO B 1 43 ? -4.613 17.438 -5.324 1 98.62 43 PRO B O 1
ATOM 2309 N N . ALA B 1 44 ? -4.031 16.984 -7.434 1 97.88 44 ALA B N 1
ATOM 2310 C CA . ALA B 1 44 ? -5.012 17.922 -7.98 1 97.88 44 ALA B CA 1
ATOM 2311 C C . ALA B 1 44 ? -6.434 17.469 -7.648 1 97.88 44 ALA B C 1
ATOM 2313 O O . ALA B 1 44 ? -7.316 18.312 -7.434 1 97.88 44 ALA B O 1
ATOM 2314 N N . GLU B 1 45 ? -6.609 16.203 -7.609 1 96.12 45 GLU B N 1
ATOM 2315 C CA . GLU B 1 45 ? -7.926 15.625 -7.352 1 96.12 45 GLU B CA 1
ATOM 2316 C C . GLU B 1 45 ? -7.867 14.625 -6.203 1 96.12 45 GLU B C 1
ATOM 2318 O O . GLU B 1 45 ? -6.785 14.25 -5.75 1 96.12 45 GLU B O 1
ATOM 2323 N N . ASP B 1 46 ? -9.086 14.258 -5.734 1 95.81 46 ASP B N 1
ATOM 2324 C CA . ASP B 1 46 ? -9.188 13.25 -4.688 1 95.81 46 ASP B CA 1
ATOM 2325 C C . ASP B 1 46 ? -8.516 11.945 -5.117 1 95.81 46 ASP B C 1
ATOM 2327 O O . ASP B 1 46 ? -8.805 11.422 -6.195 1 95.81 46 ASP B O 1
ATOM 2331 N N . GLN B 1 47 ? -7.641 11.43 -4.293 1 95.5 47 GLN B N 1
ATOM 2332 C CA . GLN B 1 47 ? -6.871 10.219 -4.559 1 95.5 47 GLN B CA 1
ATOM 2333 C C . GLN B 1 47 ? -7.039 9.203 -3.434 1 95.5 47 GLN B C 1
ATOM 2335 O O . GLN B 1 47 ? -6.09 8.492 -3.08 1 95.5 47 GLN B O 1
ATOM 2340 N N . SER B 1 48 ? -8.172 9.211 -2.848 1 93.06 48 SER B N 1
ATOM 2341 C CA . SER B 1 48 ? -8.445 8.211 -1.819 1 93.06 48 SER B CA 1
ATOM 2342 C C . SER B 1 48 ? -8.281 6.797 -2.363 1 93.06 48 SER B C 1
ATOM 2344 O O . SER B 1 48 ? -8.664 6.516 -3.5 1 93.06 48 SER B O 1
ATOM 2346 N N . GLY B 1 49 ? -7.688 5.879 -1.549 1 94.5 49 GLY B N 1
ATOM 2347 C CA . GLY B 1 49 ? -7.551 4.484 -1.93 1 94.5 49 GLY B CA 1
ATOM 2348 C C . GLY B 1 49 ? -6.273 4.199 -2.701 1 94.5 49 GLY B C 1
ATOM 2349 O O . GLY B 1 49 ? -6.004 3.053 -3.062 1 94.5 49 GLY B O 1
ATOM 2350 N N . THR B 1 50 ? -5.371 5.184 -2.84 1 95.81 50 THR B N 1
ATOM 2351 C CA . THR B 1 50 ? -4.203 5.012 -3.699 1 95.81 50 THR B CA 1
ATOM 2352 C C . THR B 1 50 ? -3.053 4.367 -2.93 1 95.81 50 THR B C 1
ATOM 2354 O O . THR B 1 50 ? -2.035 3.998 -3.518 1 95.81 50 THR B O 1
ATOM 2357 N N . SER B 1 51 ? -3.248 4.223 -1.662 1 97.38 51 SER B N 1
ATOM 2358 C CA . SER B 1 51 ? -2.221 3.57 -0.858 1 97.38 51 SER B CA 1
ATOM 2359 C C . SER B 1 51 ? -0.861 4.234 -1.052 1 97.38 51 SER B C 1
ATOM 2361 O O . SER B 1 51 ? -0.755 5.461 -1.031 1 97.38 51 SER B O 1
ATOM 2363 N N . HIS B 1 52 ? 0.249 3.4 -1.132 1 97.31 52 HIS B N 1
ATOM 2364 C CA . HIS B 1 52 ? 1.613 3.883 -1.315 1 97.31 52 HIS B CA 1
ATOM 2365 C C . HIS B 1 52 ? 1.984 3.938 -2.793 1 97.31 52 HIS B C 1
ATOM 2367 O O . HIS B 1 52 ? 3.156 3.801 -3.148 1 97.31 52 HIS B O 1
ATOM 2373 N N . SER B 1 53 ? 1.041 4.188 -3.6 1 97.31 53 SER B N 1
ATOM 2374 C CA . SER B 1 53 ? 1.232 4.09 -5.043 1 97.31 53 SER B CA 1
ATOM 2375 C C . SER B 1 53 ? 2.125 5.211 -5.559 1 97.31 53 SER B C 1
ATOM 2377 O O . SER B 1 53 ? 2.018 6.355 -5.109 1 97.31 53 SER B O 1
ATOM 2379 N N . LEU B 1 54 ? 3.006 4.902 -6.488 1 97.19 54 LEU B N 1
ATOM 2380 C CA . LEU B 1 54 ? 3.848 5.816 -7.254 1 97.19 54 LEU B CA 1
ATOM 2381 C C . LEU B 1 54 ? 3.617 5.641 -8.75 1 97.19 54 LEU B C 1
ATOM 2383 O O . LEU B 1 54 ? 3.516 4.512 -9.242 1 97.19 54 LEU B O 1
ATOM 2387 N N . SER B 1 55 ? 3.445 6.715 -9.453 1 95.62 55 SER B N 1
ATOM 2388 C CA . SER B 1 55 ? 3.268 6.684 -10.906 1 95.62 55 SER B CA 1
ATOM 2389 C C . SER B 1 55 ? 4.594 6.438 -11.617 1 95.62 55 SER B C 1
ATOM 2391 O O . SER B 1 55 ? 5.352 7.379 -11.875 1 95.62 55 SER B O 1
ATOM 2393 N N . LEU B 1 56 ? 4.762 5.223 -12.031 1 93.94 56 LEU B N 1
ATOM 2394 C CA . LEU B 1 56 ? 6.043 4.867 -12.633 1 93.94 56 LEU B CA 1
ATOM 2395 C C . LEU B 1 56 ? 5.934 4.797 -14.148 1 93.94 56 LEU B C 1
ATOM 2397 O O . LEU B 1 56 ? 6.949 4.777 -14.852 1 93.94 56 LEU B O 1
ATOM 2401 N N . HIS B 1 57 ? 4.68 4.805 -14.703 1 91.19 57 HIS B N 1
ATOM 2402 C CA . HIS B 1 57 ? 4.5 4.531 -16.125 1 91.19 57 HIS B CA 1
ATOM 2403 C C . HIS B 1 57 ? 4.043 5.777 -16.875 1 91.19 57 HIS B C 1
ATOM 2405 O O . HIS B 1 57 ? 3.883 5.746 -18.094 1 91.19 57 HIS B O 1
ATOM 2411 N N . GLU B 1 58 ? 3.748 6.75 -16.188 1 91.75 58 GLU B N 1
ATOM 2412 C CA . GLU B 1 58 ? 3.336 8.016 -16.797 1 91.75 58 GLU B CA 1
ATOM 2413 C C . GLU B 1 58 ? 4.055 9.195 -16.156 1 91.75 58 GLU B C 1
ATOM 2415 O O . GLU B 1 58 ? 4.332 9.18 -14.945 1 91.75 58 GLU B O 1
ATOM 2420 N N . PRO B 1 59 ? 4.363 10.172 -16.984 1 95.69 59 PRO B N 1
ATOM 2421 C CA . PRO B 1 59 ? 4.977 11.359 -16.406 1 95.69 59 PRO B CA 1
ATOM 2422 C C . PRO B 1 59 ? 3.994 12.18 -15.57 1 95.69 59 PRO B C 1
ATOM 2424 O O . PRO B 1 59 ? 2.787 12.148 -15.82 1 95.69 59 PRO B O 1
ATOM 2427 N N . LEU B 1 60 ? 4.531 12.891 -14.664 1 97 60 LEU B N 1
ATOM 2428 C CA . LEU B 1 60 ? 3.736 13.75 -13.797 1 97 60 LEU B CA 1
ATOM 2429 C C . LEU B 1 60 ? 3.771 15.195 -14.289 1 97 60 LEU B C 1
ATOM 2431 O O . LEU B 1 60 ? 4.793 15.656 -14.805 1 97 60 LEU B O 1
ATOM 2435 N N . ARG B 1 61 ? 2.682 15.828 -14.148 1 96.94 61 ARG B N 1
ATOM 2436 C CA . ARG B 1 61 ? 2.574 17.266 -14.398 1 96.94 61 ARG B CA 1
ATOM 2437 C C . ARG B 1 61 ? 2.318 18.031 -13.102 1 96.94 61 ARG B C 1
ATOM 2439 O O . ARG B 1 61 ? 1.474 17.625 -12.297 1 96.94 61 ARG B O 1
ATOM 2446 N N . VAL B 1 62 ? 3.084 19.047 -12.891 1 97.69 62 VAL B N 1
ATOM 2447 C CA . VAL B 1 62 ? 2.99 19.875 -11.695 1 97.69 62 VAL B CA 1
ATOM 2448 C C . VAL B 1 62 ? 2.434 21.25 -12.078 1 97.69 62 VAL B C 1
ATOM 2450 O O . VAL B 1 62 ? 2.967 21.922 -12.961 1 97.69 62 VAL B O 1
ATOM 2453 N N . HIS B 1 63 ? 1.38 21.641 -11.383 1 97.5 63 HIS B N 1
ATOM 2454 C CA . HIS B 1 63 ? 0.763 22.938 -11.625 1 97.5 63 HIS B CA 1
ATOM 2455 C C . HIS B 1 63 ? 0.995 23.875 -10.453 1 97.5 63 HIS B C 1
ATOM 2457 O O . HIS B 1 63 ? 0.56 23.609 -9.336 1 97.5 63 HIS B O 1
ATOM 2463 N N . ARG B 1 64 ? 1.572 25 -10.758 1 97.56 64 ARG B N 1
ATOM 2464 C CA . ARG B 1 64 ? 1.791 26.016 -9.727 1 97.56 64 ARG B CA 1
ATOM 2465 C C . ARG B 1 64 ? 0.496 26.75 -9.398 1 97.56 64 ARG B C 1
ATOM 2467 O O . ARG B 1 64 ? -0.167 27.281 -10.289 1 97.56 64 ARG B O 1
ATOM 2474 N N . LYS B 1 65 ? 0.187 26.781 -8.102 1 98 65 LYS B N 1
ATOM 2475 C CA . LYS B 1 65 ? -1.041 27.422 -7.633 1 98 65 LYS B CA 1
ATOM 2476 C C . LYS B 1 65 ? -0.734 28.688 -6.844 1 98 65 LYS B C 1
ATOM 2478 O O . LYS B 1 65 ? -1.646 29.438 -6.484 1 98 65 LYS B O 1
ATOM 2483 N N . GLY B 1 66 ? 0.508 29.016 -6.551 1 97.25 66 GLY B N 1
ATOM 2484 C CA . GLY B 1 66 ? 1 30.125 -5.754 1 97.25 66 GLY B CA 1
ATOM 2485 C C . GLY B 1 66 ? 2.4 29.906 -5.215 1 97.25 66 GLY B C 1
ATOM 2486 O O . GLY B 1 66 ? 3.092 28.969 -5.637 1 97.25 66 GLY B O 1
ATOM 2487 N N . GLU B 1 67 ? 2.762 30.828 -4.352 1 97.38 67 GLU B N 1
ATOM 2488 C CA . GLU B 1 67 ? 4.07 30.656 -3.73 1 97.38 67 GLU B CA 1
ATOM 2489 C C . GLU B 1 67 ? 4.121 29.391 -2.879 1 97.38 67 GLU B C 1
ATOM 2491 O O . GLU B 1 67 ? 3.336 29.234 -1.939 1 97.38 67 GLU B O 1
ATOM 2496 N N . ARG B 1 68 ? 5.012 28.469 -3.191 1 97.94 68 ARG B N 1
ATOM 2497 C CA . ARG B 1 68 ? 5.227 27.219 -2.475 1 97.94 68 ARG B CA 1
ATOM 2498 C C . ARG B 1 68 ? 3.965 26.359 -2.479 1 97.94 68 ARG B C 1
ATOM 2500 O O . ARG B 1 68 ? 3.715 25.609 -1.531 1 97.94 68 ARG B O 1
ATOM 2507 N N . ARG B 1 69 ? 3.143 26.547 -3.508 1 98.56 69 ARG B N 1
ATOM 2508 C CA . ARG B 1 69 ? 1.886 25.828 -3.641 1 98.56 69 ARG B CA 1
ATOM 2509 C C . ARG B 1 69 ? 1.781 25.156 -5.008 1 98.56 69 ARG B C 1
ATOM 2511 O O . ARG B 1 69 ? 1.81 25.828 -6.039 1 98.56 69 ARG B O 1
ATOM 2518 N N . PHE B 1 70 ? 1.65 23.828 -4.996 1 98.75 70 PHE B N 1
ATOM 2519 C CA . PHE B 1 70 ? 1.661 23.078 -6.25 1 98.75 70 PHE B CA 1
ATOM 2520 C C . PHE B 1 70 ? 0.612 21.969 -6.238 1 98.75 70 PHE B C 1
ATOM 2522 O O . PHE B 1 70 ? 0.479 21.25 -5.246 1 98.75 70 PHE B O 1
ATOM 2529 N N . ALA B 1 71 ? -0.154 21.859 -7.285 1 98.75 71 ALA B N 1
ATOM 2530 C CA . ALA B 1 71 ? -1.041 20.719 -7.531 1 98.75 71 ALA B CA 1
ATOM 2531 C C . ALA B 1 71 ? -0.422 19.75 -8.523 1 98.75 71 ALA B C 1
ATOM 2533 O O . ALA B 1 71 ? 0.109 20.156 -9.562 1 98.75 71 ALA B O 1
ATOM 2534 N N . VAL B 1 72 ? -0.458 18.5 -8.195 1 98.38 72 VAL B N 1
ATOM 2535 C CA . VAL B 1 72 ? 0.148 17.469 -9.031 1 98.38 72 VAL B CA 1
ATOM 2536 C C . VAL B 1 72 ? -0.935 16.531 -9.562 1 98.38 72 VAL B C 1
ATOM 2538 O O . VAL B 1 72 ? -1.813 16.109 -8.812 1 98.38 72 VAL B O 1
ATOM 2541 N N . ARG B 1 73 ? -0.953 16.281 -10.82 1 96.62 73 ARG B N 1
ATOM 2542 C CA . ARG B 1 73 ? -1.752 15.18 -11.336 1 96.62 73 ARG B CA 1
ATOM 2543 C C . ARG B 1 73 ? -1.078 13.844 -11.055 1 96.62 73 ARG B C 1
ATOM 2545 O O . ARG B 1 73 ? -0.366 13.305 -11.906 1 96.62 73 ARG B O 1
ATOM 2552 N N . GLY B 1 74 ? -1.336 13.273 -9.945 1 97.06 74 GLY B N 1
ATOM 2553 C CA . GLY B 1 74 ? -0.703 12.07 -9.43 1 97.06 74 GLY B CA 1
ATOM 2554 C C . GLY B 1 74 ? -1.199 11.672 -8.047 1 97.06 74 GLY B C 1
ATOM 2555 O O . GLY B 1 74 ? -2.191 12.227 -7.562 1 97.06 74 GLY B O 1
ATOM 2556 N N . THR B 1 75 ? -0.585 10.695 -7.488 1 97.75 75 THR B N 1
ATOM 2557 C CA . THR B 1 75 ? -0.945 10.18 -6.172 1 97.75 75 THR B CA 1
ATOM 2558 C C . THR B 1 75 ? -0.301 11.008 -5.066 1 97.75 75 THR B C 1
ATOM 2560 O O . THR B 1 75 ? 0.601 11.812 -5.332 1 97.75 75 THR B O 1
ATOM 2563 N N . PRO B 1 76 ? -0.795 10.867 -3.82 1 98.5 76 PRO B N 1
ATOM 2564 C CA . PRO B 1 76 ? -0.115 11.562 -2.723 1 98.5 76 PRO B CA 1
ATOM 2565 C C . PRO B 1 76 ? 1.354 11.172 -2.6 1 98.5 76 PRO B C 1
ATOM 2567 O O . PRO B 1 76 ? 2.195 12.008 -2.262 1 98.5 76 PRO B O 1
ATOM 2570 N N . GLY B 1 77 ? 1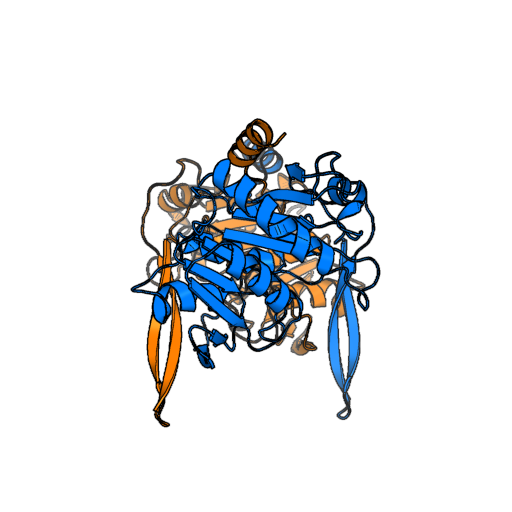.653 9.859 -2.861 1 98.25 77 GLY B N 1
ATOM 2571 C CA . GLY B 1 77 ? 3.047 9.445 -2.912 1 98.25 77 GLY B CA 1
ATOM 2572 C C . GLY B 1 77 ? 3.852 10.195 -3.961 1 98.25 77 GLY B C 1
ATOM 2573 O O . GLY B 1 77 ? 4.988 10.594 -3.709 1 98.25 77 GLY B O 1
ATOM 2574 N N . ASP B 1 78 ? 3.275 10.398 -5.121 1 98.44 78 ASP B N 1
ATOM 2575 C CA . ASP B 1 78 ? 3.91 11.172 -6.18 1 98.44 78 ASP B CA 1
ATOM 2576 C C . ASP B 1 78 ? 4.23 12.586 -5.707 1 98.44 78 ASP B C 1
ATOM 2578 O O . ASP B 1 78 ? 5.309 13.117 -5.992 1 98.44 78 ASP B O 1
ATOM 2582 N N . CYS B 1 79 ? 3.283 13.164 -5.043 1 98.75 79 CYS B N 1
ATOM 2583 C CA . CYS B 1 79 ? 3.432 14.539 -4.57 1 98.75 79 CYS B CA 1
ATOM 2584 C C . CYS B 1 79 ? 4.629 14.664 -3.635 1 98.75 79 CYS B C 1
ATOM 2586 O O . CYS B 1 79 ? 5.434 15.586 -3.773 1 98.75 79 CYS B O 1
ATOM 2588 N N . VAL B 1 80 ? 4.727 13.742 -2.74 1 98.69 80 VAL B N 1
ATOM 2589 C CA . VAL B 1 80 ? 5.836 13.758 -1.793 1 98.69 80 VAL B CA 1
ATOM 2590 C C . VAL B 1 80 ? 7.152 13.555 -2.537 1 98.69 80 VAL B C 1
ATOM 2592 O O . VAL B 1 80 ? 8.109 14.305 -2.326 1 98.69 80 VAL B O 1
ATOM 2595 N N . ALA B 1 81 ? 7.18 12.594 -3.41 1 97.75 81 ALA B N 1
ATOM 2596 C CA . ALA B 1 81 ? 8.398 12.266 -4.145 1 97.75 81 ALA B CA 1
ATOM 2597 C C . ALA B 1 81 ? 8.875 13.461 -4.977 1 97.75 81 ALA B C 1
ATOM 2599 O O . ALA B 1 81 ? 10.047 13.836 -4.918 1 97.75 81 ALA B O 1
ATOM 2600 N N . ILE B 1 82 ? 7.973 14.055 -5.703 1 97.75 82 ILE B N 1
ATOM 2601 C CA . ILE B 1 82 ? 8.359 15.141 -6.598 1 97.75 82 ILE B CA 1
ATOM 2602 C C . ILE B 1 82 ? 8.734 16.375 -5.777 1 97.75 82 ILE B C 1
ATOM 2604 O O . ILE B 1 82 ? 9.641 17.125 -6.152 1 97.75 82 ILE B O 1
ATOM 2608 N N . ALA B 1 83 ? 8 16.625 -4.68 1 98.56 83 ALA B N 1
ATOM 2609 C CA . ALA B 1 83 ? 8.32 17.766 -3.828 1 98.56 83 ALA B CA 1
ATOM 2610 C C . ALA B 1 83 ? 9.742 17.672 -3.289 1 98.56 83 ALA B C 1
ATOM 2612 O O . ALA B 1 83 ? 10.555 18.578 -3.492 1 98.56 83 ALA B O 1
ATOM 2613 N N . ILE B 1 84 ? 10.055 16.562 -2.697 1 97.5 84 ILE B N 1
ATOM 2614 C CA . ILE B 1 84 ? 11.305 16.422 -1.958 1 97.5 84 ILE B CA 1
ATOM 2615 C C . ILE B 1 84 ? 12.461 16.234 -2.936 1 97.5 84 ILE B C 1
ATOM 2617 O O . ILE B 1 84 ? 13.547 16.781 -2.729 1 97.5 84 ILE B O 1
ATOM 2621 N N . SER B 1 85 ? 12.211 15.508 -4.004 1 94.5 85 SER B N 1
ATOM 2622 C CA . SER B 1 85 ? 13.32 15.133 -4.883 1 94.5 85 SER B CA 1
ATOM 2623 C C . SER B 1 85 ? 13.484 16.141 -6.016 1 94.5 85 SER B C 1
ATOM 2625 O O . SER B 1 85 ? 14.477 16.094 -6.746 1 94.5 85 SER B O 1
ATOM 2627 N N . HIS B 1 86 ? 12.562 17.078 -6.168 1 95.12 86 HIS B N 1
ATOM 2628 C CA . HIS B 1 86 ? 12.68 18 -7.293 1 95.12 86 HIS B CA 1
ATOM 2629 C C . HIS B 1 86 ? 12.359 19.438 -6.871 1 95.12 86 HIS B C 1
ATOM 2631 O O . HIS B 1 86 ? 13.242 20.297 -6.855 1 95.12 86 HIS B O 1
ATOM 2637 N N . LEU B 1 87 ? 11.148 19.719 -6.422 1 96.94 87 LEU B N 1
ATOM 2638 C CA . LEU B 1 87 ? 10.703 21.078 -6.145 1 96.94 87 LEU B CA 1
ATOM 2639 C C . LEU B 1 87 ? 11.516 21.688 -5.004 1 96.94 87 LEU B C 1
ATOM 2641 O O . LEU B 1 87 ? 11.812 22.891 -5.023 1 96.94 87 LEU B O 1
ATOM 2645 N N . MET B 1 88 ? 11.812 20.844 -4.02 1 97 88 MET B N 1
ATOM 2646 C CA . MET B 1 88 ? 12.461 21.328 -2.803 1 97 88 MET B CA 1
ATOM 2647 C C . MET B 1 88 ? 13.883 20.781 -2.701 1 97 88 MET B C 1
ATOM 2649 O O . MET B 1 88 ? 14.414 20.625 -1.602 1 97 88 MET B O 1
ATOM 2653 N N . LYS B 1 89 ? 14.492 20.406 -3.766 1 92.31 89 LYS B N 1
ATOM 2654 C CA . LYS B 1 89 ? 15.781 19.734 -3.785 1 92.31 89 LYS B CA 1
ATOM 2655 C C . LYS B 1 89 ? 16.844 20.562 -3.045 1 92.31 89 LYS B C 1
ATOM 2657 O O . LYS B 1 89 ? 17.734 20 -2.408 1 92.31 89 LYS B O 1
ATOM 2662 N N . ASP B 1 90 ? 16.766 21.875 -3.094 1 93.31 90 ASP B N 1
ATOM 2663 C CA . ASP B 1 90 ? 17.75 22.75 -2.471 1 93.31 90 ASP B CA 1
ATOM 2664 C C . ASP B 1 90 ? 17.266 23.266 -1.125 1 93.31 90 ASP B C 1
ATOM 2666 O O . ASP B 1 90 ? 17.938 24.062 -0.474 1 93.31 90 ASP B O 1
ATOM 2670 N N . ALA B 1 91 ? 16.109 23 -0.742 1 93.81 91 ALA B N 1
ATOM 2671 C CA . ALA B 1 91 ? 15.477 23.391 0.514 1 93.81 91 ALA B CA 1
ATOM 2672 C C . ALA B 1 91 ? 14.594 22.281 1.058 1 93.81 91 ALA B C 1
ATOM 2674 O O . ALA B 1 91 ? 13.375 22.438 1.158 1 93.81 91 ALA B O 1
ATOM 2675 N N . ARG B 1 92 ? 15.203 21.234 1.472 1 96.81 92 ARG B N 1
ATOM 2676 C CA . ARG B 1 92 ? 14.461 20.062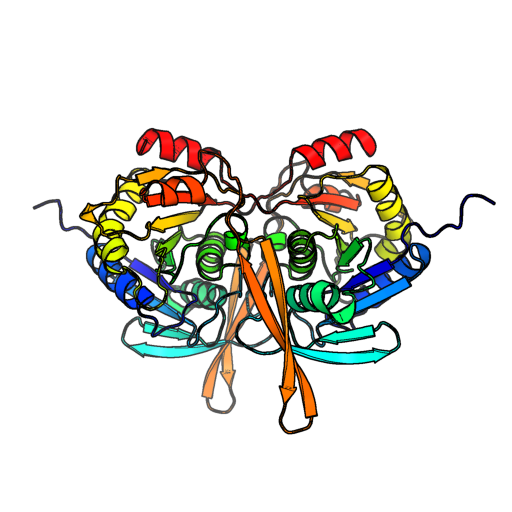 1.896 1 96.81 92 ARG B CA 1
ATOM 2677 C C . ARG B 1 92 ? 13.609 20.359 3.127 1 96.81 92 ARG B C 1
ATOM 2679 O O . ARG B 1 92 ? 14.016 21.141 3.992 1 96.81 92 ARG B O 1
ATOM 2686 N N . PRO B 1 93 ? 12.469 19.812 3.229 1 98.62 93 PRO B N 1
ATOM 2687 C CA . PRO B 1 93 ? 11.648 20.047 4.422 1 98.62 93 PRO B CA 1
ATOM 2688 C C . PRO B 1 93 ? 12.18 19.297 5.648 1 98.62 93 PRO B C 1
ATOM 2690 O O . PRO B 1 93 ? 12.844 18.266 5.512 1 98.62 93 PRO B O 1
ATOM 2693 N N . ASP B 1 94 ? 11.852 19.859 6.805 1 98.31 94 ASP B N 1
ATOM 2694 C CA . ASP B 1 94 ? 12.188 19.219 8.07 1 98.31 94 ASP B CA 1
ATOM 2695 C C . ASP B 1 94 ? 11.242 18.047 8.359 1 98.31 94 ASP B C 1
ATOM 2697 O O . ASP B 1 94 ? 11.625 17.094 9.039 1 98.31 94 ASP B O 1
ATOM 2701 N N . ILE B 1 95 ? 10.047 18.188 7.875 1 98.75 95 ILE B N 1
ATOM 2702 C CA . ILE B 1 95 ? 9.016 17.203 8.156 1 98.75 95 ILE B CA 1
ATOM 2703 C C . ILE B 1 95 ? 7.934 17.266 7.082 1 98.75 95 ILE B C 1
ATOM 2705 O O . ILE B 1 95 ? 7.711 18.312 6.477 1 98.75 95 ILE B O 1
ATOM 2709 N N . VAL B 1 96 ? 7.344 16.125 6.809 1 98.88 96 VAL B N 1
ATOM 2710 C CA . VAL B 1 96 ? 6.148 16.062 5.977 1 98.88 96 VAL B CA 1
ATOM 2711 C C . VAL B 1 96 ? 4.918 15.836 6.852 1 98.88 96 VAL B C 1
ATOM 2713 O O . VAL B 1 96 ? 4.91 14.938 7.695 1 98.88 96 VAL B O 1
ATOM 2716 N N . LEU B 1 97 ? 3.959 16.656 6.719 1 98.94 97 LEU B N 1
ATOM 2717 C CA . LEU B 1 97 ? 2.643 16.469 7.316 1 98.94 97 LEU B CA 1
ATOM 2718 C C . LEU B 1 97 ? 1.61 16.109 6.254 1 98.94 97 LEU B C 1
ATOM 2720 O O . LEU B 1 97 ? 1.333 16.906 5.355 1 98.94 97 LEU B O 1
ATOM 2724 N N . SER B 1 98 ? 1.086 14.938 6.324 1 98.94 98 SER B N 1
ATOM 2725 C CA . SER B 1 98 ? 0.075 14.453 5.391 1 98.94 98 SER B CA 1
ATOM 2726 C C . SER B 1 98 ? -1.315 14.484 6.016 1 98.94 98 SER B C 1
ATOM 2728 O O . SER B 1 98 ? -1.55 13.852 7.047 1 98.94 98 SER B O 1
ATOM 2730 N N . GLY B 1 99 ? -2.289 15.148 5.477 1 98.44 99 GLY B N 1
ATOM 2731 C CA . GLY B 1 99 ? -3.629 15.305 6.012 1 98.44 99 GLY B CA 1
ATOM 2732 C C . GLY B 1 99 ? -4.098 16.75 6.031 1 98.44 99 GLY B C 1
ATOM 2733 O O . GLY B 1 99 ? -3.668 17.547 5.203 1 98.44 99 GLY B O 1
ATOM 2734 N N . VAL B 1 100 ? -5.07 17.172 6.793 1 98.81 100 VAL B N 1
ATOM 2735 C CA . VAL B 1 100 ? -5.84 16.297 7.672 1 98.81 100 VAL B CA 1
ATOM 2736 C C . VAL B 1 100 ? -6.852 15.5 6.852 1 98.81 100 VAL B C 1
ATOM 2738 O O . VAL B 1 100 ? -7.695 16.078 6.164 1 98.81 100 VAL B O 1
ATOM 2741 N N . ASN B 1 101 ? -6.762 14.25 6.902 1 98.75 101 ASN B N 1
ATOM 2742 C CA . ASN B 1 101 ? -7.637 13.367 6.148 1 98.75 101 ASN B CA 1
ATOM 2743 C C . ASN B 1 101 ? -9.07 13.414 6.672 1 98.75 101 ASN B C 1
ATOM 2745 O O . ASN B 1 101 ? -9.297 13.453 7.883 1 98.75 101 ASN B O 1
ATOM 2749 N N . ARG B 1 102 ? -10.047 13.445 5.691 1 98.19 102 ARG B N 1
ATOM 2750 C CA . ARG B 1 102 ? -11.453 13.312 6.047 1 98.19 102 ARG B CA 1
ATOM 2751 C C . ARG B 1 102 ? -11.781 11.875 6.445 1 98.19 102 ARG B C 1
ATOM 2753 O O . ARG B 1 102 ? -12.086 11.039 5.59 1 98.19 102 ARG B O 1
ATOM 2760 N N . GLY B 1 103 ? -11.852 11.625 7.766 1 97.31 103 GLY B N 1
ATOM 2761 C CA . GLY B 1 103 ? -12.07 10.281 8.281 1 97.31 103 GLY B CA 1
ATOM 2762 C C . GLY B 1 103 ? -10.82 9.648 8.859 1 97.31 103 GLY B C 1
ATOM 2763 O O . GLY B 1 103 ? -9.711 9.883 8.367 1 97.31 103 GLY B O 1
ATOM 2764 N N . GLY B 1 104 ? -11 8.844 9.828 1 97.5 104 GLY B N 1
ATOM 2765 C CA . GLY B 1 104 ? -9.883 8.188 10.492 1 97.5 104 GLY B CA 1
ATOM 2766 C C . GLY B 1 104 ? -9.195 7.152 9.625 1 97.5 104 GLY B C 1
ATOM 2767 O O . GLY B 1 104 ? -9.812 6.598 8.711 1 97.5 104 GLY B O 1
ATOM 2768 N N . ASN B 1 105 ? -7.934 6.953 9.797 1 97.94 105 ASN B N 1
ATOM 2769 C CA . ASN B 1 105 ? -7.164 5.844 9.25 1 97.94 105 ASN B CA 1
ATOM 2770 C C . ASN B 1 105 ? -6.777 4.84 10.336 1 97.94 105 ASN B C 1
ATOM 2772 O O . ASN B 1 105 ? -5.801 5.047 11.062 1 97.94 105 ASN B O 1
ATOM 2776 N N . LEU B 1 106 ? -7.5 3.742 10.359 1 98.12 106 LEU B N 1
ATOM 2777 C CA . LEU B 1 106 ? -7.426 2.826 11.492 1 98.12 106 LEU B CA 1
ATOM 2778 C C . LEU B 1 106 ? -7.137 1.403 11.023 1 98.12 106 LEU B C 1
ATOM 2780 O O . LEU B 1 106 ? -7.711 0.942 10.039 1 98.12 106 LEU B O 1
ATOM 2784 N N . GLY B 1 107 ? -6.281 0.749 11.797 1 97.75 107 GLY B N 1
ATOM 2785 C CA . GLY B 1 107 ? -6.043 -0.667 11.562 1 97.75 107 GLY B CA 1
ATOM 2786 C C . GLY B 1 107 ? -5.613 -0.973 10.141 1 97.75 107 GLY B C 1
ATOM 2787 O O . GLY B 1 107 ? -4.684 -0.349 9.617 1 97.75 107 GLY B O 1
ATOM 2788 N N . THR B 1 108 ? -6.27 -1.946 9.547 1 97 108 THR B N 1
ATOM 2789 C CA . THR B 1 108 ? -5.961 -2.447 8.219 1 97 108 THR B CA 1
ATOM 2790 C C . THR B 1 108 ? -6.121 -1.345 7.172 1 97 108 THR B C 1
ATOM 2792 O O . THR B 1 108 ? -5.398 -1.316 6.176 1 97 108 THR B O 1
ATOM 2795 N N . GLU B 1 109 ? -6.926 -0.403 7.473 1 96.19 109 GLU B N 1
ATOM 2796 C CA . GLU B 1 109 ? -7.199 0.68 6.531 1 96.19 109 GLU B CA 1
ATOM 2797 C C . GLU B 1 109 ? -5.945 1.512 6.27 1 96.19 109 GLU B C 1
ATOM 2799 O O . GLU B 1 109 ? -5.812 2.133 5.215 1 96.19 109 GLU B O 1
ATOM 2804 N N . THR B 1 110 ? -4.984 1.533 7.184 1 97.81 110 THR B N 1
ATOM 2805 C CA . THR B 1 110 ? -3.762 2.312 7.031 1 97.81 110 THR B CA 1
ATOM 2806 C C . THR B 1 110 ? -2.969 1.843 5.816 1 97.81 110 THR B C 1
ATOM 2808 O O . THR B 1 110 ? -2.25 2.629 5.195 1 97.81 110 THR B O 1
ATOM 2811 N N . VAL B 1 111 ? -3.123 0.584 5.43 1 97.12 111 VAL B N 1
ATOM 2812 C CA . VAL B 1 111 ? -2.377 -0.009 4.324 1 97.12 111 VAL B CA 1
ATOM 2813 C C . VAL B 1 111 ? -2.932 0.5 2.996 1 97.12 111 VAL B C 1
ATOM 2815 O O . VAL B 1 111 ? -2.191 0.642 2.021 1 97.12 111 VAL B O 1
ATOM 2818 N N . PHE B 1 112 ? -4.188 0.879 2.938 1 96.31 112 PHE B N 1
ATOM 2819 C CA . PHE B 1 112 ? -4.852 1.289 1.707 1 96.31 112 PHE B CA 1
ATOM 2820 C C . PHE B 1 112 ? -4.969 2.807 1.634 1 96.31 112 PHE B C 1
ATOM 2822 O O . PHE B 1 112 ? -5.453 3.35 0.638 1 96.31 112 PHE B O 1
ATOM 2829 N N . SER B 1 113 ? -4.555 3.5 2.594 1 97.69 113 SER B N 1
ATOM 2830 C CA . SER B 1 113 ? -4.762 4.934 2.76 1 97.69 113 SER B CA 1
ATOM 2831 C C . SER B 1 113 ? -3.705 5.738 2.01 1 97.69 113 SER B C 1
ATOM 2833 O O . SER B 1 113 ? -2.508 5.562 2.24 1 97.69 113 SER B O 1
ATOM 2835 N N . GLY B 1 114 ? -4.152 6.656 1.218 1 98.25 114 GLY B N 1
ATOM 2836 C CA . GLY B 1 114 ? -3.234 7.578 0.566 1 98.25 114 GLY B CA 1
ATOM 2837 C C . GLY B 1 114 ? -2.574 8.547 1.53 1 98.25 114 GLY B C 1
ATOM 2838 O O . GLY B 1 114 ? -1.428 8.953 1.324 1 98.25 114 GLY B O 1
ATOM 2839 N N . THR B 1 115 ? -3.264 9 2.605 1 98.69 115 THR B N 1
ATOM 2840 C CA . THR B 1 115 ? -2.719 9.867 3.641 1 98.69 115 THR B CA 1
ATOM 2841 C C . THR B 1 115 ? -1.527 9.211 4.328 1 98.69 115 THR B C 1
ATOM 2843 O O . THR B 1 115 ? -0.447 9.797 4.406 1 98.69 115 THR B O 1
ATOM 2846 N N . VAL B 1 116 ? -1.707 7.992 4.762 1 98.75 116 VAL B N 1
ATOM 2847 C CA . VAL B 1 116 ? -0.63 7.246 5.402 1 98.75 116 VAL B CA 1
ATOM 2848 C C . VAL B 1 116 ? 0.435 6.887 4.367 1 98.75 116 VAL B C 1
ATOM 2850 O O . VAL B 1 116 ? 1.632 6.918 4.664 1 98.75 116 VAL B O 1
ATOM 2853 N N . GLY B 1 117 ? -0.037 6.551 3.176 1 98.5 117 GLY B N 1
ATOM 2854 C CA . GLY B 1 117 ? 0.894 6.25 2.1 1 98.5 117 GLY B CA 1
ATOM 2855 C C . GLY B 1 117 ? 1.866 7.379 1.818 1 98.5 117 GLY B C 1
ATOM 2856 O O . GLY B 1 117 ? 3.047 7.137 1.555 1 98.5 117 GLY B O 1
ATOM 2857 N N . ALA B 1 118 ? 1.389 8.594 1.838 1 98.75 118 ALA B N 1
ATOM 2858 C CA . ALA B 1 118 ? 2.25 9.75 1.619 1 98.75 118 ALA B CA 1
ATOM 2859 C C . ALA B 1 118 ? 3.312 9.859 2.709 1 98.75 118 ALA B C 1
ATOM 2861 O O . ALA B 1 118 ? 4.484 10.117 2.422 1 98.75 118 ALA B O 1
ATOM 2862 N N . ALA B 1 119 ? 2.893 9.656 3.924 1 98.62 119 ALA B N 1
ATOM 2863 C CA . ALA B 1 119 ? 3.832 9.688 5.039 1 98.62 119 ALA B CA 1
ATOM 2864 C C . ALA B 1 119 ? 4.891 8.602 4.902 1 98.62 119 ALA B C 1
ATOM 2866 O O . ALA B 1 119 ? 6.074 8.836 5.152 1 98.62 119 ALA B O 1
ATOM 2867 N N . MET B 1 120 ? 4.461 7.461 4.48 1 97.62 120 MET B N 1
ATOM 2868 C CA . MET B 1 120 ? 5.387 6.348 4.301 1 97.62 120 MET B CA 1
ATOM 2869 C C . MET B 1 120 ? 6.359 6.625 3.156 1 97.62 120 MET B C 1
ATOM 2871 O O . MET B 1 120 ? 7.543 6.293 3.248 1 97.62 120 MET B O 1
ATOM 2875 N N . THR B 1 121 ? 5.852 7.211 2.092 1 97.75 121 THR B N 1
ATOM 2876 C CA . THR B 1 121 ? 6.727 7.594 0.988 1 97.75 121 THR B CA 1
ATOM 2877 C C . THR B 1 121 ? 7.773 8.602 1.452 1 97.75 121 THR B C 1
ATOM 2879 O O . THR B 1 121 ? 8.93 8.539 1.031 1 97.75 121 THR B O 1
ATOM 2882 N N . SER B 1 122 ? 7.348 9.523 2.291 1 98 122 SER B N 1
ATOM 2883 C CA . SER B 1 122 ? 8.281 10.484 2.861 1 98 122 SER B CA 1
ATOM 2884 C C . SER B 1 122 ? 9.438 9.781 3.574 1 98 122 SER B C 1
ATOM 2886 O O . SER B 1 122 ? 10.602 10.148 3.4 1 98 122 SER B O 1
ATOM 2888 N N . MET B 1 123 ? 9.117 8.773 4.352 1 96.25 123 MET B N 1
ATOM 2889 C CA . MET B 1 123 ? 10.133 7.98 5.039 1 96.25 123 MET B CA 1
ATOM 2890 C C . MET B 1 123 ? 11.094 7.348 4.035 1 96.25 123 MET B C 1
ATOM 2892 O O . MET B 1 123 ? 12.297 7.289 4.277 1 96.25 123 MET B O 1
ATOM 2896 N N . LEU B 1 124 ? 10.547 6.891 2.977 1 95.31 124 LEU B N 1
ATOM 2897 C CA . LEU B 1 124 ? 11.367 6.266 1.941 1 95.31 124 LEU B CA 1
ATOM 2898 C C . LEU B 1 124 ? 12.414 7.234 1.414 1 95.31 124 LEU B C 1
ATOM 2900 O O . LEU B 1 124 ? 13.539 6.832 1.107 1 95.31 124 LEU B O 1
ATOM 2904 N N . VAL B 1 125 ? 12.023 8.516 1.348 1 94.88 125 VAL B N 1
ATOM 2905 C CA . VAL B 1 125 ? 12.953 9.492 0.775 1 94.88 125 VAL B CA 1
ATOM 2906 C C . VAL B 1 125 ? 13.68 10.227 1.895 1 94.88 125 VAL B C 1
ATOM 2908 O O . VAL B 1 125 ? 14.297 11.273 1.66 1 94.88 125 VAL B O 1
ATOM 2911 N N . GLY B 1 126 ? 13.547 9.797 3.129 1 95 126 GLY B N 1
ATOM 2912 C CA . GLY B 1 126 ? 14.445 10.18 4.211 1 95 126 GLY B CA 1
ATOM 2913 C C . GLY B 1 126 ? 13.945 11.383 4.996 1 95 126 GLY B C 1
ATOM 2914 O O . GLY B 1 126 ? 14.742 12.102 5.613 1 95 126 GLY B O 1
ATOM 2915 N N . VAL B 1 127 ? 12.727 11.742 4.938 1 97.81 127 VAL B N 1
ATOM 2916 C CA . VAL B 1 127 ? 12.164 12.859 5.691 1 97.81 127 VAL B CA 1
ATOM 2917 C C . VAL B 1 127 ? 11.133 12.344 6.691 1 97.81 127 VAL B C 1
ATOM 2919 O O . VAL B 1 127 ? 10.25 11.555 6.332 1 97.81 127 VAL B O 1
ATOM 2922 N N . PRO B 1 128 ? 11.266 12.719 8.023 1 98.31 128 PRO B N 1
ATOM 2923 C CA . PRO B 1 128 ? 10.242 12.312 8.992 1 98.31 128 PRO B CA 1
ATOM 2924 C C . PRO B 1 128 ? 8.844 12.773 8.602 1 98.31 128 PRO B C 1
ATOM 2926 O O . PRO B 1 128 ? 8.688 13.805 7.941 1 98.31 128 PRO B O 1
ATOM 2929 N N . ALA B 1 129 ? 7.836 11.992 9.031 1 98.75 129 ALA B N 1
ATOM 2930 C CA . ALA B 1 129 ? 6.496 12.336 8.562 1 98.75 129 ALA B CA 1
ATOM 2931 C C . ALA B 1 129 ? 5.441 11.984 9.609 1 98.75 129 ALA B C 1
ATOM 2933 O O . ALA B 1 129 ? 5.617 11.039 10.383 1 98.75 129 ALA B O 1
ATOM 2934 N N . ILE B 1 130 ? 4.395 12.703 9.656 1 98.88 130 ILE B N 1
ATOM 2935 C CA . ILE B 1 130 ? 3.189 12.461 10.445 1 98.88 130 ILE B CA 1
ATOM 2936 C C . ILE B 1 130 ? 1.963 12.508 9.531 1 98.88 130 ILE B C 1
ATOM 2938 O O . ILE B 1 130 ? 1.778 13.461 8.773 1 98.88 130 ILE B O 1
ATOM 2942 N N . ALA B 1 131 ? 1.207 11.477 9.531 1 98.94 131 ALA B N 1
ATOM 2943 C CA . ALA B 1 131 ? -0.12 11.477 8.922 1 98.94 131 ALA B CA 1
ATOM 2944 C C . ALA B 1 131 ? -1.188 11.883 9.938 1 98.94 131 ALA B C 1
ATOM 2946 O O . ALA B 1 131 ? -1.203 11.383 11.062 1 98.94 131 ALA B O 1
ATOM 2947 N N . LEU B 1 132 ? -2.059 12.781 9.57 1 98.94 132 LEU B N 1
ATOM 2948 C CA . LEU B 1 132 ? -3.104 13.273 10.461 1 98.94 132 LEU B CA 1
ATOM 2949 C C . LEU B 1 132 ? -4.488 13.031 9.859 1 98.94 132 LEU B C 1
ATOM 2951 O O . LEU B 1 132 ? -4.711 13.305 8.68 1 98.94 132 LEU B O 1
ATOM 2955 N N . SER B 1 133 ? -5.406 12.57 10.688 1 98.94 133 SER B N 1
ATOM 2956 C CA . SER B 1 133 ? -6.77 12.289 10.258 1 98.94 133 SER B CA 1
ATOM 2957 C C . SER B 1 133 ? -7.785 12.758 11.297 1 98.94 133 SER B C 1
ATOM 2959 O O . SER B 1 133 ? -7.539 12.672 12.5 1 98.94 133 SER B O 1
ATOM 2961 N N . GLN B 1 134 ? -8.883 13.273 10.844 1 98.94 134 GLN B N 1
ATOM 2962 C CA . GLN B 1 134 ? -10.016 13.633 11.695 1 98.94 134 GLN B CA 1
ATOM 2963 C C . GLN B 1 134 ? -11.188 12.672 11.484 1 98.94 134 GLN B C 1
ATOM 2965 O O . GLN B 1 134 ? -11.82 12.68 10.43 1 98.94 134 GLN B O 1
ATOM 2970 N N . ALA B 1 135 ? -11.445 11.867 12.539 1 98.56 135 ALA B N 1
ATOM 2971 C CA . ALA B 1 135 ? -12.625 11 12.492 1 98.56 135 ALA B CA 1
ATOM 2972 C C . ALA B 1 135 ? -13.906 11.82 12.547 1 98.56 135 ALA B C 1
ATOM 2974 O O . ALA B 1 135 ? -13.914 12.953 13.031 1 98.56 135 ALA B O 1
ATOM 2975 N N . PHE B 1 136 ? -15.016 11.227 12.008 1 97.88 136 PHE B N 1
ATOM 2976 C CA . PHE B 1 136 ? -16.312 11.883 12.055 1 97.88 136 PHE B CA 1
ATOM 2977 C C . PHE B 1 136 ? -17.438 10.859 12.227 1 97.88 136 PHE B C 1
ATOM 2979 O O . PHE B 1 136 ? -17.234 9.664 11.969 1 97.88 136 PHE B O 1
ATOM 2986 N N . THR B 1 137 ? -18.516 11.266 12.766 1 95.5 137 THR B N 1
ATOM 2987 C CA . THR B 1 137 ? -19.734 10.469 12.805 1 95.5 137 THR B CA 1
ATOM 2988 C C . THR B 1 137 ? -20.688 10.867 11.68 1 95.5 137 THR B C 1
ATOM 2990 O O . THR B 1 137 ? -21.5 10.055 11.227 1 95.5 137 THR B O 1
ATOM 2993 N N . ASP B 1 138 ? -20.578 12.086 11.227 1 95.38 138 ASP B N 1
ATOM 2994 C CA . ASP B 1 138 ? -21.344 12.641 10.109 1 95.38 138 ASP B CA 1
ATOM 2995 C C . ASP B 1 138 ? -20.422 13.227 9.055 1 95.38 138 ASP B C 1
ATOM 2997 O O . ASP B 1 138 ? -19.766 14.25 9.289 1 95.38 138 ASP B O 1
ATOM 3001 N N . ARG B 1 139 ? -20.406 12.602 7.938 1 92.38 139 ARG B N 1
ATOM 3002 C CA . ARG B 1 139 ? -19.484 12.977 6.867 1 92.38 139 ARG B CA 1
ATOM 3003 C C . ARG B 1 139 ? -19.719 14.422 6.43 1 92.38 139 ARG B C 1
ATOM 3005 O O . ARG B 1 139 ? -18.812 15.07 5.91 1 92.38 139 ARG B O 1
ATOM 3012 N N . ASN B 1 140 ? -20.891 14.93 6.555 1 94.31 140 ASN B N 1
ATOM 3013 C CA . ASN B 1 140 ? -21.25 16.281 6.133 1 94.31 140 ASN B CA 1
ATOM 3014 C C . ASN B 1 140 ? -20.953 17.312 7.227 1 94.31 140 ASN B C 1
ATOM 3016 O O . ASN B 1 140 ? -21.094 18.516 7.008 1 94.31 140 ASN B O 1
ATOM 3020 N N . ALA B 1 141 ? -20.562 16.812 8.344 1 96.19 141 ALA B N 1
ATOM 3021 C CA . ALA B 1 141 ? -20.25 17.688 9.469 1 96.19 141 ALA B CA 1
ATOM 3022 C C . ALA B 1 141 ? -18.984 17.219 10.195 1 96.19 141 ALA B C 1
ATOM 3024 O O . ALA B 1 141 ? -19.016 16.953 11.398 1 96.19 141 ALA B O 1
ATOM 3025 N N . VAL B 1 142 ? -17.922 17.219 9.508 1 97.62 142 VAL B N 1
ATOM 3026 C CA . VAL B 1 142 ? -16.641 16.812 10.07 1 97.62 142 VAL B CA 1
ATOM 3027 C C . VAL B 1 142 ? -16.172 17.844 11.094 1 97.62 142 VAL B C 1
ATOM 3029 O O . VAL B 1 142 ? -16.172 19.031 10.812 1 97.62 142 VAL B O 1
ATOM 3032 N N . PRO B 1 143 ? -15.852 17.422 12.281 1 98.31 143 PRO B N 1
ATOM 3033 C CA . PRO B 1 143 ? -15.383 18.391 13.289 1 98.31 143 PRO B CA 1
ATOM 3034 C C . PRO B 1 143 ? -13.93 18.797 13.078 1 98.31 143 PRO B C 1
ATOM 3036 O O . PRO B 1 143 ? -13.086 18.562 13.945 1 98.31 143 PRO B O 1
ATOM 3039 N N . TRP B 1 144 ? -13.68 19.547 12.039 1 98.56 144 TRP B N 1
ATOM 3040 C CA . TRP B 1 144 ? -12.336 19.969 11.664 1 98.56 144 TRP B CA 1
ATOM 3041 C C . TRP B 1 144 ? -11.688 20.766 12.781 1 98.56 144 TRP B C 1
ATOM 3043 O O . TRP B 1 144 ? -10.461 20.781 12.922 1 98.56 144 TRP B O 1
ATOM 3053 N N . ASP B 1 145 ? -12.508 21.391 13.586 1 98.56 145 ASP B N 1
ATOM 3054 C CA . ASP B 1 145 ? -12.008 22.266 14.648 1 98.56 145 ASP B CA 1
ATOM 3055 C C . ASP B 1 145 ? -11.219 21.469 15.688 1 98.56 145 ASP B C 1
ATOM 3057 O O . ASP B 1 145 ? -10.305 22 16.312 1 98.56 145 ASP B O 1
ATOM 3061 N N . THR B 1 146 ? -11.594 20.219 15.859 1 98.81 146 THR B N 1
ATOM 3062 C CA . THR B 1 146 ? -10.875 19.391 16.812 1 98.81 146 THR B CA 1
ATOM 3063 C C . THR B 1 146 ? -9.406 19.234 16.406 1 98.81 146 THR B C 1
ATOM 3065 O O . THR B 1 146 ? -8.508 19.562 17.172 1 98.81 146 THR B O 1
ATOM 3068 N N . ALA B 1 147 ? -9.172 18.828 15.188 1 98.88 147 ALA B N 1
ATOM 3069 C CA . ALA B 1 147 ? -7.801 18.719 14.688 1 98.88 147 ALA B CA 1
ATOM 3070 C C . ALA B 1 147 ? -7.113 20.094 14.68 1 98.88 147 ALA B C 1
ATOM 3072 O O . ALA B 1 147 ? -5.957 20.219 15.086 1 98.88 147 ALA B O 1
ATOM 3073 N N . ARG B 1 148 ? -7.812 21.094 14.227 1 98.75 148 ARG B N 1
ATOM 3074 C CA . ARG B 1 148 ? -7.242 22.438 14.141 1 98.75 148 ARG B CA 1
ATOM 3075 C C . ARG B 1 148 ? -6.734 22.906 15.5 1 98.75 148 ARG B C 1
ATOM 3077 O O . ARG B 1 148 ? -5.641 23.453 15.609 1 98.75 148 ARG B O 1
ATOM 3084 N N . ALA B 1 149 ? -7.504 22.672 16.469 1 98.75 149 ALA B N 1
ATOM 3085 C CA . ALA B 1 149 ? -7.215 23.172 17.812 1 98.75 149 ALA B CA 1
ATOM 3086 C C . ALA B 1 149 ? -6.117 22.359 18.484 1 98.75 149 ALA B C 1
ATOM 3088 O O . ALA B 1 149 ? -5.27 22.891 19.188 1 98.75 149 ALA B O 1
ATOM 3089 N N . LEU B 1 150 ? -6.102 21.047 18.266 1 98.88 150 LEU B N 1
ATOM 3090 C CA . LEU B 1 150 ? -5.273 20.172 19.094 1 98.88 150 LEU B CA 1
ATOM 3091 C C . LEU B 1 150 ? -3.967 19.828 18.375 1 98.88 150 LEU B C 1
ATOM 3093 O O . LEU B 1 150 ? -2.959 19.547 19.016 1 98.88 150 LEU B O 1
ATOM 3097 N N . ALA B 1 151 ? -3.924 19.859 17.031 1 98.88 151 ALA B N 1
ATOM 3098 C CA . ALA B 1 151 ? -2.805 19.344 16.266 1 98.88 151 ALA B CA 1
ATOM 3099 C C . ALA B 1 151 ? -1.512 20.078 16.594 1 98.88 151 ALA B C 1
ATOM 3101 O O . ALA B 1 151 ? -0.448 19.469 16.703 1 98.88 151 ALA B O 1
ATOM 3102 N N . PRO B 1 152 ? -1.535 21.453 16.719 1 98.62 152 PRO B N 1
ATOM 3103 C CA . PRO B 1 152 ? -0.273 22.125 17.016 1 98.62 152 PRO B CA 1
ATOM 3104 C C . PRO B 1 152 ? 0.41 21.578 18.266 1 98.62 152 PRO B C 1
ATOM 3106 O O . PRO B 1 152 ? 1.605 21.281 18.234 1 98.62 152 PRO B O 1
ATOM 3109 N N . ASP B 1 153 ? -0.318 21.438 19.297 1 98.12 153 ASP B N 1
ATOM 3110 C CA . ASP B 1 153 ? 0.248 20.922 20.547 1 98.12 153 ASP B CA 1
ATOM 3111 C C . ASP B 1 153 ? 0.661 19.469 20.422 1 98.12 153 ASP B C 1
ATOM 3113 O O . ASP B 1 153 ? 1.704 19.062 20.938 1 98.12 153 ASP B O 1
ATOM 3117 N N . VAL B 1 154 ? -0.169 18.641 19.781 1 98.56 154 VAL B N 1
ATOM 3118 C CA . VAL B 1 154 ? 0.143 17.219 19.578 1 98.56 154 VAL B CA 1
ATOM 3119 C C . VAL B 1 154 ? 1.465 17.094 18.828 1 98.56 154 VAL B C 1
ATOM 3121 O O . VAL B 1 154 ? 2.35 16.344 19.234 1 98.56 154 VAL B O 1
ATOM 3124 N N . ILE B 1 155 ? 1.643 17.875 17.766 1 98.69 155 ILE B N 1
ATOM 3125 C CA . ILE B 1 155 ? 2.848 17.812 16.953 1 98.69 155 ILE B CA 1
ATOM 3126 C C . ILE B 1 155 ? 4.055 18.25 17.766 1 98.69 155 ILE B C 1
ATOM 3128 O O . ILE B 1 155 ? 5.113 17.625 17.719 1 98.69 155 ILE B O 1
ATOM 3132 N N . ARG B 1 156 ? 3.936 19.344 18.531 1 98.06 156 ARG B N 1
ATOM 3133 C CA . ARG B 1 156 ? 5.027 19.797 19.391 1 98.06 156 ARG B CA 1
ATOM 3134 C C . ARG B 1 156 ? 5.469 18.703 20.359 1 98.06 156 ARG B C 1
ATOM 3136 O O . ARG B 1 156 ? 6.664 18.469 20.531 1 98.06 156 ARG B O 1
ATOM 3143 N N . ARG B 1 157 ? 4.5 18.062 20.969 1 97.94 157 ARG B N 1
ATOM 3144 C CA . ARG B 1 157 ? 4.797 17 21.938 1 97.94 157 ARG B CA 1
ATOM 3145 C C . ARG B 1 157 ? 5.492 15.82 21.266 1 97.94 157 ARG B C 1
ATOM 3147 O O . ARG B 1 157 ? 6.418 15.234 21.828 1 97.94 157 ARG B O 1
ATOM 3154 N N . LEU B 1 158 ? 5.02 15.445 20.125 1 98.31 158 LEU B N 1
ATOM 3155 C CA . LEU B 1 158 ? 5.621 14.336 19.391 1 98.31 158 LEU B CA 1
ATOM 3156 C C . LEU B 1 158 ? 7.059 14.664 19 1 98.31 158 LEU B C 1
ATOM 3158 O O . LEU B 1 158 ? 7.949 13.82 19.141 1 98.31 158 LEU B O 1
ATOM 3162 N N . VAL B 1 159 ? 7.289 15.852 18.516 1 97.25 159 VAL B N 1
ATOM 3163 C CA . VAL B 1 159 ? 8.625 16.266 18.094 1 97.25 159 VAL B CA 1
ATOM 3164 C C . VAL B 1 159 ? 9.555 16.297 19.297 1 97.25 159 VAL B C 1
ATOM 3166 O O . VAL B 1 159 ? 10.711 15.867 19.219 1 97.25 159 VAL B O 1
ATOM 3169 N N . ALA B 1 160 ? 9.062 16.812 20.375 1 96.5 160 ALA B N 1
ATOM 3170 C CA . ALA B 1 160 ? 9.859 16.859 21.594 1 96.5 160 ALA B CA 1
ATOM 3171 C C . ALA B 1 160 ? 10.227 15.445 22.062 1 96.5 160 ALA B C 1
ATOM 3173 O O . ALA B 1 160 ? 11.352 15.211 22.516 1 96.5 160 ALA B O 1
ATOM 3174 N N . ALA B 1 161 ? 9.305 14.5 22.016 1 96.56 161 ALA B N 1
ATOM 3175 C CA . ALA B 1 161 ? 9.555 13.117 22.406 1 96.56 161 ALA B CA 1
ATOM 3176 C C . ALA B 1 161 ? 10.547 12.445 21.469 1 96.56 161 ALA B C 1
ATOM 3178 O O . ALA B 1 161 ? 11.391 11.656 21.891 1 96.56 161 ALA B O 1
ATOM 3179 N N . GLY B 1 162 ? 10.461 12.789 20.234 1 94.75 162 GLY B N 1
ATOM 3180 C CA . GLY B 1 162 ? 11.289 12.172 19.219 1 94.75 162 GLY B CA 1
ATOM 3181 C C . GLY B 1 162 ? 10.867 10.758 18.875 1 94.75 162 GLY B C 1
ATOM 3182 O O . GLY B 1 162 ? 10.219 10.086 19.688 1 94.75 162 GLY B O 1
ATOM 3183 N N . TRP B 1 163 ? 11.18 10.336 17.672 1 92.25 163 TRP B N 1
ATOM 3184 C CA . TRP B 1 163 ? 10.961 8.945 17.297 1 92.25 163 TRP B CA 1
ATOM 3185 C C . TRP B 1 163 ? 11.992 8.5 16.266 1 92.25 163 TRP B C 1
ATOM 3187 O O . TRP B 1 163 ? 12.758 9.312 15.742 1 92.25 163 TRP B O 1
ATOM 3197 N N . ASP B 1 164 ? 12.031 7.195 16.016 1 92.88 164 ASP B N 1
ATOM 3198 C CA . ASP B 1 164 ? 13.008 6.578 15.125 1 92.88 164 ASP B CA 1
ATOM 3199 C C . ASP B 1 164 ? 12.758 6.977 13.672 1 92.88 164 ASP B C 1
ATOM 3201 O O . ASP B 1 164 ? 11.609 7.105 13.25 1 92.88 164 ASP B O 1
ATOM 3205 N N . SER B 1 165 ? 13.875 7.066 12.906 1 93.31 165 SER B N 1
ATOM 3206 C CA . SER B 1 165 ? 13.789 7.527 11.523 1 93.31 165 SER B CA 1
ATOM 3207 C C . SER B 1 165 ? 13.109 6.488 10.641 1 93.31 165 SER B C 1
ATOM 3209 O O . SER B 1 165 ? 12.695 6.797 9.516 1 93.31 165 SER B O 1
ATOM 3211 N N . ASP B 1 166 ? 13 5.281 11.062 1 95.31 166 ASP B N 1
ATOM 3212 C CA . ASP B 1 166 ? 12.391 4.238 10.25 1 95.31 166 ASP B CA 1
ATOM 3213 C C . ASP B 1 166 ? 10.938 4.012 10.641 1 95.31 166 ASP B C 1
ATOM 3215 O O . ASP B 1 166 ? 10.398 2.918 10.461 1 95.31 166 ASP B O 1
ATOM 3219 N N . ALA B 1 167 ? 10.344 5.031 11.258 1 97.94 167 ALA B N 1
ATOM 3220 C CA . ALA B 1 167 ? 8.914 5.039 11.562 1 97.94 167 ALA B CA 1
ATOM 3221 C C . ALA B 1 167 ? 8.266 6.355 11.141 1 97.94 167 ALA B C 1
ATOM 3223 O O . ALA B 1 167 ? 8.93 7.395 11.109 1 97.94 167 ALA B O 1
ATOM 3224 N N . CYS B 1 168 ? 7.082 6.293 10.797 1 98.12 168 CYS B N 1
ATOM 3225 C CA . CYS B 1 168 ? 6.242 7.48 10.695 1 98.12 168 CYS B CA 1
ATOM 3226 C C . CYS B 1 168 ? 5.094 7.422 11.695 1 98.12 168 CYS B C 1
ATOM 3228 O O . CYS B 1 168 ? 4.832 6.375 12.281 1 98.12 168 CYS B O 1
ATOM 3230 N N . LEU B 1 169 ? 4.496 8.531 11.961 1 98.88 169 LEU B N 1
ATOM 3231 C CA . LEU B 1 169 ? 3.443 8.586 12.969 1 98.88 169 LEU B CA 1
ATOM 3232 C C . LEU B 1 169 ? 2.078 8.781 12.32 1 98.88 169 LEU B C 1
ATOM 3234 O O . LEU B 1 169 ? 1.918 9.648 11.453 1 98.88 169 LEU B O 1
ATOM 3238 N N . ASN B 1 170 ? 1.186 7.91 12.672 1 98.94 170 ASN B N 1
ATOM 3239 C CA . ASN B 1 170 ? -0.221 8.008 12.297 1 98.94 170 ASN B CA 1
ATOM 3240 C C . ASN B 1 170 ? -1.063 8.586 13.43 1 98.94 170 ASN B C 1
ATOM 3242 O O . ASN B 1 170 ? -1.259 7.941 14.461 1 98.94 170 ASN B O 1
ATOM 3246 N N . VAL B 1 171 ? -1.587 9.773 13.219 1 98.94 171 VAL B N 1
ATOM 3247 C CA . VAL B 1 171 ? -2.342 10.469 14.258 1 98.94 171 VAL B CA 1
ATOM 3248 C C . VAL B 1 171 ? -3.812 10.562 13.852 1 98.94 171 VAL B C 1
ATOM 3250 O O . VAL B 1 171 ? -4.133 11 12.742 1 98.94 171 VAL B O 1
ATOM 3253 N N . ASN B 1 172 ? -4.711 10.172 14.719 1 98.94 172 ASN B N 1
ATOM 3254 C CA . ASN B 1 172 ? -6.152 10.258 14.516 1 98.94 172 ASN B CA 1
ATOM 3255 C C . ASN B 1 172 ? -6.824 11.07 15.617 1 98.94 172 ASN B C 1
ATOM 3257 O O . ASN B 1 172 ? -6.66 10.781 16.797 1 98.94 172 ASN B O 1
ATOM 3261 N N . PHE B 1 173 ? -7.543 12.062 15.242 1 98.94 173 PHE B N 1
ATOM 3262 C CA . PHE B 1 173 ? -8.336 12.859 16.172 1 98.94 173 PHE B CA 1
ATOM 3263 C C . PHE B 1 173 ? -9.75 12.305 16.297 1 98.94 173 PHE B C 1
ATOM 3265 O O . PHE B 1 173 ? -10.375 11.961 15.281 1 98.94 173 PHE B O 1
ATOM 3272 N N . PRO B 1 174 ? -10.32 12.18 17.516 1 98.81 174 PRO B N 1
ATOM 3273 C CA . PRO B 1 174 ? -11.648 11.609 17.703 1 98.81 174 PRO B CA 1
ATOM 3274 C C . PRO B 1 174 ? -12.766 12.523 17.219 1 98.81 174 PRO B C 1
ATOM 3276 O O . PRO B 1 174 ? -12.562 13.727 17.062 1 98.81 174 PRO B O 1
ATOM 3279 N N . PRO B 1 175 ? -13.922 11.953 16.922 1 98.31 175 PRO B N 1
ATOM 3280 C CA . PRO B 1 175 ? -15.062 12.727 16.422 1 98.31 175 PRO B CA 1
ATOM 3281 C C . PRO B 1 175 ? -15.836 13.422 17.531 1 98.31 175 PRO B C 1
ATOM 3283 O O . PRO B 1 175 ? -17.031 13.172 17.703 1 98.31 175 PRO B O 1
ATOM 3286 N N . ARG B 1 176 ? -15.219 14.305 18.172 1 97.56 176 ARG B N 1
ATOM 3287 C CA . ARG B 1 176 ? -15.828 15.102 19.234 1 97.56 176 ARG B CA 1
ATOM 3288 C C . ARG B 1 176 ? -15.18 16.484 19.328 1 97.56 176 ARG B C 1
ATOM 3290 O O . ARG B 1 176 ? -14.094 16.703 18.781 1 97.56 176 ARG B O 1
ATOM 3297 N N . PRO B 1 177 ? -15.859 17.422 20 1 98 177 PRO B N 1
ATOM 3298 C CA . PRO B 1 177 ? -15.266 18.734 20.172 1 98 177 PRO B CA 1
ATOM 3299 C C . PRO B 1 177 ? -13.945 18.703 20.938 1 98 177 PRO B C 1
ATOM 3301 O O . PRO B 1 177 ? -13.781 17.875 21.844 1 98 177 PRO B O 1
ATOM 3304 N N . ALA B 1 178 ? -13.07 19.625 20.609 1 98.56 178 ALA B N 1
ATOM 3305 C CA . ALA B 1 178 ? -11.727 19.656 21.172 1 98.56 178 ALA B CA 1
ATOM 3306 C C . ALA B 1 178 ? -11.789 19.609 22.703 1 98.56 178 ALA B C 1
ATOM 3308 O O . ALA B 1 178 ? -10.977 18.938 23.344 1 98.56 178 ALA B O 1
ATOM 3309 N N . GLN B 1 179 ? -12.766 20.312 23.281 1 98.12 179 GLN B N 1
ATOM 3310 C CA . GLN B 1 179 ? -12.859 20.422 24.734 1 98.12 179 GLN B CA 1
ATOM 3311 C C . GLN B 1 179 ? -13.25 19.094 25.359 1 98.12 179 GLN B C 1
ATOM 3313 O O . GLN B 1 179 ? -13.078 18.891 26.562 1 98.12 179 GLN B O 1
ATOM 3318 N N . ASP B 1 180 ? -13.82 18.172 24.547 1 98.38 180 ASP B N 1
ATOM 3319 C CA . ASP B 1 180 ? -14.289 16.891 25.062 1 98.38 180 ASP B CA 1
ATOM 3320 C C . ASP B 1 180 ? -13.242 15.789 24.859 1 98.38 180 ASP B C 1
ATOM 3322 O O . ASP B 1 180 ? -13.461 14.641 25.234 1 98.38 180 ASP B O 1
ATOM 3326 N N . VAL B 1 181 ? -12.156 16.109 24.219 1 98.69 181 VAL B N 1
ATOM 3327 C CA . VAL B 1 181 ? -11.086 15.148 24 1 98.69 181 VAL B CA 1
ATOM 3328 C C . VAL B 1 181 ? -10.336 14.898 25.297 1 98.69 181 VAL B C 1
ATOM 3330 O O . VAL B 1 181 ? -10.008 15.836 26.031 1 98.69 181 VAL B O 1
ATOM 3333 N N . ARG B 1 182 ? -10.047 13.648 25.594 1 98.31 182 ARG B N 1
ATOM 3334 C CA . ARG B 1 182 ? -9.578 13.227 26.922 1 98.31 182 ARG B CA 1
ATOM 3335 C C . ARG B 1 182 ? -8.055 13.336 27.016 1 98.31 182 ARG B C 1
ATOM 3337 O O . ARG B 1 182 ? -7.504 13.344 28.109 1 98.31 182 ARG B O 1
ATOM 3344 N N . GLY B 1 183 ? -7.395 13.438 25.922 1 98.06 183 GLY B N 1
ATOM 3345 C CA . GLY B 1 183 ? -5.938 13.477 25.906 1 98.06 183 GLY B CA 1
ATOM 3346 C C . GLY B 1 183 ? -5.344 12.75 24.719 1 98.06 183 GLY B C 1
ATOM 3347 O O . GLY B 1 183 ? -6.004 12.578 23.688 1 98.06 183 GLY B O 1
ATOM 3348 N N . LEU B 1 184 ? -4.098 12.516 24.828 1 98.31 184 LEU B N 1
ATOM 3349 C CA . LEU B 1 184 ? -3.318 11.82 23.797 1 98.31 184 LEU B CA 1
ATOM 3350 C C . LEU B 1 184 ? -2.93 10.422 24.281 1 98.31 184 LEU B C 1
ATOM 3352 O O . LEU B 1 184 ? -2.541 10.234 25.438 1 98.31 184 LEU B O 1
ATOM 3356 N N . LYS B 1 185 ? -3.139 9.453 23.469 1 98.38 185 LYS B N 1
ATOM 3357 C CA . LYS B 1 185 ? -2.744 8.078 23.766 1 98.38 185 LYS B CA 1
ATOM 3358 C C . LYS B 1 185 ? -1.894 7.496 22.641 1 98.38 185 LYS B C 1
ATOM 3360 O O . LYS B 1 185 ? -2.25 7.609 21.469 1 98.38 185 LYS B O 1
ATOM 3365 N N . VAL B 1 186 ? -0.716 6.895 23.016 1 98.69 186 VAL B N 1
ATOM 3366 C CA . VAL B 1 186 ? 0.11 6.164 22.062 1 98.69 186 VAL B CA 1
ATOM 3367 C C . VAL B 1 186 ? -0.414 4.738 21.906 1 98.69 186 VAL B C 1
ATOM 3369 O O . VAL B 1 186 ? -0.599 4.027 22.906 1 98.69 186 VAL B O 1
ATOM 3372 N N . THR B 1 187 ? -0.688 4.348 20.703 1 98.75 187 THR B N 1
ATOM 3373 C CA . THR B 1 187 ? -1.41 3.109 20.438 1 98.75 187 THR B CA 1
ATOM 3374 C C . THR B 1 187 ? -0.625 2.219 19.484 1 98.75 187 THR B C 1
ATOM 3376 O O . THR B 1 187 ? 0.317 2.676 18.828 1 98.75 187 THR B O 1
ATOM 3379 N N . ASN B 1 188 ? -0.937 0.905 19.516 1 98.56 188 ASN B N 1
ATOM 3380 C CA . ASN B 1 188 ? -0.547 0.007 18.438 1 98.56 188 ASN B CA 1
ATOM 3381 C C . ASN B 1 188 ? -1.598 -0.028 17.328 1 98.56 188 ASN B C 1
ATOM 3383 O O . ASN B 1 188 ? -2.73 0.413 17.531 1 98.56 188 ASN B O 1
ATOM 3387 N N . GLN B 1 189 ? -1.179 -0.504 16.156 1 98.62 189 GLN B N 1
ATOM 3388 C CA . GLN B 1 189 ? -2.137 -0.711 15.07 1 98.62 189 GLN B CA 1
ATOM 3389 C C . GLN B 1 189 ? -3.047 -1.9 15.367 1 98.62 189 GLN B C 1
ATOM 3391 O O . GLN B 1 189 ? -2.568 -3 15.648 1 98.62 189 GLN B O 1
ATOM 3396 N N . GLY B 1 190 ? -4.34 -1.735 15.328 1 97.94 190 GLY B N 1
ATOM 3397 C CA . GLY B 1 190 ? -5.316 -2.803 15.477 1 97.94 190 GLY B CA 1
ATOM 3398 C C . GLY B 1 190 ? -5.84 -3.322 14.156 1 97.94 190 GLY B C 1
ATOM 3399 O O . GLY B 1 190 ? -5.164 -3.219 13.125 1 97.94 190 GLY B O 1
ATOM 3400 N N . ALA B 1 191 ? -7.012 -3.979 14.242 1 96.19 191 ALA B N 1
ATOM 3401 C CA . ALA B 1 191 ? -7.684 -4.477 13.047 1 96.19 191 ALA B CA 1
ATOM 3402 C C . ALA B 1 191 ? -8.461 -3.359 12.352 1 96.19 191 ALA B C 1
ATOM 3404 O O . ALA B 1 191 ? -8.547 -3.328 11.117 1 96.19 191 ALA B O 1
ATOM 3405 N N . GLY B 1 192 ? -8.938 -2.418 13.172 1 97 192 GLY B N 1
ATOM 3406 C CA . GLY B 1 192 ? -9.773 -1.354 12.641 1 97 192 GLY B CA 1
ATOM 3407 C C . GLY B 1 192 ? -11.164 -1.822 12.258 1 97 192 GLY B C 1
ATOM 3408 O O . GLY B 1 192 ? -11.703 -2.754 12.859 1 97 192 GLY B O 1
ATOM 3409 N N . THR B 1 193 ? -11.805 -1.066 11.32 1 95.62 193 THR B N 1
ATOM 3410 C CA . THR B 1 193 ? -13.203 -1.349 11 1 95.62 193 THR B CA 1
ATOM 3411 C C . THR B 1 193 ? -13.328 -1.892 9.578 1 95.62 193 THR B C 1
ATOM 3413 O O . THR B 1 193 ? -14.383 -2.395 9.195 1 95.62 193 THR B O 1
ATOM 3416 N N . LEU B 1 194 ? -12.305 -1.841 8.812 1 94.75 194 LEU B N 1
ATOM 3417 C CA . LEU B 1 194 ? -12.352 -2.295 7.426 1 94.75 194 LEU B CA 1
ATOM 3418 C C . LEU B 1 194 ? -12.516 -3.811 7.359 1 94.75 194 LEU B C 1
ATOM 3420 O O . LEU B 1 194 ? -11.695 -4.551 7.91 1 94.75 194 LEU B O 1
ATOM 3424 N N . GLN B 1 195 ? -13.57 -4.344 6.66 1 89.69 195 GLN B N 1
ATOM 3425 C CA . GLN B 1 195 ? -13.844 -5.777 6.656 1 89.69 195 GLN B CA 1
ATOM 3426 C C . GLN B 1 195 ? -13.898 -6.324 5.234 1 89.69 195 GLN B C 1
ATOM 3428 O O . GLN B 1 195 ? -13.969 -7.539 5.031 1 89.69 195 GLN B O 1
ATOM 3433 N N . GLY B 1 196 ? -13.75 -5.52 4.238 1 92.56 196 GLY B N 1
ATOM 3434 C CA . GLY B 1 196 ? -13.781 -6.059 2.887 1 92.56 196 GLY B CA 1
ATOM 3435 C C . GLY B 1 196 ? -14.062 -5 1.833 1 92.56 196 GLY B C 1
ATOM 3436 O O . GLY B 1 196 ? -13.805 -3.816 2.051 1 92.56 196 GLY B O 1
ATOM 3437 N N . VAL B 1 197 ? -14.453 -5.566 0.63 1 94.12 197 VAL B N 1
ATOM 3438 C CA . VAL B 1 197 ? -14.758 -4.719 -0.517 1 94.12 197 VAL B CA 1
ATOM 3439 C C . VAL B 1 197 ? -16.094 -5.133 -1.12 1 94.12 197 VAL B C 1
ATOM 3441 O O . VAL B 1 197 ? -16.375 -6.324 -1.271 1 94.12 197 VAL B O 1
ATOM 3444 N N . GLU B 1 198 ? -16.906 -4.215 -1.36 1 94.81 198 GLU B N 1
ATOM 3445 C CA . GLU B 1 198 ? -18.188 -4.426 -2.031 1 94.81 198 GLU B CA 1
ATOM 3446 C C . GLU B 1 198 ? -18.141 -3.941 -3.477 1 94.81 198 GLU B C 1
ATOM 3448 O O . GLU B 1 198 ? -17.422 -2.998 -3.797 1 94.81 198 GLU B O 1
ATOM 3453 N N . ILE B 1 199 ? -18.938 -4.609 -4.309 1 95.88 199 ILE B N 1
ATOM 3454 C CA . ILE B 1 199 ? -19.031 -4.25 -5.719 1 95.88 199 ILE B CA 1
ATOM 3455 C C . ILE B 1 199 ? -20.453 -3.836 -6.059 1 95.88 199 ILE B C 1
ATOM 3457 O O . ILE B 1 199 ? -21.422 -4.535 -5.715 1 95.88 199 ILE B O 1
ATOM 3461 N N . VAL B 1 200 ? -20.578 -2.699 -6.629 1 95.88 200 VAL B N 1
ATOM 3462 C CA . VAL B 1 200 ? -21.844 -2.25 -7.184 1 95.88 200 VAL B CA 1
ATOM 3463 C C . VAL B 1 200 ? -21.734 -2.17 -8.703 1 95.88 200 VAL B C 1
ATOM 3465 O O . VAL B 1 200 ? -20.891 -1.451 -9.242 1 95.88 200 VAL B O 1
ATOM 3468 N N . SER B 1 201 ? -22.672 -2.906 -9.375 1 96.06 201 SER B N 1
ATOM 3469 C CA . SER B 1 201 ? -22.609 -2.982 -10.828 1 96.06 201 SER B CA 1
ATOM 3470 C C . SER B 1 201 ? -23.734 -2.205 -11.477 1 96.06 201 SER B C 1
ATOM 3472 O O . SER B 1 201 ? -24.781 -1.986 -10.859 1 96.06 201 SER B O 1
ATOM 3474 N N . GLY B 1 202 ? -23.422 -1.72 -12.617 1 95.69 202 GLY B N 1
ATOM 3475 C CA . GLY B 1 202 ? -24.391 -1.056 -13.461 1 95.69 202 GLY B CA 1
ATOM 3476 C C . GLY B 1 202 ? -24.062 -1.122 -14.938 1 95.69 202 GLY B C 1
ATOM 3477 O O . GLY B 1 202 ? -23.141 -1.849 -15.336 1 95.69 202 GLY B O 1
ATOM 3478 N N . ARG B 1 203 ? -24.953 -0.577 -15.781 1 96.25 203 ARG B N 1
ATOM 3479 C CA . ARG B 1 203 ? -24.734 -0.455 -17.219 1 96.25 203 ARG B CA 1
ATOM 3480 C C . ARG B 1 203 ? -24.797 1.004 -17.656 1 96.25 203 ARG B C 1
ATOM 3482 O O . ARG B 1 203 ? -25.625 1.777 -17.156 1 96.25 203 ARG B O 1
ATOM 3489 N N . ASP B 1 204 ? -23.922 1.282 -18.484 1 94.75 204 ASP B N 1
ATOM 3490 C CA . ASP B 1 204 ? -23.906 2.658 -18.969 1 94.75 204 ASP B CA 1
ATOM 3491 C C . ASP B 1 204 ? -24.891 2.855 -20.109 1 94.75 204 ASP B C 1
ATOM 3493 O O . ASP B 1 204 ? -25.609 1.919 -20.5 1 94.75 204 ASP B O 1
ATOM 3497 N N . PRO B 1 205 ? -25 4.215 -20.656 1 95.25 205 PRO B N 1
ATOM 3498 C CA . PRO B 1 205 ? -25.984 4.48 -21.703 1 95.25 205 PRO B CA 1
ATOM 3499 C C . PRO B 1 205 ? -25.75 3.656 -22.969 1 95.25 205 PRO B C 1
ATOM 3501 O O . PRO B 1 205 ? -26.656 3.494 -23.781 1 95.25 205 PRO B O 1
ATOM 3504 N N . ARG B 1 206 ? -24.641 3.141 -23.281 1 96.06 206 ARG B N 1
ATOM 3505 C CA . ARG B 1 206 ? -24.328 2.285 -24.422 1 96.06 206 ARG B CA 1
ATOM 3506 C C . ARG B 1 206 ? -24.531 0.813 -24.062 1 96.06 206 ARG B C 1
ATOM 3508 O O . ARG B 1 206 ? -24.078 -0.07 -24.797 1 96.06 206 ARG B O 1
ATOM 3515 N N . ASP B 1 207 ? -24.969 0.551 -22.938 1 95.25 207 ASP B N 1
ATOM 3516 C CA . ASP B 1 207 ? -25.312 -0.775 -22.438 1 95.25 207 ASP B CA 1
ATOM 3517 C C . ASP B 1 207 ? -24.062 -1.585 -22.109 1 95.25 207 ASP B C 1
ATOM 3519 O O . ASP B 1 207 ? -24.047 -2.809 -22.266 1 95.25 207 ASP B O 1
ATOM 3523 N N . ILE B 1 208 ? -23.078 -0.938 -21.734 1 94.56 208 ILE B N 1
ATOM 3524 C CA . ILE B 1 208 ? -21.844 -1.594 -21.344 1 94.56 208 ILE B CA 1
ATOM 3525 C C . ILE B 1 208 ? -21.766 -1.665 -19.812 1 94.56 208 ILE B C 1
ATOM 3527 O O . ILE B 1 208 ? -21.969 -0.662 -19.125 1 94.56 208 ILE B O 1
ATOM 3531 N N . GLU B 1 209 ? -21.406 -2.785 -19.359 1 95.31 209 GLU B N 1
ATOM 3532 C CA . GLU B 1 209 ? -21.344 -3.037 -17.922 1 95.31 209 GLU B CA 1
ATOM 3533 C C . GLU B 1 209 ? -20.172 -2.303 -17.266 1 95.31 209 GLU B C 1
ATOM 3535 O O . GLU B 1 209 ? -19.094 -2.209 -17.859 1 95.31 209 GLU B O 1
ATOM 3540 N N . TYR B 1 210 ? -20.375 -1.711 -16.047 1 96.44 210 TYR B N 1
ATOM 3541 C CA . TYR B 1 210 ? -19.312 -1.127 -15.227 1 96.44 210 TYR B CA 1
ATOM 3542 C C . TYR B 1 210 ? -19.5 -1.515 -13.766 1 96.44 210 TYR B C 1
ATOM 3544 O O . TYR B 1 210 ? -20.578 -1.947 -13.359 1 96.44 210 TYR B O 1
ATOM 3552 N N . HIS B 1 211 ? -18.391 -1.417 -12.984 1 97.44 211 HIS B N 1
ATOM 3553 C CA . HIS B 1 211 ? -18.391 -1.878 -11.602 1 97.44 211 HIS B CA 1
ATOM 3554 C C . HIS B 1 211 ? -17.719 -0.863 -10.688 1 97.44 211 HIS B C 1
ATOM 3556 O O . HIS B 1 211 ? -16.594 -0.431 -10.953 1 97.44 211 HIS B O 1
ATOM 3562 N N . TRP B 1 212 ? -18.391 -0.503 -9.609 1 97 212 TRP B N 1
ATOM 3563 C CA . TRP B 1 212 ? -17.828 0.365 -8.578 1 97 212 TRP B CA 1
ATOM 3564 C C . TRP B 1 212 ? -17.375 -0.447 -7.371 1 97 212 TRP B C 1
ATOM 3566 O O . TRP B 1 212 ? -18.062 -1.376 -6.945 1 97 212 TRP B O 1
ATOM 3576 N N . LEU B 1 213 ? -16.203 -0.075 -6.91 1 96.62 213 LEU B N 1
ATOM 3577 C CA . LEU B 1 213 ? -15.734 -0.658 -5.66 1 96.62 213 LEU B CA 1
ATOM 3578 C C . LEU B 1 213 ? -16.062 0.256 -4.48 1 96.62 213 LEU B C 1
ATOM 3580 O O . LEU B 1 213 ? -15.945 1.479 -4.594 1 96.62 213 LEU B O 1
ATOM 3584 N N . LYS B 1 214 ? -16.375 -0.386 -3.41 1 93.81 214 LYS B N 1
ATOM 3585 C CA . LYS B 1 214 ? -16.578 0.312 -2.145 1 93.81 214 LYS B CA 1
ATOM 3586 C C . LYS B 1 214 ? -15.969 -0.458 -0.98 1 93.81 214 LYS B C 1
ATOM 3588 O O . LYS B 1 214 ? -16.125 -1.678 -0.884 1 93.81 214 LYS B O 1
ATOM 3593 N N . LEU B 1 215 ? -15.219 0.282 -0.161 1 93.56 215 LEU B N 1
ATOM 3594 C CA . LEU B 1 215 ? -14.703 -0.344 1.052 1 93.56 215 LEU B CA 1
ATOM 3595 C C . LEU B 1 215 ? -15.828 -0.606 2.047 1 93.56 215 LEU B C 1
ATOM 3597 O O . LEU B 1 215 ? -16.672 0.261 2.275 1 93.56 215 LEU B O 1
ATOM 3601 N N . ALA B 1 216 ? -15.828 -1.8 2.527 1 94.38 216 ALA B N 1
ATOM 3602 C CA . ALA B 1 216 ? -16.844 -2.193 3.504 1 94.38 216 ALA B CA 1
ATOM 3603 C C . ALA B 1 216 ? -16.297 -2.105 4.926 1 94.38 216 ALA B C 1
ATOM 3605 O O . ALA B 1 216 ? -15.219 -2.631 5.219 1 94.38 216 ALA B O 1
ATOM 3606 N N . ARG B 1 217 ? -17.047 -1.419 5.793 1 93.5 217 ARG B N 1
ATOM 3607 C CA . ARG B 1 217 ? -16.641 -1.213 7.18 1 93.5 217 ARG B CA 1
ATOM 3608 C C . ARG B 1 217 ? -17.719 -1.693 8.141 1 93.5 217 ARG B C 1
ATOM 3610 O O . ARG B 1 217 ? -18.922 -1.566 7.859 1 93.5 217 ARG B O 1
ATOM 3617 N N . SER B 1 218 ? -17.266 -2.283 9.195 1 92.19 218 SER B N 1
ATOM 3618 C CA . SER B 1 218 ? -18.156 -2.691 10.273 1 92.19 218 SER B CA 1
ATOM 3619 C C . SER B 1 218 ? -17.406 -2.775 11.609 1 92.19 218 SER B C 1
ATOM 3621 O O . SER B 1 218 ? -16.203 -3.064 11.633 1 92.19 218 SER B O 1
ATOM 3623 N N . PRO B 1 219 ? -18.172 -2.447 12.641 1 90.12 219 PRO B N 1
ATOM 3624 C CA . PRO B 1 219 ? -17.516 -2.598 13.945 1 90.12 219 PRO B CA 1
ATOM 3625 C C . PRO B 1 219 ? -17.031 -4.023 14.203 1 90.12 219 PRO B C 1
ATOM 3627 O O . PRO B 1 219 ? -17.672 -4.984 13.773 1 90.12 219 PRO B O 1
ATOM 3630 N N . ARG B 1 220 ? -15.906 -4.133 14.867 1 90.94 220 ARG B N 1
ATOM 3631 C CA . ARG B 1 220 ? -15.375 -5.418 15.305 1 90.94 220 ARG B CA 1
ATOM 3632 C C . ARG B 1 220 ? -14.5 -5.258 16.547 1 90.94 220 ARG B C 1
ATOM 3634 O O . ARG B 1 220 ? -14.07 -4.148 16.859 1 90.94 220 ARG B O 1
ATOM 3641 N N . ASP B 1 221 ? -14.359 -6.375 17.234 1 92.56 221 ASP B N 1
ATOM 3642 C CA . ASP B 1 221 ? -13.453 -6.363 18.375 1 92.56 221 ASP B CA 1
ATOM 3643 C C . ASP B 1 221 ? -12.031 -6.016 17.938 1 92.56 221 ASP B C 1
ATOM 3645 O O . ASP B 1 221 ? -11.594 -6.402 16.844 1 92.56 221 ASP B O 1
ATOM 3649 N N . ASP B 1 222 ? -11.352 -5.227 18.828 1 96.12 222 ASP B N 1
ATOM 3650 C CA . ASP B 1 222 ? -9.984 -4.801 18.547 1 96.12 222 ASP B CA 1
ATOM 3651 C C . ASP B 1 222 ? -9.125 -4.844 19.812 1 96.12 222 ASP B C 1
ATOM 3653 O O . ASP B 1 222 ? -9.648 -4.965 20.922 1 96.12 222 ASP B O 1
ATOM 3657 N N . ASP B 1 223 ? -7.832 -4.844 19.594 1 96 223 ASP B N 1
ATOM 3658 C CA . ASP B 1 223 ? -6.918 -4.766 20.734 1 96 223 ASP B CA 1
ATOM 3659 C C . ASP B 1 223 ? -7.254 -3.574 21.625 1 96 223 ASP B C 1
ATOM 3661 O O . ASP B 1 223 ? -7.574 -2.49 21.141 1 96 223 ASP B O 1
ATOM 3665 N N . ALA B 1 224 ? -7.195 -3.73 22.922 1 97.06 224 ALA B N 1
ATOM 3666 C CA . ALA B 1 224 ? -7.555 -2.686 23.875 1 97.06 224 ALA B CA 1
ATOM 3667 C C . ALA B 1 224 ? -6.68 -1.449 23.688 1 97.06 224 ALA B C 1
ATOM 3669 O O . ALA B 1 224 ? -7.121 -0.326 23.938 1 97.06 224 ALA B O 1
ATOM 3670 N N . ASP B 1 225 ? -5.457 -1.594 23.172 1 97.38 225 ASP B N 1
ATOM 3671 C CA . ASP B 1 225 ? -4.527 -0.479 23.016 1 97.38 225 ASP B CA 1
ATOM 3672 C C . ASP B 1 225 ? -4.469 -0.009 21.578 1 97.38 225 ASP B C 1
ATOM 3674 O O . ASP B 1 225 ? -3.535 0.694 21.172 1 97.38 225 ASP B O 1
ATOM 3678 N N . SER B 1 226 ? -5.441 -0.402 20.797 1 98.44 226 SER B N 1
ATOM 3679 C CA . SER B 1 226 ? -5.469 -0.041 19.375 1 98.44 226 SER B CA 1
ATOM 3680 C C . SER B 1 226 ? -6.004 1.374 19.188 1 98.44 226 SER B C 1
ATOM 3682 O O . SER B 1 226 ? -6.621 1.942 20.078 1 98.44 226 SER B O 1
ATOM 3684 N N . GLU B 1 227 ? -5.789 1.941 18 1 98.12 227 GLU B N 1
ATOM 3685 C CA . GLU B 1 227 ? -6.281 3.268 17.625 1 98.12 227 GLU B CA 1
ATOM 3686 C C . GLU B 1 227 ? -7.801 3.34 17.734 1 98.12 227 GLU B C 1
ATOM 3688 O O . GLU B 1 227 ? -8.352 4.336 18.203 1 98.12 227 GLU B O 1
ATOM 3693 N N . THR B 1 228 ? -8.406 2.264 17.25 1 98.12 228 THR B N 1
ATOM 3694 C CA . THR B 1 228 ? -9.867 2.252 17.172 1 98.12 228 THR B CA 1
ATOM 3695 C C . THR B 1 228 ? -10.477 2.402 18.562 1 98.12 228 THR B C 1
ATOM 3697 O O . THR B 1 228 ? -11.391 3.205 18.766 1 98.12 228 THR B O 1
ATOM 3700 N N . VAL B 1 229 ? -9.961 1.657 19.5 1 98.38 229 VAL B N 1
ATOM 3701 C CA . VAL B 1 229 ? -10.477 1.689 20.859 1 98.38 229 VAL B CA 1
ATOM 3702 C C . VAL B 1 229 ? -10.172 3.043 21.5 1 98.38 229 VAL B C 1
ATOM 3704 O O . VAL B 1 229 ? -11.055 3.668 22.094 1 98.38 229 VAL B O 1
ATOM 3707 N N . ALA B 1 230 ? -8.938 3.562 21.359 1 98.5 230 ALA B N 1
ATOM 3708 C CA . ALA B 1 230 ? -8.547 4.855 21.922 1 98.5 230 ALA B CA 1
ATOM 3709 C C . ALA B 1 230 ? -9.43 5.977 21.375 1 98.5 230 ALA B C 1
ATOM 3711 O O . ALA B 1 230 ? -9.898 6.828 22.125 1 98.5 230 ALA B O 1
ATOM 3712 N N . LEU B 1 231 ? -9.641 5.98 20.109 1 98.19 231 LEU B N 1
ATOM 3713 C CA . LEU B 1 231 ? -10.469 7.004 19.484 1 98.19 231 LEU B CA 1
ATOM 3714 C C . LEU B 1 231 ? -11.898 6.949 20.016 1 98.19 231 LEU B C 1
ATOM 3716 O O . LEU B 1 231 ? -12.508 7.988 20.266 1 98.19 231 LEU B O 1
ATOM 3720 N N . GLY B 1 232 ? -12.414 5.734 20.047 1 97.12 232 GLY B N 1
ATOM 3721 C CA . GLY B 1 232 ? -13.75 5.555 20.594 1 97.12 232 GLY B CA 1
ATOM 3722 C C . GLY B 1 232 ? -13.891 6.086 22 1 97.12 232 GLY B C 1
ATOM 3723 O O . GLY B 1 232 ? -14.953 6.594 22.375 1 97.12 232 GLY B O 1
ATOM 3724 N N . ASP B 1 233 ? -12.82 5.977 22.781 1 97.88 233 ASP B N 1
ATOM 3725 C CA . ASP B 1 233 ? -12.812 6.43 24.156 1 97.88 233 ASP B CA 1
ATOM 3726 C C . ASP B 1 233 ? -12.578 7.938 24.25 1 97.88 233 ASP B C 1
ATOM 3728 O O . ASP B 1 233 ? -12.594 8.516 25.328 1 97.88 233 ASP B O 1
ATOM 3732 N N . GLY B 1 234 ? -12.32 8.602 23.141 1 98.44 234 GLY B N 1
ATOM 3733 C CA . GLY B 1 234 ? -12.234 10.055 23.094 1 98.44 234 GLY B CA 1
ATOM 3734 C C . GLY B 1 234 ? -10.805 10.57 23.172 1 98.44 234 GLY B C 1
ATOM 3735 O O . GLY B 1 234 ? -10.578 11.727 23.531 1 98.44 234 GLY B O 1
ATOM 3736 N N . TYR B 1 235 ? -9.852 9.75 22.891 1 98.75 235 TYR B N 1
ATOM 3737 C CA . TYR B 1 235 ? -8.453 10.172 22.906 1 98.75 235 TYR B CA 1
ATOM 3738 C C . TYR B 1 235 ? -7.969 10.477 21.484 1 98.75 235 TYR B C 1
ATOM 3740 O O . TYR B 1 235 ? -8.492 9.922 20.516 1 98.75 235 TYR B O 1
ATOM 3748 N N . VAL B 1 236 ? -6.98 11.391 21.344 1 98.88 236 VAL B N 1
ATOM 3749 C CA . VAL B 1 236 ? -6.152 11.422 20.156 1 98.88 236 VAL B CA 1
ATOM 3750 C C . VAL B 1 236 ? -5.238 10.203 20.109 1 98.88 236 VAL B C 1
ATOM 3752 O O . VAL B 1 236 ? -4.52 9.93 21.078 1 98.88 236 VAL B O 1
ATOM 3755 N N . ALA B 1 237 ? -5.324 9.438 19.078 1 98.88 237 ALA B N 1
ATOM 3756 C CA . ALA B 1 237 ? -4.508 8.234 18.969 1 98.88 237 ALA B CA 1
ATOM 3757 C C . ALA B 1 237 ? -3.262 8.492 18.125 1 98.88 237 ALA B C 1
ATOM 3759 O O . ALA B 1 237 ? -3.346 9.078 17.047 1 98.88 237 ALA B O 1
ATOM 3760 N N . VAL B 1 238 ? -2.066 8.094 18.578 1 98.88 238 VAL B N 1
ATOM 3761 C CA . VAL B 1 238 ? -0.803 8.164 17.844 1 98.88 238 VAL B CA 1
ATOM 3762 C C . VAL B 1 238 ? -0.211 6.766 17.703 1 98.88 238 VAL B C 1
ATOM 3764 O O . VAL B 1 238 ? 0.049 6.086 18.688 1 98.88 238 VAL B O 1
ATOM 3767 N N . THR B 1 239 ? 0.01 6.355 16.531 1 98.88 239 THR B N 1
ATOM 3768 C CA . THR B 1 239 ? 0.532 5.02 16.266 1 98.88 239 THR B CA 1
ATOM 3769 C C . THR B 1 239 ? 1.78 5.098 15.383 1 98.88 239 THR B C 1
ATOM 3771 O O . THR B 1 239 ? 1.719 5.566 14.242 1 98.88 239 THR B O 1
ATOM 3774 N N . PRO B 1 240 ? 2.979 4.68 15.867 1 98.88 240 PRO B N 1
ATOM 3775 C CA . PRO B 1 240 ? 4.152 4.594 15 1 98.88 240 PRO B CA 1
ATOM 3776 C C . PRO B 1 240 ? 4.086 3.408 14.039 1 98.88 240 PRO B C 1
ATOM 3778 O O . PRO B 1 240 ? 3.795 2.285 14.453 1 98.88 240 PRO B O 1
ATOM 3781 N N . LEU B 1 241 ? 4.301 3.672 12.773 1 98.75 241 LEU B N 1
ATOM 3782 C CA . LEU B 1 241 ? 4.215 2.654 11.734 1 98.75 241 LEU B CA 1
ATOM 3783 C C . LEU B 1 241 ? 5.559 2.484 11.031 1 98.75 241 LEU B C 1
ATOM 3785 O O . LEU B 1 241 ? 6.297 3.457 10.852 1 98.75 241 LEU B O 1
ATOM 3789 N N . LYS B 1 242 ? 5.852 1.248 10.586 1 98.44 242 LYS B N 1
ATOM 3790 C CA . LYS B 1 242 ? 7.09 0.929 9.883 1 98.44 242 LYS B CA 1
ATOM 3791 C C . LYS B 1 242 ? 6.809 0.167 8.594 1 98.44 242 LYS B C 1
ATOM 3793 O O . LYS B 1 242 ? 5.672 -0.243 8.344 1 98.44 242 LYS B O 1
ATOM 3798 N N . PHE B 1 243 ? 7.863 -0.024 7.754 1 97.62 243 PHE B N 1
ATOM 3799 C CA . PHE B 1 243 ? 7.742 -0.764 6.504 1 97.62 243 PHE B CA 1
ATOM 3800 C C . PHE B 1 243 ? 7.711 -2.266 6.762 1 97.62 243 PHE B C 1
ATOM 3802 O O . PHE B 1 243 ? 6.969 -2.998 6.105 1 97.62 243 PHE B O 1
ATOM 3809 N N . GLU B 1 244 ? 8.523 -2.705 7.715 1 97.69 244 GLU B N 1
ATOM 3810 C CA . GLU B 1 244 ? 8.688 -4.129 7.984 1 97.69 244 GLU B CA 1
ATOM 3811 C C . GLU B 1 244 ? 7.406 -4.738 8.555 1 97.69 244 GLU B C 1
ATOM 3813 O O . GLU B 1 244 ? 6.816 -4.195 9.492 1 97.69 244 GLU B O 1
ATOM 3818 N N . ARG B 1 245 ? 6.953 -5.891 7.973 1 97.44 245 ARG B N 1
ATOM 3819 C CA . ARG B 1 245 ? 5.664 -6.422 8.406 1 97.44 245 ARG B CA 1
ATOM 3820 C C . ARG B 1 245 ? 5.672 -7.949 8.391 1 97.44 245 ARG B C 1
ATOM 3822 O O . ARG B 1 245 ? 4.656 -8.578 8.078 1 97.44 245 ARG B O 1
ATOM 3829 N N . THR B 1 246 ? 6.758 -8.547 8.688 1 98.56 246 THR B N 1
ATOM 3830 C CA . THR B 1 246 ? 6.836 -9.992 8.844 1 98.56 246 THR B CA 1
ATOM 3831 C C . THR B 1 246 ? 5.801 -10.484 9.852 1 98.56 246 THR B C 1
ATOM 3833 O O . THR B 1 246 ? 5.641 -9.891 10.922 1 98.56 246 THR B O 1
ATOM 3836 N N . HIS B 1 247 ? 5.094 -11.539 9.469 1 98.44 247 HIS B N 1
ATOM 3837 C CA . HIS B 1 247 ? 4.219 -12.234 10.406 1 98.44 247 HIS B CA 1
ATOM 3838 C C . HIS B 1 247 ? 5 -13.25 11.234 1 98.44 247 HIS B C 1
ATOM 3840 O O . HIS B 1 247 ? 5.191 -14.391 10.805 1 98.44 247 HIS B O 1
ATOM 3846 N N . ASP B 1 248 ? 5.297 -12.977 12.453 1 97.31 248 ASP B N 1
ATOM 3847 C CA . ASP B 1 248 ? 6.254 -13.734 13.25 1 97.31 248 ASP B CA 1
ATOM 3848 C C . ASP B 1 248 ? 5.73 -15.133 13.547 1 97.31 248 ASP B C 1
ATOM 3850 O O . ASP B 1 248 ? 6.492 -16.109 13.516 1 97.31 248 ASP B O 1
ATOM 3854 N N . GLN B 1 249 ? 4.48 -15.266 13.844 1 97.06 249 GLN B N 1
ATOM 3855 C CA . GLN B 1 249 ? 3.924 -16.578 14.148 1 97.06 249 GLN B CA 1
ATOM 3856 C C . GLN B 1 249 ? 3.965 -17.5 12.922 1 97.06 249 GLN B C 1
ATOM 3858 O O . GLN B 1 249 ? 4.355 -18.656 13.023 1 97.06 249 GLN B O 1
ATOM 3863 N N . ALA B 1 250 ? 3.533 -16.969 11.797 1 97.62 250 ALA B N 1
ATOM 3864 C CA . ALA B 1 250 ? 3.596 -17.734 10.562 1 97.62 250 ALA B CA 1
ATOM 3865 C C . ALA B 1 250 ? 5.039 -18.094 10.211 1 97.62 250 ALA B C 1
ATOM 3867 O O . ALA B 1 250 ? 5.312 -19.203 9.734 1 97.62 250 ALA B O 1
ATOM 3868 N N . LEU B 1 251 ? 5.93 -17.172 10.406 1 98.19 251 LEU B N 1
ATOM 3869 C CA . LEU B 1 251 ? 7.348 -17.406 10.156 1 98.19 251 LEU B CA 1
ATOM 3870 C C . LEU B 1 251 ? 7.855 -18.594 10.969 1 98.19 251 LEU B C 1
ATOM 3872 O O . LEU B 1 251 ? 8.5 -19.5 10.422 1 98.19 251 LEU B O 1
ATOM 3876 N N . ALA B 1 252 ? 7.605 -18.594 12.234 1 97.5 252 ALA B N 1
ATOM 3877 C CA . ALA B 1 252 ? 8.055 -19.656 13.125 1 97.5 252 ALA B CA 1
ATOM 3878 C C . ALA B 1 252 ? 7.477 -21 12.688 1 97.5 252 ALA B C 1
ATOM 3880 O O . ALA B 1 252 ? 8.188 -22.016 12.656 1 97.5 252 ALA B O 1
ATOM 3881 N N . ARG B 1 253 ? 6.215 -21.016 12.336 1 96.38 253 ARG B N 1
ATOM 3882 C CA . ARG B 1 253 ? 5.551 -22.25 11.914 1 96.38 253 ARG B CA 1
ATOM 3883 C C . ARG B 1 253 ? 6.164 -22.797 10.625 1 96.38 253 ARG B C 1
ATOM 3885 O O . ARG B 1 253 ? 6.449 -23.984 10.523 1 96.38 253 ARG B O 1
ATOM 3892 N N . LEU B 1 254 ? 6.301 -21.906 9.703 1 97.56 254 LEU B N 1
ATOM 3893 C CA . LEU B 1 254 ? 6.852 -22.328 8.414 1 97.56 254 LEU B CA 1
ATOM 3894 C C . LEU B 1 254 ? 8.289 -22.812 8.57 1 97.56 254 LEU B C 1
ATOM 3896 O O . LEU B 1 254 ? 8.688 -23.781 7.922 1 97.56 254 LEU B O 1
ATOM 3900 N N . ARG B 1 255 ? 9.078 -22.172 9.406 1 97.06 255 ARG B N 1
ATOM 3901 C CA . ARG B 1 255 ? 10.453 -22.609 9.648 1 97.06 255 ARG B CA 1
ATOM 3902 C C . ARG B 1 255 ? 10.484 -24 10.273 1 97.06 255 ARG B C 1
ATOM 3904 O O . ARG B 1 255 ? 11.344 -24.812 9.945 1 97.06 255 ARG B O 1
ATOM 3911 N N . SER B 1 256 ? 9.57 -24.203 11.141 1 95.88 256 SER B N 1
ATOM 3912 C CA . SER B 1 256 ? 9.492 -25.516 11.789 1 95.88 256 SER B CA 1
ATOM 3913 C C . SER B 1 256 ? 9.125 -26.609 10.797 1 95.88 256 SER B C 1
ATOM 3915 O O . SER B 1 256 ? 9.617 -27.734 10.891 1 95.88 256 SER B O 1
ATOM 3917 N N . SER B 1 257 ? 8.32 -26.312 9.844 1 94.69 257 SER B N 1
ATOM 3918 C CA . SER B 1 257 ? 7.793 -27.297 8.906 1 94.69 257 SER B CA 1
ATOM 3919 C C . SER B 1 257 ? 8.719 -27.469 7.703 1 94.69 257 SER B C 1
ATOM 3921 O O . SER B 1 257 ? 8.805 -28.562 7.133 1 94.69 257 SER B O 1
ATOM 3923 N N . LEU B 1 258 ? 9.312 -26.375 7.293 1 94.62 258 LEU B N 1
ATOM 3924 C CA . LEU B 1 258 ? 10.023 -26.391 6.02 1 94.62 258 LEU B CA 1
ATOM 3925 C C . LEU B 1 258 ? 11.531 -26.297 6.238 1 94.62 258 LEU B C 1
ATOM 3927 O O . LEU B 1 258 ? 12.312 -26.5 5.305 1 94.62 258 LEU B O 1
ATOM 3931 N N . GLY B 1 259 ? 11.945 -25.75 7.434 1 79.69 259 GLY B N 1
ATOM 3932 C CA . GLY B 1 259 ? 13.359 -25.594 7.738 1 79.69 259 GLY B CA 1
ATOM 3933 C C . GLY B 1 259 ? 14.023 -26.906 8.141 1 79.69 259 GLY B C 1
ATOM 3934 O O . GLY B 1 259 ? 13.352 -27.891 8.414 1 79.69 259 GLY B O 1
#

Solvent-accessible surface area (backbone atoms only — not comparable to full-atom values): 25181 Å² total; per-residue (Å²): 136,92,79,83,62,50,80,31,64,28,34,35,34,27,21,16,63,13,55,83,30,69,33,38,54,42,38,48,59,33,45,60,72,34,24,73,35,73,32,37,34,13,5,57,48,68,31,59,29,33,4,38,14,39,59,58,85,51,66,33,43,75,41,80,76,53,89,56,27,33,30,22,64,53,37,26,18,35,23,44,49,46,36,51,57,53,78,22,57,92,60,60,51,64,31,35,43,16,15,32,33,93,36,58,71,33,29,50,39,40,62,30,24,9,29,45,14,22,18,52,44,29,39,50,65,72,29,49,20,34,16,35,18,37,21,52,89,39,90,92,59,58,55,60,62,22,47,46,69,46,44,52,60,52,51,52,52,48,62,71,61,49,73,53,78,74,36,29,36,40,34,30,32,33,66,50,57,55,89,68,47,75,46,72,41,73,24,45,59,28,51,34,36,60,63,34,65,43,71,50,75,51,62,45,99,85,66,44,68,35,34,34,48,39,82,34,70,47,91,59,89,59,50,81,56,9,37,54,48,34,26,73,72,26,16,30,18,37,26,34,34,36,77,59,24,52,29,64,68,43,40,53,52,39,34,68,67,66,96,135,91,81,81,59,50,80,30,67,28,34,35,35,28,21,15,64,12,56,83,29,70,34,37,54,43,38,48,60,34,46,60,71,34,23,72,34,74,32,37,34,14,5,55,48,67,31,60,29,32,3,39,15,39,58,59,86,50,67,34,42,77,40,79,75,54,88,56,28,34,30,22,66,52,38,25,19,34,22,42,51,46,36,51,59,53,80,24,57,92,59,62,51,65,31,36,41,15,14,32,33,92,36,57,71,33,29,51,40,40,60,30,24,8,29,45,14,20,18,51,44,29,38,51,65,72,28,49,23,34,16,35,17,38,20,52,91,39,90,91,60,57,57,59,62,22,47,47,69,46,42,51,59,53,51,52,53,50,61,71,60,47,72,53,80,74,36,29,37,42,34,31,31,34,64,50,57,57,90,67,47,73,46,71,42,74,22,43,58,29,50,33,35,60,63,33,67,42,70,50,73,50,64,47,99,85,69,45,68,37,34,34,47,40,81,33,70,46,91,58,88,59,50,81,56,9,36,56,46,35,25,75,72,26,17,31,17,37,26,34,34,35,78,60,24,51,28,63,69,45,39,53,51,39,36,67,65,66,97

Radius of gyration: 22.6 Å; Cα contacts (8 Å, |Δi|>4): 1418; chains: 2; bounding box: 50×80×56 Å

InterPro domains:
  IPR002828 Survival protein SurE-like phosphatase/nucleotidase [PF01975] (11-192)
  IPR002828 Survival protein SurE-like phosphatase/nucleotidase [TIGR00087] (10-244)
  IPR030048 Survival protein SurE [MF_00060] (9-258)
  IPR030048 Survival protein SurE [PTHR30457] (10-250)
  IPR036523 SurE-like phosphatase/nucleotidase superfamily [G3DSA:3.40.1210.10] (10-259)
  IPR036523 SurE-like phosphatase/nucleotidase superfamily [SSF64167] (10-256)

pLDDT: mean 96.23, std 7.0, range [34.69, 98.94]

Sequence (518 aa):
MQENRPLFDRVLLTNDDGFDAPGLDVLEQVATQLAREVWIVAPAEDQSGTSHSLSLHEPLRVHRKGERRFAVRGTPGDCVAIAISHLMKDARPDIVLSGVNRGGNLGTETVFSGTVGAAMTSMLVGVPAIALSQAFTDRNAVPWDTARALAPDVIRRLVAAGWDSDACLNVNFPPRPAQDVRGLKVTNQGAGTLQGVEIVSGRDPRDIEYHWLKLARSPRDDDADSETVALGDGYVAVTPLKFERTHDQALARLRSSLGMQENRPLFDRVLLTNDDGFDAPGLDVLEQVATQLAREVWIVAPAEDQSGTSHSLSLHEPLRVHRKGERRFAVRGTPGDCVAIAISHLMKDARPDIVLSGVNRGGNLGTETVFSGTVGAAMTSMLVGVPAIALSQAFTDRNAVPWDTARALAPDVIRRLVAAGWDSDACLNVNFPPRPAQDVRGLKVTNQGAGTLQGVEIVSGRDPRDIEYHWLKLARSPRDDDADSETVALGDGYVAVTPLKFERTHDQALARLRSSLG

Foldseek 3Di:
DPPQDAQWAEEEEEEQQAQPDVFSVLVVLLNVSRYNYYAYFYAHHRRWQCFLDDDPPDDKDWADPDDNYIHINTALLNRLCCVQVPVCVVPHTQEYEFTQAQAAQAAPSCRRGSQNSNQQSNLVVQHEYERHYFHAPDSVDTPSVLCSVCVNVVVVVDVVVDDDSQWYKYKYAAHDHNVQAPEAAEAEGKRAFFDDKDWDWDADPVRHIDIDIDTDGDDDDIDCRTCRNNNVVRYIYMYIDGPDDDDVVVVVVCVVVPD/DVPQDAQWAEEEEEEQQAQPDVFSVLVVLLNVSHYNYYAYFYAHHRRWQCFLDDPPPDDKDWADPDDNYIHINTALLNRLCCVQVPVCVVPHTQEYEFTQAQAAQAAPSLRRGSQNSNQQSNLVVQHEYERHYFHAPDSVDTPSVLCSVCVNVVVVVDVVVDDDSQWYKYKYAAHDHNVQAPEAAEAEGKRAFFDDKDWDWDADPVRHIDIDIDTDGHDDDIDCRTCRNNNVVRYIYMYIDGPDDDDVVVVVVCVVVPD

Nearest PDB structures (foldseek):
  5kst-assembly1_C  TM=8.316E-01  e=1.506E-25  Xylella fastidiosa 9a5c
  5kss-assembly1_A-2  TM=8.296E-01  e=3.712E-25  Xylella fastidiosa 9a5c
  4xer-assembly1_A  TM=9.048E-01  e=1.817E-23  Salmonella enterica subsp. enterica serovar Typhimurium str. LT2
  2v4o-assembly2_D  TM=9.088E-01  e=4.480E-23  Salmonella enterica subsp. enterica serovar Typhimurium str. LT2
  4xh8-assembly1_A  TM=8.649E-01  e=9.411E-22  Salmonella enterica subsp. enterica serovar Typhimurium str. LT2